Protein AF-A0A3P7FXG3-F1 (afdb_monomer_lite)

Secondary structure (DSSP, 8-state):
------S-------PPPP------SS---------EEEEEP--------SS---EEEEE--SSS--EEEEEPPGGG-BSEEEEEE-SSEEEEEEEEEPPPTT--S--EEEEEEEEEETTEEEEEEEEEETT-EEEEEEEESS-EEEEEE--B--S---S-TTS-S-------EEEEEEEEEE--TT--SPEEEEE-PPPP-TT--S--SS-EEEEEETTT--EEEEE-S-TTPPPEEEEEETBSS-EEEE-TTSPPPPEE-TTTBSSSEEEEEESS---EEEEEEETTEEEEEE---GGG-B--SEEEEEE-TT-EEEEEEEEE---HHHHHHHTTSTT-GGGG--EEEEEEEE-SEEEEEE--S-TT-EEEEEEEEEETTEEEEEE----

Organism: Wuchereria bancrofti (NCBI:txid6293)

Structure (mmCIF, N/CA/C/O backbone):
data_AF-A0A3P7FXG3-F1
#
_entry.id   AF-A0A3P7FXG3-F1
#
loop_
_atom_site.group_PDB
_atom_site.id
_atom_site.type_symbol
_atom_site.label_atom_id
_atom_site.label_alt_id
_atom_site.label_comp_id
_atom_site.label_asym_id
_atom_site.label_entity_id
_atom_site.label_seq_id
_atom_site.pdbx_PDB_ins_code
_atom_site.Cartn_x
_atom_site.Cartn_y
_atom_site.Cartn_z
_atom_site.occupancy
_atom_site.B_iso_or_equiv
_atom_site.auth_seq_id
_atom_site.auth_comp_id
_atom_site.auth_asym_id
_atom_site.auth_atom_id
_atom_site.pdbx_PDB_model_num
ATOM 1 N N . MET A 1 1 ? 7.313 59.011 19.244 1.00 30.88 1 MET A N 1
ATOM 2 C CA . MET A 1 1 ? 7.027 57.582 19.508 1.00 30.88 1 MET A CA 1
ATOM 3 C C . MET A 1 1 ? 5.616 57.299 19.027 1.00 30.88 1 MET A C 1
ATOM 5 O O . MET A 1 1 ? 4.718 57.995 19.468 1.00 30.88 1 MET A O 1
ATOM 9 N N . GLY A 1 2 ? 5.422 56.340 18.124 1.00 29.98 2 GLY A N 1
ATOM 10 C CA . GLY A 1 2 ? 4.086 55.937 17.671 1.00 29.98 2 GLY A CA 1
ATOM 11 C C . GLY A 1 2 ? 4.071 55.624 16.181 1.00 29.98 2 GLY A C 1
ATOM 12 O O . GLY A 1 2 ? 4.159 56.531 15.365 1.00 29.98 2 GLY A O 1
ATOM 13 N N . GLY A 1 3 ? 4.009 54.33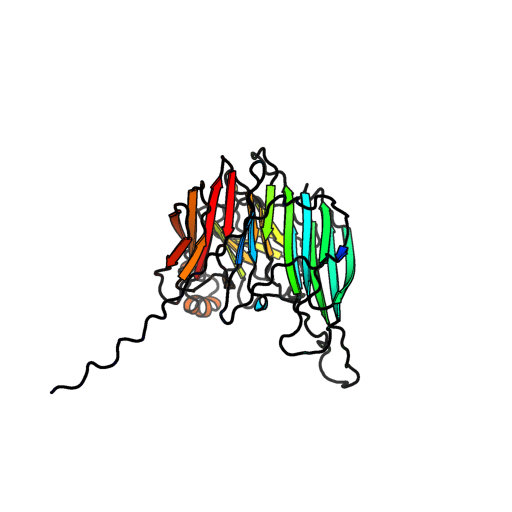8 15.836 1.00 28.70 3 GLY A N 1
ATOM 14 C CA . GLY A 1 3 ? 3.935 53.896 14.442 1.00 28.70 3 GLY A CA 1
ATOM 15 C C . GLY A 1 3 ? 4.480 52.492 14.201 1.00 28.70 3 GLY A C 1
ATOM 16 O O . GLY A 1 3 ? 5.283 52.304 13.297 1.00 28.70 3 GLY A O 1
ATOM 17 N N . ARG A 1 4 ? 4.100 51.507 15.018 1.00 30.52 4 ARG A N 1
ATOM 18 C CA . ARG A 1 4 ? 4.293 50.081 14.719 1.00 30.52 4 ARG A CA 1
ATOM 19 C C . ARG A 1 4 ? 3.147 49.321 15.364 1.00 30.52 4 ARG A C 1
ATOM 21 O O . ARG A 1 4 ? 3.246 49.047 16.542 1.00 30.52 4 ARG A O 1
ATOM 28 N N . ASP A 1 5 ? 2.078 49.088 14.605 1.00 36.06 5 ASP A N 1
ATOM 29 C CA . ASP A 1 5 ? 1.119 47.984 14.810 1.00 36.06 5 ASP A CA 1
ATOM 30 C C . ASP A 1 5 ? 0.177 47.858 13.597 1.00 36.06 5 ASP A C 1
ATOM 32 O O . ASP A 1 5 ? -1.046 47.843 13.689 1.00 36.06 5 ASP A O 1
ATOM 36 N N . LYS A 1 6 ? 0.767 47.771 12.401 1.00 26.84 6 LYS A N 1
ATOM 37 C CA . LYS A 1 6 ? 0.071 47.321 11.189 1.00 26.84 6 LYS A CA 1
ATOM 38 C C . LYS A 1 6 ? 0.920 46.270 10.487 1.00 26.84 6 LYS A C 1
ATOM 40 O O . LYS A 1 6 ? 1.536 46.607 9.490 1.00 26.84 6 LYS A O 1
ATOM 45 N N . GLU A 1 7 ? 0.990 45.034 11.003 1.00 27.50 7 GLU A N 1
ATOM 46 C CA . GLU A 1 7 ? 1.368 43.891 10.139 1.00 27.50 7 GLU A CA 1
ATOM 47 C C . GLU A 1 7 ? 1.173 42.460 10.684 1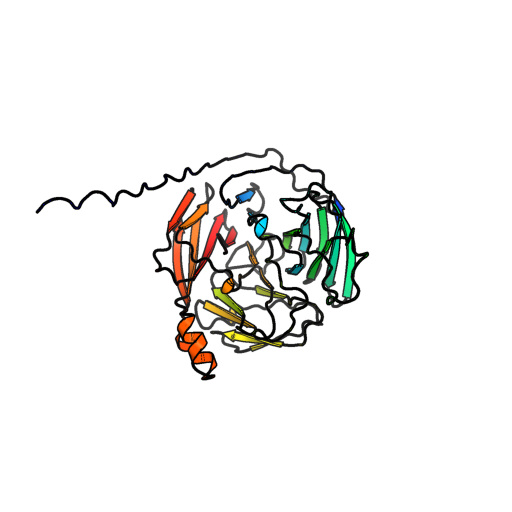.00 27.50 7 GLU A C 1
ATOM 49 O O . GLU A 1 7 ? 1.892 41.543 10.283 1.00 27.50 7 GLU A O 1
ATOM 54 N N . ARG A 1 8 ? 0.204 42.181 11.569 1.00 26.30 8 ARG A N 1
ATOM 55 C CA . ARG A 1 8 ? -0.053 40.782 11.986 1.00 26.30 8 ARG A CA 1
ATOM 56 C C . ARG A 1 8 ? -1.520 40.376 12.039 1.00 26.30 8 ARG A C 1
ATOM 58 O O . ARG A 1 8 ? -1.944 39.689 12.954 1.00 26.30 8 ARG A O 1
ATOM 65 N N . GLU A 1 9 ? -2.252 40.664 10.972 1.00 28.97 9 GLU A N 1
ATOM 66 C CA . GLU A 1 9 ? -3.419 39.857 10.598 1.00 28.97 9 GLU A CA 1
ATOM 67 C C . GLU A 1 9 ? -3.231 39.331 9.173 1.00 28.97 9 GLU A C 1
ATOM 69 O O . GLU A 1 9 ? -3.934 39.690 8.234 1.00 28.97 9 GLU A O 1
ATOM 74 N N . ARG A 1 10 ? -2.228 38.459 8.987 1.00 30.73 10 ARG A N 1
ATOM 75 C CA . ARG A 1 10 ? -2.203 37.585 7.809 1.00 30.73 10 ARG A CA 1
ATOM 76 C C . ARG A 1 10 ? -3.427 36.680 7.901 1.00 30.73 10 ARG A C 1
ATOM 78 O O . ARG A 1 10 ? -3.492 35.815 8.774 1.00 30.73 10 ARG A O 1
ATOM 85 N N . GLY A 1 11 ? -4.397 36.947 7.031 1.00 33.59 11 GLY A N 1
ATOM 86 C CA . GLY A 1 11 ? -5.686 36.276 6.972 1.00 33.59 11 GLY A CA 1
ATOM 87 C C . GLY A 1 11 ? -5.559 34.762 7.096 1.00 33.59 11 GLY A C 1
ATOM 88 O O . GLY A 1 11 ? -4.901 34.102 6.292 1.00 33.59 11 GLY A O 1
ATOM 89 N N . LYS A 1 12 ? -6.222 34.199 8.108 1.00 38.75 12 LYS A N 1
ATOM 90 C CA . LYS A 1 12 ? -6.519 32.769 8.148 1.00 38.75 12 LYS A CA 1
ATOM 91 C C . LYS A 1 12 ? -7.417 32.476 6.948 1.00 38.75 12 LYS A C 1
ATOM 93 O O . LYS A 1 12 ? -8.604 32.797 6.987 1.00 38.75 12 LYS A O 1
ATOM 98 N N . LYS A 1 13 ? -6.862 31.902 5.878 1.00 42.47 13 LYS A N 1
ATOM 99 C CA . LYS A 1 13 ? -7.648 31.317 4.785 1.00 42.47 13 LYS A CA 1
ATOM 100 C C . LYS A 1 13 ? -8.609 30.320 5.452 1.00 42.47 13 LYS A C 1
ATOM 102 O O . LYS A 1 13 ? -8.161 29.332 6.028 1.00 42.47 13 LYS A O 1
ATOM 107 N N . LYS A 1 14 ? -9.909 30.632 5.499 1.00 46.38 14 LYS A N 1
ATOM 108 C CA . LYS A 1 14 ? -10.931 29.680 5.953 1.00 46.38 14 LYS A CA 1
ATOM 109 C C . LYS A 1 14 ? -10.997 28.594 4.884 1.00 46.38 14 LYS A C 1
ATOM 111 O O . LYS A 1 14 ? -11.667 28.774 3.873 1.00 46.38 14 LYS A O 1
ATOM 116 N N . GLU A 1 15 ? -10.243 27.517 5.064 1.00 53.44 15 GLU A N 1
ATOM 117 C CA . GLU A 1 15 ? -10.407 26.315 4.249 1.00 53.44 15 GLU A CA 1
ATOM 118 C C . GLU A 1 15 ? -11.840 25.809 4.427 1.00 53.44 15 GLU A C 1
ATOM 120 O O . GLU A 1 15 ? -12.291 25.575 5.551 1.00 53.44 15 GLU A O 1
ATOM 125 N N . LYS A 1 16 ? -12.571 25.710 3.316 1.00 59.38 16 LYS A N 1
ATOM 126 C CA . LYS A 1 16 ? -13.904 25.114 3.279 1.00 59.38 16 LYS A CA 1
ATOM 127 C C . LYS A 1 16 ? -13.732 23.609 3.122 1.00 59.38 16 LYS A C 1
ATOM 129 O O . LYS A 1 16 ? -13.081 23.167 2.183 1.00 59.38 16 LYS A O 1
ATOM 134 N N . ILE A 1 17 ? -14.313 22.844 4.038 1.00 57.34 17 ILE A N 1
ATOM 135 C CA . ILE A 1 17 ? -14.453 21.397 3.890 1.00 57.34 17 ILE A CA 1
ATOM 136 C C . ILE A 1 17 ? -15.788 21.163 3.194 1.00 57.34 17 ILE A C 1
ATOM 138 O O . ILE A 1 17 ? -16.821 21.635 3.668 1.00 57.34 17 ILE A O 1
ATOM 142 N N . PHE A 1 18 ? -15.753 20.453 2.074 1.00 61.31 18 PHE A N 1
ATOM 143 C CA . PHE A 1 18 ? -16.949 19.966 1.404 1.00 61.31 18 PHE A CA 1
ATOM 144 C C . PHE A 1 18 ? -17.074 18.480 1.722 1.00 61.31 18 PHE A C 1
ATOM 146 O O . PHE A 1 18 ? -16.184 17.704 1.386 1.00 61.31 18 PHE A O 1
ATOM 153 N N . ILE A 1 19 ? -18.154 18.099 2.403 1.00 60.50 19 ILE A N 1
ATOM 154 C CA . ILE A 1 19 ? -18.521 16.695 2.575 1.00 60.50 19 ILE A CA 1
ATOM 155 C C . ILE A 1 19 ? -19.571 16.411 1.511 1.00 60.50 19 ILE A C 1
ATOM 157 O O . ILE A 1 19 ? -20.688 16.920 1.586 1.00 60.50 19 ILE A O 1
ATOM 161 N N . LEU A 1 20 ? -19.181 15.652 0.493 1.00 64.38 20 LEU A N 1
ATOM 162 C CA . LEU A 1 20 ? -20.101 15.110 -0.493 1.00 64.38 20 LEU A CA 1
ATOM 163 C C . LEU A 1 20 ? -20.374 13.665 -0.094 1.00 64.38 20 LEU A C 1
ATOM 165 O O . LEU A 1 20 ? -19.472 12.833 -0.132 1.00 64.38 20 LEU A O 1
ATOM 169 N N . GLN A 1 21 ? -21.606 13.389 0.320 1.00 65.69 21 GLN A N 1
ATOM 170 C CA . GLN A 1 21 ? -22.068 12.031 0.559 1.00 65.69 21 GLN A CA 1
ATOM 171 C C . GLN A 1 21 ? -22.906 11.599 -0.638 1.00 65.69 21 GLN A C 1
ATOM 173 O O . GLN A 1 21 ? -23.910 12.233 -0.961 1.00 65.69 21 GLN A O 1
ATOM 178 N N . TYR A 1 22 ? -22.479 10.525 -1.290 1.00 66.38 22 TYR A N 1
ATOM 179 C CA . TYR A 1 22 ? -23.241 9.871 -2.340 1.00 66.38 22 TYR A CA 1
ATOM 180 C C . TYR A 1 22 ? -23.592 8.466 -1.866 1.00 66.38 22 TYR A C 1
ATOM 182 O O . TYR A 1 22 ? -22.704 7.667 -1.572 1.00 66.38 22 TYR A O 1
ATOM 190 N N . ASN A 1 23 ? -24.887 8.182 -1.760 1.00 66.50 23 ASN A N 1
ATOM 191 C CA . ASN A 1 23 ? -25.370 6.859 -1.396 1.00 66.50 23 ASN A CA 1
ATOM 192 C C . ASN A 1 23 ? -25.625 6.094 -2.689 1.00 66.50 23 ASN A C 1
ATOM 194 O O . ASN A 1 23 ? -26.597 6.356 -3.396 1.00 66.50 23 ASN A O 1
ATOM 198 N N . PHE A 1 24 ? -24.737 5.164 -3.009 1.00 67.56 24 PHE A N 1
ATOM 199 C CA . PHE A 1 24 ? -24.991 4.233 -4.092 1.00 67.56 24 PHE A CA 1
ATOM 200 C C . PHE A 1 24 ? -26.044 3.217 -3.644 1.00 67.56 24 PHE A C 1
ATOM 202 O O . PHE A 1 24 ? -25.938 2.632 -2.566 1.00 67.56 24 PHE A O 1
ATOM 209 N N . HIS A 1 25 ? -27.053 2.993 -4.480 1.00 63.50 25 HIS A N 1
ATOM 210 C CA . HIS A 1 25 ? -28.057 1.956 -4.266 1.00 63.50 25 HIS A CA 1
ATOM 211 C C . HIS A 1 25 ? -27.761 0.769 -5.177 1.00 63.50 25 HIS A C 1
ATOM 213 O O . HIS A 1 25 ? -27.412 0.965 -6.338 1.00 63.50 25 HIS A O 1
ATOM 219 N N . ASN A 1 26 ? -27.925 -0.451 -4.657 1.00 60.62 26 ASN A N 1
ATOM 220 C CA . ASN A 1 26 ? -27.692 -1.696 -5.396 1.00 60.62 26 ASN A CA 1
ATOM 221 C C . ASN A 1 26 ? -26.272 -1.805 -5.978 1.00 60.62 26 ASN A C 1
ATOM 223 O O . ASN A 1 26 ? -26.096 -2.337 -7.073 1.00 60.62 26 ASN A O 1
ATOM 227 N N . LEU A 1 27 ? -25.259 -1.301 -5.259 1.00 60.12 27 LEU A N 1
ATOM 228 C CA . LEU A 1 27 ? -23.875 -1.664 -5.556 1.00 60.12 27 LEU A CA 1
ATOM 229 C C . LEU A 1 27 ? -23.746 -3.169 -5.354 1.00 60.12 27 LEU A C 1
ATOM 231 O O . LEU A 1 27 ? -23.733 -3.657 -4.227 1.00 60.12 27 LEU A O 1
ATOM 235 N N . VAL A 1 28 ? -23.667 -3.891 -6.461 1.00 56.38 28 VAL A N 1
ATOM 236 C CA . VAL A 1 28 ? -23.235 -5.278 -6.457 1.00 56.38 28 VAL A CA 1
ATOM 237 C C . VAL A 1 28 ? -21.746 -5.232 -6.737 1.00 56.38 28 VAL A C 1
ATOM 239 O O . VAL A 1 28 ? -21.314 -4.670 -7.745 1.00 56.38 28 VAL A O 1
ATOM 242 N N . MET A 1 29 ? -20.950 -5.766 -5.815 1.00 57.44 29 MET A N 1
ATOM 243 C CA . MET A 1 29 ? -19.556 -6.049 -6.122 1.00 57.44 29 MET A CA 1
ATOM 244 C C . MET A 1 29 ? -19.543 -6.989 -7.321 1.00 57.44 29 MET A C 1
ATOM 246 O O . MET A 1 29 ? -20.226 -8.009 -7.308 1.00 57.44 29 MET A O 1
ATOM 250 N N . ASP A 1 30 ? -18.797 -6.628 -8.361 1.00 57.78 30 ASP A N 1
ATOM 251 C CA . ASP A 1 30 ? -18.545 -7.529 -9.477 1.00 57.78 30 ASP A CA 1
ATOM 252 C C . ASP A 1 30 ? -17.748 -8.735 -8.951 1.00 57.78 30 ASP A C 1
ATOM 254 O O . ASP A 1 30 ? -16.520 -8.705 -8.839 1.00 57.78 30 ASP A O 1
ATOM 258 N N . ASP A 1 31 ? -18.487 -9.757 -8.526 1.00 53.53 31 ASP A N 1
ATOM 259 C CA . ASP A 1 31 ? -17.983 -11.065 -8.124 1.00 53.53 31 ASP A CA 1
ATOM 260 C C . ASP A 1 31 ? -17.897 -12.012 -9.328 1.00 53.53 31 ASP A C 1
ATOM 262 O O . ASP A 1 31 ? -17.456 -13.154 -9.176 1.00 53.53 31 ASP A O 1
ATOM 266 N N . THR A 1 32 ? -18.271 -11.557 -10.535 1.00 56.34 32 THR A N 1
ATOM 267 C CA . THR A 1 32 ? -17.887 -12.234 -11.775 1.00 56.34 32 THR A CA 1
ATOM 268 C C . THR A 1 32 ? -16.390 -12.022 -11.982 1.00 56.34 32 THR A C 1
ATOM 270 O O . THR A 1 32 ? -15.911 -11.155 -12.709 1.00 56.34 32 THR A O 1
ATOM 273 N N . VAL A 1 33 ? -15.627 -12.823 -11.241 1.00 60.97 33 VAL A N 1
ATOM 274 C CA . VAL A 1 33 ? -14.176 -12.908 -11.306 1.00 60.97 33 VAL A CA 1
ATOM 275 C C . VAL A 1 33 ? -13.811 -13.616 -12.605 1.00 60.97 33 VAL A C 1
ATOM 277 O O . VAL A 1 33 ? -13.507 -14.805 -12.629 1.00 60.97 33 VAL A O 1
ATOM 280 N N . GLU A 1 34 ? -13.868 -12.895 -13.720 1.00 76.25 34 GLU A N 1
ATOM 281 C CA . GLU A 1 34 ? -13.102 -13.311 -14.884 1.00 76.25 34 GLU A CA 1
ATOM 282 C C . GLU A 1 34 ? -11.622 -13.162 -14.527 1.00 76.25 34 GLU A C 1
ATOM 284 O O . GLU A 1 34 ? -11.108 -12.053 -14.362 1.00 76.25 34 GLU A O 1
ATOM 289 N N . GLU A 1 35 ? -10.942 -14.294 -14.345 1.00 85.56 35 GLU A N 1
ATOM 290 C CA . GLU A 1 35 ? -9.495 -14.302 -14.165 1.00 85.56 35 GLU A CA 1
ATOM 291 C C . GLU A 1 35 ? -8.796 -13.658 -15.367 1.00 85.56 35 GLU A C 1
ATOM 293 O O . GLU A 1 35 ? -9.268 -13.693 -16.507 1.00 85.56 35 GLU A O 1
ATOM 298 N N . GLY A 1 36 ? -7.616 -13.103 -15.110 1.00 90.38 36 GLY A N 1
ATOM 299 C CA . GLY A 1 36 ? -6.800 -12.459 -16.123 1.00 90.38 36 GLY A CA 1
ATOM 300 C C . GLY A 1 36 ? -6.976 -10.949 -16.150 1.00 90.38 36 GLY A C 1
ATOM 301 O O . GLY A 1 36 ? -7.348 -10.325 -15.158 1.00 90.38 36 GLY A O 1
ATOM 302 N N . LEU A 1 37 ? -6.584 -10.357 -17.276 1.00 93.38 37 LEU A N 1
ATOM 303 C CA . LEU A 1 37 ? -6.463 -8.917 -17.455 1.00 93.38 37 LEU A CA 1
ATOM 304 C C . LEU A 1 37 ? -7.520 -8.426 -18.442 1.00 93.38 37 LEU A C 1
ATOM 306 O O . LEU A 1 37 ? -7.502 -8.821 -19.605 1.00 93.38 37 LEU A O 1
ATOM 310 N N . HIS A 1 38 ? -8.378 -7.521 -17.980 1.00 91.50 38 HIS A N 1
ATOM 311 C CA . HIS A 1 38 ? -9.521 -7.007 -18.730 1.00 91.50 38 HIS A CA 1
ATOM 312 C C . HIS A 1 38 ? -9.587 -5.485 -18.636 1.00 91.50 38 HIS A C 1
ATOM 314 O O . HIS A 1 38 ? -9.245 -4.900 -17.607 1.00 91.50 38 HIS A O 1
ATOM 320 N N . MET A 1 39 ? -10.039 -4.835 -19.704 1.00 90.75 39 MET A N 1
ATOM 321 C CA . MET A 1 39 ? -10.354 -3.408 -19.673 1.00 90.75 39 MET A CA 1
ATOM 322 C C . MET A 1 39 ? -11.755 -3.228 -19.086 1.00 90.75 39 MET A C 1
ATOM 324 O O . MET A 1 39 ? -12.685 -3.928 -19.481 1.00 90.75 39 MET A O 1
ATOM 328 N N . LEU A 1 40 ? -11.905 -2.302 -18.145 1.00 86.62 40 LEU A N 1
ATOM 329 C CA . LEU A 1 40 ? -13.198 -1.948 -17.573 1.00 86.62 40 LEU A CA 1
ATOM 330 C C . LEU A 1 40 ? -13.849 -0.819 -18.369 1.00 86.62 40 LEU A C 1
ATOM 332 O O . LEU A 1 40 ? -13.170 0.063 -18.899 1.00 86.62 40 LEU A O 1
ATOM 336 N N . GLU A 1 41 ? -15.180 -0.821 -18.395 1.00 81.31 41 GLU A N 1
ATOM 337 C CA . GLU A 1 41 ? -15.947 0.342 -18.829 1.00 81.31 41 GLU A CA 1
ATOM 338 C C . GLU A 1 41 ? -15.669 1.542 -17.917 1.00 81.31 41 GLU A C 1
ATOM 340 O O . GLU A 1 41 ? -15.467 1.404 -16.704 1.00 81.31 41 GLU A O 1
ATOM 345 N N . ASP A 1 42 ? -15.677 2.739 -18.500 1.00 72.31 42 ASP A N 1
ATOM 346 C CA . ASP A 1 42 ? -15.415 3.963 -17.756 1.00 72.31 42 ASP A CA 1
ATOM 347 C C . ASP A 1 42 ? -16.650 4.419 -16.965 1.00 72.31 42 ASP A C 1
ATOM 349 O O . ASP A 1 42 ? -17.410 5.286 -17.389 1.00 72.31 42 ASP A O 1
ATOM 353 N N . ASN A 1 43 ? -16.836 3.816 -15.790 1.00 72.69 43 ASN A N 1
ATOM 354 C CA . ASN A 1 43 ? -17.875 4.173 -14.819 1.00 72.69 43 ASN A CA 1
ATOM 355 C C . ASN A 1 43 ? -17.314 5.006 -13.649 1.00 72.69 43 ASN A C 1
ATOM 357 O O . ASN A 1 43 ? -17.832 4.965 -12.529 1.00 72.69 43 ASN A O 1
ATOM 361 N N . ARG A 1 44 ? -16.204 5.725 -13.863 1.00 74.50 44 ARG A N 1
ATOM 362 C CA . ARG A 1 44 ? -15.504 6.445 -12.791 1.00 74.50 44 ARG A CA 1
ATOM 363 C C . ARG A 1 44 ? -16.245 7.715 -12.381 1.00 74.50 44 ARG A C 1
ATOM 365 O O . ARG A 1 44 ? -16.773 8.462 -13.201 1.00 74.50 44 ARG A O 1
ATOM 372 N N . ILE A 1 45 ? -16.184 8.027 -11.088 1.00 73.38 45 ILE A N 1
ATOM 373 C CA . ILE A 1 45 ? -16.513 9.365 -10.594 1.00 73.38 45 ILE A CA 1
ATOM 374 C C . ILE A 1 45 ? -15.266 10.235 -10.713 1.00 73.38 45 ILE A C 1
ATOM 376 O O . ILE A 1 45 ? -14.281 10.033 -10.003 1.00 73.38 45 ILE A O 1
ATOM 380 N N . HIS A 1 46 ? -15.321 11.230 -11.594 1.00 72.56 46 HIS A N 1
ATOM 381 C CA . HIS A 1 46 ? -14.256 12.214 -11.732 1.00 72.56 46 HIS A CA 1
ATOM 382 C C . HIS A 1 46 ? -14.414 13.320 -10.692 1.00 72.56 46 HIS A C 1
ATOM 384 O O . HIS A 1 46 ? -15.424 14.023 -10.653 1.00 72.56 46 HIS A O 1
ATOM 390 N N . VAL A 1 47 ? -13.383 13.502 -9.868 1.00 72.62 47 VAL A N 1
ATOM 391 C CA . VAL A 1 47 ? -13.304 14.606 -8.911 1.00 72.62 47 VAL A CA 1
ATOM 392 C C . VAL A 1 47 ? -12.107 15.477 -9.275 1.00 72.62 47 VAL A C 1
ATOM 394 O O . VAL A 1 47 ? -10.963 15.036 -9.222 1.00 72.62 47 VAL A O 1
ATOM 397 N N . THR A 1 48 ? -12.367 16.730 -9.642 1.00 73.25 48 THR A N 1
ATOM 398 C CA . THR A 1 48 ? -11.333 17.708 -10.011 1.00 73.25 48 THR A CA 1
ATOM 399 C C . THR A 1 48 ? -11.235 18.813 -8.966 1.00 73.25 48 THR A C 1
ATOM 401 O O . THR A 1 48 ? -12.255 19.306 -8.486 1.00 73.25 48 THR A O 1
ATOM 404 N N . SER A 1 49 ? -10.018 19.257 -8.650 1.00 69.25 49 SER A N 1
ATOM 405 C CA . SER A 1 49 ? -9.772 20.410 -7.776 1.00 69.25 49 SER A CA 1
ATOM 406 C C . SER A 1 49 ? -8.551 21.191 -8.228 1.00 69.25 49 SER A C 1
ATOM 408 O O . SER A 1 49 ? -7.581 20.619 -8.718 1.00 69.25 49 SER A O 1
ATOM 410 N N . SER A 1 50 ? -8.597 22.506 -8.018 1.00 73.38 50 SER A N 1
ATOM 411 C CA . SER A 1 50 ? -7.450 23.402 -8.180 1.00 73.38 50 SER A CA 1
ATOM 412 C C . SER A 1 50 ? -6.419 23.273 -7.052 1.00 73.38 50 SER A C 1
ATOM 414 O O . SER A 1 50 ? -5.283 23.707 -7.209 1.00 73.38 50 SER A O 1
ATOM 416 N N . ASP A 1 51 ? -6.816 22.701 -5.913 1.00 68.06 51 ASP A N 1
ATOM 417 C CA . ASP A 1 51 ? -5.964 22.414 -4.756 1.00 68.06 51 ASP A CA 1
ATOM 418 C C . ASP A 1 51 ? -5.715 20.897 -4.624 1.00 68.06 51 ASP A C 1
ATOM 420 O O . ASP A 1 51 ? -6.558 20.086 -5.021 1.00 68.06 51 ASP A O 1
ATOM 424 N N . LYS A 1 52 ? -4.585 20.499 -4.018 1.00 64.94 52 LYS A N 1
ATOM 425 C CA . LYS A 1 52 ? -4.306 19.087 -3.691 1.00 64.94 52 LYS A CA 1
ATOM 426 C C . LYS A 1 52 ? -5.424 18.522 -2.807 1.00 64.94 52 LYS A C 1
ATOM 428 O O . LYS A 1 52 ? -5.740 19.113 -1.776 1.00 64.94 52 LYS A O 1
ATOM 433 N N . MET A 1 53 ? -5.976 17.371 -3.184 1.00 64.38 53 MET A N 1
ATOM 434 C CA . MET A 1 53 ? -7.001 16.666 -2.413 1.00 64.38 53 MET A CA 1
ATOM 435 C C . MET A 1 53 ? -6.596 15.219 -2.135 1.00 64.38 53 MET A C 1
ATOM 437 O O . MET A 1 53 ? -5.865 14.621 -2.922 1.00 64.38 53 MET A O 1
ATOM 441 N N . SER A 1 54 ? -7.134 14.661 -1.054 1.00 62.56 54 SER A N 1
ATOM 442 C CA . SER A 1 54 ? -7.137 13.222 -0.784 1.00 62.56 54 SER A CA 1
ATOM 443 C C . SER A 1 54 ? -8.585 12.757 -0.722 1.00 62.56 54 SER A C 1
ATOM 445 O O . SER A 1 54 ? -9.417 13.425 -0.101 1.00 62.56 54 SER A O 1
ATOM 447 N N . ILE A 1 55 ? -8.886 11.624 -1.350 1.00 67.75 55 ILE A N 1
ATOM 448 C CA . ILE A 1 55 ? -10.226 11.034 -1.345 1.00 67.75 55 ILE A CA 1
ATOM 449 C C . ILE A 1 55 ? -10.202 9.839 -0.395 1.00 67.75 55 ILE A C 1
ATOM 451 O O . ILE A 1 55 ? -9.381 8.938 -0.551 1.00 67.75 55 ILE A O 1
ATOM 455 N N . ASN A 1 56 ? -11.101 9.857 0.589 1.00 65.56 56 ASN A N 1
ATOM 456 C CA . ASN A 1 56 ? -11.364 8.724 1.469 1.00 65.56 56 ASN A CA 1
ATOM 457 C C . ASN A 1 56 ? -12.737 8.171 1.093 1.00 65.56 56 ASN A C 1
ATOM 459 O O . ASN A 1 56 ? -13.730 8.897 1.175 1.00 65.56 56 ASN A O 1
ATOM 463 N N . CYS A 1 57 ? -12.788 6.915 0.662 1.00 68.69 57 CYS A N 1
ATOM 464 C CA . CYS A 1 57 ? -14.038 6.231 0.353 1.00 68.69 57 CYS A CA 1
ATOM 465 C C . CYS A 1 57 ? -14.290 5.152 1.402 1.00 68.69 57 CYS A C 1
ATOM 467 O O . CYS A 1 57 ? -13.383 4.383 1.713 1.00 68.69 57 CYS A O 1
ATOM 469 N N . HIS A 1 58 ? -15.515 5.107 1.922 1.00 64.56 58 HIS A N 1
ATOM 470 C CA . HIS A 1 58 ? -15.986 4.035 2.786 1.00 64.56 58 HIS A CA 1
ATOM 471 C C . HIS A 1 58 ? -17.107 3.298 2.060 1.00 64.56 58 HIS A C 1
ATOM 473 O O . HIS A 1 58 ? -18.096 3.925 1.671 1.00 64.56 58 HIS A O 1
ATOM 479 N N . ILE A 1 59 ? -16.970 1.987 1.906 1.00 64.25 59 ILE A N 1
ATOM 480 C CA . ILE A 1 59 ? -18.050 1.132 1.408 1.00 64.25 59 ILE A CA 1
ATOM 481 C C . ILE A 1 59 ? -18.566 0.336 2.599 1.00 64.25 59 ILE A C 1
ATOM 483 O O . ILE A 1 59 ? -17.769 -0.263 3.311 1.00 64.25 59 ILE A O 1
ATOM 487 N N . PHE A 1 60 ? -19.877 0.362 2.829 1.00 60.16 60 PHE A N 1
ATOM 488 C CA . PHE A 1 60 ? -20.535 -0.428 3.867 1.00 60.16 60 PHE A CA 1
ATOM 489 C C . PHE A 1 60 ? -21.455 -1.426 3.195 1.00 60.16 60 PHE A C 1
ATOM 491 O O . PHE A 1 60 ? -22.308 -1.032 2.400 1.00 60.16 60 PHE A O 1
ATOM 498 N N . ASP A 1 61 ? -21.333 -2.686 3.577 1.00 58.16 61 ASP A N 1
ATOM 499 C CA . ASP A 1 61 ? -22.423 -3.634 3.450 1.00 58.16 61 ASP A CA 1
ATOM 500 C C . ASP A 1 61 ? -23.017 -3.880 4.848 1.00 58.16 61 ASP A C 1
ATOM 502 O O . ASP A 1 61 ? -22.318 -3.850 5.862 1.00 58.16 61 ASP A O 1
ATOM 506 N N . LEU A 1 62 ? -24.334 -4.069 4.918 1.00 52.47 62 LEU A N 1
ATOM 507 C CA . LEU A 1 62 ? -25.026 -4.430 6.154 1.00 52.47 62 LEU A CA 1
ATOM 508 C C . LEU A 1 62 ? -24.588 -5.822 6.640 1.00 52.47 62 LEU A C 1
ATOM 510 O O . LEU A 1 62 ? -24.647 -6.096 7.841 1.00 52.47 62 LEU A O 1
ATOM 514 N N . GLU A 1 63 ? -24.138 -6.683 5.721 1.00 52.22 63 GLU A N 1
ATOM 515 C CA . GLU A 1 63 ? -23.701 -8.054 6.005 1.00 52.22 63 GLU A CA 1
ATOM 516 C C . GLU A 1 63 ? -22.169 -8.220 6.017 1.00 52.22 63 GLU A C 1
ATOM 518 O O . GLU A 1 63 ? -21.629 -9.010 6.806 1.00 52.22 63 GLU A O 1
ATOM 523 N N . SER A 1 64 ? -21.458 -7.458 5.180 1.00 46.22 64 SER A N 1
ATOM 524 C CA . SER A 1 64 ? -20.024 -7.608 4.922 1.00 46.22 64 SER A CA 1
ATOM 525 C C . SER A 1 64 ? -19.184 -6.340 5.156 1.00 46.22 64 SER A C 1
ATOM 527 O O . SER A 1 64 ? -19.635 -5.318 5.664 1.00 46.22 64 SER A O 1
ATOM 529 N N . VAL A 1 65 ? -17.882 -6.511 4.950 1.00 50.59 65 VAL A N 1
ATOM 530 C CA . VAL A 1 65 ? -16.770 -5.703 5.455 1.00 50.59 65 VAL A CA 1
ATOM 531 C C . VAL A 1 65 ? -16.869 -4.234 5.042 1.00 50.59 65 VAL A C 1
ATOM 533 O O . VAL A 1 65 ? -17.209 -3.915 3.908 1.00 50.59 65 VAL A O 1
ATOM 536 N N . VAL A 1 66 ? -16.497 -3.344 5.965 1.00 53.34 66 VAL A N 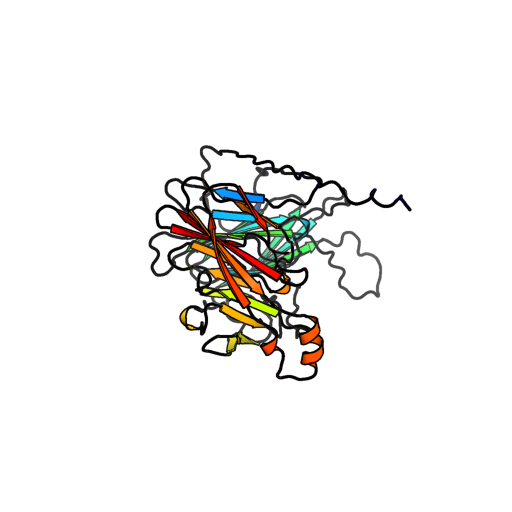1
ATOM 537 C CA . VAL A 1 66 ? -16.192 -1.951 5.633 1.00 53.34 66 VAL A CA 1
ATOM 538 C C . VAL A 1 66 ? -14.756 -1.895 5.143 1.00 53.34 66 VAL A C 1
ATOM 540 O O . VAL A 1 66 ? -13.858 -2.304 5.871 1.00 53.34 66 VAL A O 1
ATOM 543 N N . ASP A 1 67 ? -14.523 -1.382 3.943 1.00 55.66 67 ASP A N 1
ATOM 544 C CA . ASP A 1 67 ? -13.160 -1.081 3.504 1.00 55.66 67 ASP A CA 1
ATOM 545 C C . ASP A 1 67 ? -12.976 0.412 3.328 1.00 55.66 67 ASP A C 1
ATOM 547 O O . ASP A 1 67 ? -13.913 1.149 2.990 1.00 55.66 67 ASP A O 1
ATOM 551 N N . LEU A 1 68 ? -11.745 0.834 3.584 1.00 61.09 68 LEU A N 1
ATOM 552 C CA . LEU A 1 68 ? -11.312 2.183 3.344 1.00 61.09 68 LEU A CA 1
ATOM 553 C C . LEU A 1 68 ? -10.211 2.194 2.299 1.00 61.09 68 LEU A C 1
ATOM 555 O O . LEU A 1 68 ? -9.082 1.774 2.540 1.00 61.09 68 LEU A O 1
ATOM 559 N N . LEU A 1 69 ? -10.525 2.824 1.179 1.00 64.62 69 LEU A N 1
ATOM 560 C CA . LEU A 1 69 ? -9.532 3.176 0.188 1.00 64.62 69 LEU A CA 1
ATOM 561 C C . LEU A 1 69 ? -9.065 4.619 0.413 1.00 64.62 69 LEU A C 1
ATOM 563 O O . LEU A 1 69 ? -9.848 5.565 0.274 1.00 64.62 69 LEU A O 1
ATOM 567 N N . THR A 1 70 ? -7.771 4.780 0.692 1.00 63.59 70 THR A N 1
ATOM 568 C CA . THR A 1 70 ? -7.067 6.057 0.526 1.00 63.59 70 THR A CA 1
ATOM 569 C C . THR A 1 70 ? -6.423 6.061 -0.856 1.00 63.59 70 THR A C 1
ATOM 571 O O . THR A 1 70 ? -5.421 5.381 -1.074 1.00 63.59 70 THR A O 1
ATOM 574 N N . VAL A 1 71 ? -6.987 6.826 -1.794 1.00 67.62 71 VAL A N 1
ATOM 575 C CA . VAL A 1 71 ? -6.328 7.084 -3.084 1.00 67.62 71 VAL A CA 1
ATOM 576 C C . VAL A 1 71 ? -5.436 8.305 -2.926 1.00 67.62 71 VAL A C 1
ATOM 578 O O . VAL A 1 71 ? -5.907 9.395 -2.578 1.00 67.62 71 VAL A O 1
ATOM 581 N N . TYR A 1 72 ? -4.141 8.122 -3.164 1.00 69.19 72 TYR A N 1
ATOM 582 C CA . TYR A 1 72 ? -3.195 9.227 -3.165 1.00 69.19 72 TYR A CA 1
ATOM 583 C C . TYR A 1 72 ? -3.346 10.077 -4.436 1.00 69.19 72 TYR A C 1
ATOM 585 O O . TYR A 1 72 ? -3.853 9.588 -5.447 1.00 69.19 72 TYR A O 1
ATOM 593 N N . PRO A 1 73 ? -2.936 11.359 -4.416 1.00 70.94 73 PRO A N 1
ATOM 594 C CA . PRO A 1 73 ? -2.991 12.207 -5.603 1.00 70.94 73 PRO A CA 1
ATOM 595 C C . PRO A 1 73 ? -2.315 11.550 -6.813 1.00 70.94 73 PRO A C 1
ATOM 597 O O . PRO A 1 73 ? -1.275 10.918 -6.660 1.00 70.94 73 PRO A O 1
ATOM 600 N N . VAL A 1 74 ? -2.833 11.795 -8.022 1.00 71.81 74 VAL A N 1
ATOM 601 C CA . VAL A 1 74 ? -2.289 11.239 -9.282 1.00 71.81 74 VAL A CA 1
ATOM 602 C C . VAL A 1 74 ? -0.789 11.489 -9.476 1.00 71.81 74 VAL A C 1
ATOM 604 O O . VAL A 1 74 ? -0.093 10.666 -10.055 1.00 71.81 74 VAL A O 1
ATOM 607 N N . GLY A 1 75 ? -0.256 12.583 -8.918 1.00 72.12 75 GLY A N 1
ATOM 608 C CA . GLY A 1 75 ? 1.180 12.885 -8.932 1.00 72.12 75 GLY A CA 1
ATOM 609 C C . GLY A 1 75 ? 2.052 11.953 -8.077 1.00 72.12 75 GLY A C 1
ATOM 610 O O . GLY A 1 75 ? 3.267 12.109 -8.082 1.00 72.12 75 GLY A O 1
ATOM 611 N N . MET A 1 76 ? 1.452 11.027 -7.325 1.00 77.31 76 MET A N 1
ATOM 612 C CA . MET A 1 76 ? 2.132 9.935 -6.619 1.00 77.31 76 MET A CA 1
ATOM 613 C C . MET A 1 76 ? 2.082 8.612 -7.398 1.00 77.31 76 MET A C 1
ATOM 615 O O . MET A 1 76 ? 2.588 7.602 -6.910 1.00 77.31 76 MET A O 1
ATOM 619 N N . GLY A 1 77 ? 1.478 8.604 -8.592 1.00 84.06 77 GLY A N 1
ATOM 620 C CA . GLY A 1 77 ? 1.671 7.531 -9.560 1.00 84.06 77 GLY A CA 1
ATOM 621 C C . GLY A 1 77 ? 3.147 7.410 -9.947 1.00 84.06 77 GLY A C 1
ATOM 622 O O . GLY A 1 77 ? 3.897 8.387 -9.919 1.00 84.06 77 GLY A O 1
ATOM 623 N N . GLY A 1 78 ? 3.570 6.202 -10.285 1.00 89.00 78 GLY A N 1
ATOM 624 C CA . GLY A 1 78 ? 4.92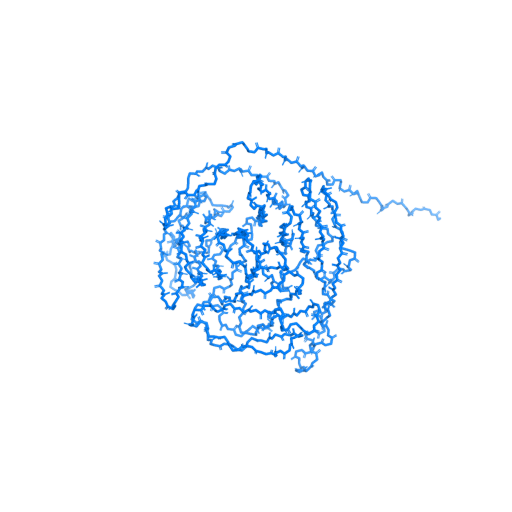7 5.904 -10.725 1.00 89.00 78 GLY A CA 1
ATOM 625 C C . GLY A 1 78 ? 4.911 4.871 -11.836 1.00 89.00 78 GLY A C 1
ATOM 626 O O . GLY A 1 78 ? 3.856 4.420 -12.255 1.00 89.00 78 GLY A O 1
ATOM 627 N N . ASP A 1 79 ? 6.079 4.486 -12.316 1.00 89.56 79 ASP A N 1
ATOM 628 C CA . ASP A 1 79 ? 6.245 3.511 -13.397 1.00 89.56 79 ASP A CA 1
ATOM 629 C C . ASP A 1 79 ? 6.511 2.096 -12.891 1.00 89.56 79 ASP A C 1
ATOM 631 O O . ASP A 1 79 ? 6.585 1.151 -13.675 1.00 89.56 79 ASP A O 1
ATOM 635 N N . TYR A 1 80 ? 6.714 1.933 -11.585 1.00 92.50 80 TYR A N 1
ATOM 636 C CA . TYR A 1 80 ? 7.169 0.669 -11.043 1.00 92.50 80 TYR A CA 1
ATOM 637 C C . TYR A 1 80 ? 6.654 0.388 -9.644 1.00 92.50 80 TYR A C 1
ATOM 639 O O . TYR A 1 80 ? 6.774 1.208 -8.736 1.00 92.50 80 TYR A O 1
ATOM 647 N N . TYR A 1 81 ? 6.132 -0.819 -9.463 1.00 94.25 81 TYR A N 1
ATOM 648 C CA . TYR A 1 81 ? 5.531 -1.280 -8.222 1.00 94.25 81 TYR A CA 1
ATOM 649 C C . TYR A 1 81 ? 5.972 -2.705 -7.921 1.00 94.25 81 TYR A C 1
ATOM 651 O O . TYR A 1 81 ? 6.163 -3.517 -8.825 1.00 94.25 81 TYR A O 1
ATOM 659 N N . GLY A 1 82 ? 6.095 -3.022 -6.638 1.00 93.94 82 GLY A N 1
ATOM 660 C CA . GLY A 1 82 ? 6.351 -4.372 -6.156 1.00 93.94 82 GLY A CA 1
ATOM 661 C C . GLY A 1 82 ? 5.667 -4.565 -4.814 1.00 93.94 82 GLY A C 1
ATOM 662 O O . GLY A 1 82 ? 5.808 -3.725 -3.932 1.00 93.94 82 GLY A O 1
ATOM 663 N N . PHE A 1 83 ? 4.906 -5.640 -4.652 1.00 95.38 83 PHE A N 1
ATOM 664 C CA . PHE A 1 83 ? 4.229 -5.965 -3.396 1.00 95.38 83 PHE A CA 1
ATOM 665 C C . PHE A 1 83 ? 3.923 -7.461 -3.310 1.00 95.38 83 PHE A C 1
ATOM 667 O O . PHE A 1 83 ? 4.007 -8.190 -4.298 1.00 95.38 83 PHE A O 1
ATOM 674 N N . SER A 1 84 ? 3.582 -7.929 -2.112 1.00 95.50 84 SER A N 1
ATOM 675 C CA . SER A 1 84 ? 3.203 -9.319 -1.872 1.00 95.50 84 SER A CA 1
ATOM 676 C C . SER A 1 84 ? 1.929 -9.373 -1.056 1.00 95.50 84 SER A C 1
ATOM 678 O O . SER A 1 84 ? 1.714 -8.541 -0.176 1.00 95.50 84 SER A O 1
ATOM 680 N N . LEU A 1 85 ? 1.099 -10.369 -1.342 1.00 94.31 85 LEU A N 1
ATOM 681 C CA . LEU A 1 85 ? -0.225 -10.525 -0.757 1.00 94.31 85 LEU A CA 1
ATOM 682 C C . LEU A 1 85 ? -0.415 -11.953 -0.237 1.00 94.31 85 LEU A C 1
ATOM 684 O O . LEU A 1 85 ? 0.118 -12.889 -0.839 1.00 94.31 85 LEU A O 1
ATOM 688 N N . PRO A 1 86 ? -1.147 -12.144 0.873 1.00 91.38 86 PRO A N 1
ATOM 689 C CA . PRO A 1 86 ? -1.391 -13.468 1.439 1.00 91.38 86 PRO A CA 1
ATOM 690 C C . PRO A 1 86 ? -2.401 -14.278 0.607 1.00 91.38 86 PRO A C 1
ATOM 692 O O . PRO A 1 86 ? -3.288 -13.714 -0.030 1.00 91.38 86 PRO A O 1
ATOM 695 N N . GLY A 1 87 ? -2.309 -15.606 0.681 1.00 88.38 87 GLY A N 1
ATOM 696 C CA . GLY A 1 87 ? -3.357 -16.545 0.248 1.00 88.38 87 GLY A CA 1
ATOM 697 C C . GLY A 1 87 ? -3.923 -17.328 1.445 1.00 88.38 87 GLY A C 1
ATOM 698 O O . GLY A 1 87 ? -3.370 -17.255 2.543 1.00 88.38 87 GLY A O 1
ATOM 699 N N . ASN A 1 88 ? -5.013 -18.089 1.328 1.00 89.56 88 ASN A N 1
ATOM 700 C CA . ASN A 1 88 ? -5.896 -18.258 0.169 1.00 89.56 88 ASN A CA 1
ATOM 701 C C . ASN A 1 88 ? -6.780 -17.013 -0.023 1.00 89.56 88 ASN A C 1
ATOM 703 O O . ASN A 1 88 ? -7.440 -16.590 0.927 1.00 89.56 88 ASN A O 1
ATOM 707 N N . SER A 1 89 ? -6.761 -16.400 -1.205 1.00 88.38 89 SER A N 1
ATOM 708 C CA . SER A 1 89 ? -7.423 -15.121 -1.457 1.00 88.38 89 SER A CA 1
ATOM 709 C C . SER A 1 89 ? -7.771 -14.911 -2.932 1.00 88.38 89 SER A C 1
ATOM 711 O O . SER A 1 89 ? -7.356 -15.647 -3.826 1.00 88.38 89 SER A O 1
ATOM 713 N N . THR A 1 90 ? -8.582 -13.888 -3.194 1.00 89.62 90 THR A N 1
ATOM 714 C CA . THR A 1 90 ? -8.803 -13.353 -4.543 1.00 89.62 90 THR A CA 1
ATOM 715 C C . THR A 1 90 ? -8.137 -11.996 -4.627 1.00 89.62 90 THR A C 1
ATOM 717 O O . THR A 1 90 ? -8.511 -11.085 -3.888 1.00 89.62 90 THR A O 1
ATOM 720 N N . VAL A 1 91 ? -7.152 -11.868 -5.507 1.00 91.69 91 VAL A N 1
ATOM 721 C CA . VAL A 1 91 ? -6.401 -10.632 -5.718 1.00 91.69 91 VAL A CA 1
ATOM 722 C C . VAL A 1 91 ? -6.972 -9.921 -6.931 1.00 91.69 91 VAL A C 1
ATOM 724 O O . VAL A 1 91 ? -7.130 -10.523 -7.987 1.00 91.69 91 VAL A O 1
ATOM 727 N N . THR A 1 92 ? -7.268 -8.635 -6.786 1.00 91.38 92 THR A N 1
ATOM 728 C CA . THR A 1 92 ? -7.664 -7.746 -7.878 1.00 91.38 92 THR A CA 1
ATOM 729 C C . THR A 1 92 ? -6.767 -6.518 -7.879 1.00 91.38 92 THR A C 1
ATOM 731 O O . THR A 1 92 ? -6.613 -5.847 -6.862 1.00 91.38 92 THR A O 1
ATOM 734 N N . ILE A 1 93 ? -6.173 -6.214 -9.024 1.00 93.94 93 ILE A N 1
ATOM 735 C CA . ILE A 1 93 ? -5.302 -5.064 -9.226 1.00 93.94 93 ILE A CA 1
ATOM 736 C C . ILE A 1 93 ? -5.935 -4.174 -10.282 1.00 93.94 93 ILE A C 1
ATOM 738 O O . ILE A 1 93 ? -6.151 -4.599 -11.415 1.00 93.94 93 ILE A O 1
ATOM 742 N N . TYR A 1 94 ? -6.199 -2.930 -9.909 1.00 92.38 94 TYR A N 1
ATOM 743 C CA . TYR A 1 94 ? -6.652 -1.900 -10.826 1.00 92.38 94 TYR A CA 1
ATOM 744 C C . TYR A 1 94 ? -5.455 -1.100 -11.324 1.00 92.38 94 TYR A C 1
ATOM 746 O O . TYR A 1 94 ? -4.605 -0.678 -10.536 1.00 92.38 94 TYR A O 1
ATOM 754 N N . LEU A 1 95 ? -5.409 -0.901 -12.635 1.00 94.00 95 LEU A N 1
ATOM 755 C CA . LEU A 1 95 ? -4.332 -0.233 -13.349 1.00 94.00 95 LEU A CA 1
ATOM 756 C C . LEU A 1 95 ? -4.924 0.951 -14.101 1.00 94.00 95 LEU A C 1
ATOM 758 O O . LEU A 1 95 ? -5.850 0.790 -14.897 1.00 94.00 95 LEU A O 1
ATOM 762 N N . LEU A 1 96 ? -4.391 2.136 -13.826 1.00 91.94 96 LEU A N 1
ATOM 763 C CA . LEU A 1 96 ? -4.806 3.379 -14.459 1.00 91.94 96 LEU A CA 1
ATOM 764 C C . LEU A 1 96 ? -3.571 4.094 -15.019 1.00 91.94 96 LEU A C 1
ATOM 766 O O . LEU A 1 96 ? -2.904 4.816 -14.273 1.00 91.94 96 LEU A O 1
ATOM 770 N N . PRO A 1 97 ? -3.240 3.870 -16.303 1.00 92.00 97 PRO A N 1
ATOM 771 C CA . PRO A 1 97 ? -2.193 4.615 -16.985 1.00 92.00 97 PRO A CA 1
ATOM 772 C C . PRO A 1 97 ? -2.601 6.086 -17.075 1.00 92.00 97 PRO A C 1
ATOM 774 O O . PRO A 1 97 ? -3.722 6.410 -17.478 1.00 92.00 97 PRO A O 1
ATOM 777 N N . LEU A 1 98 ? -1.721 6.979 -16.645 1.00 87.56 98 LEU A N 1
ATOM 778 C CA . LEU A 1 98 ? -1.971 8.411 -16.594 1.00 87.56 98 LEU A CA 1
ATOM 779 C C . LEU A 1 98 ? -1.379 9.090 -17.825 1.00 87.56 98 LEU A C 1
ATOM 781 O O . LEU A 1 98 ? -0.244 8.829 -18.203 1.00 87.56 98 LEU A O 1
ATOM 785 N N . GLU A 1 99 ? -2.135 10.021 -18.396 1.00 80.75 99 GLU A N 1
ATOM 786 C CA . GLU A 1 99 ? -1.627 10.918 -19.431 1.00 80.75 99 GLU A CA 1
ATOM 787 C C . GLU A 1 99 ? -0.648 11.925 -18.811 1.00 80.75 99 GLU A C 1
ATOM 789 O O . GLU A 1 99 ? -0.855 12.404 -17.684 1.00 80.75 99 GLU A O 1
ATOM 794 N N . ARG A 1 100 ? 0.409 12.304 -19.538 1.00 69.81 100 ARG A N 1
ATOM 795 C CA . ARG A 1 100 ? 1.198 13.469 -19.137 1.00 69.81 100 ARG A CA 1
ATOM 796 C C . ARG A 1 100 ? 0.336 14.719 -19.215 1.00 69.81 100 ARG A C 1
ATOM 798 O O . ARG A 1 100 ? -0.301 15.004 -20.218 1.00 69.81 100 ARG A O 1
ATOM 805 N N . ILE A 1 101 ? 0.423 15.544 -18.173 1.00 59.50 101 ILE A N 1
ATOM 806 C CA . ILE A 1 101 ? -0.371 16.775 -17.993 1.00 59.50 101 ILE A CA 1
ATOM 807 C C . ILE A 1 101 ? -0.258 17.760 -19.186 1.00 59.50 101 ILE A C 1
ATOM 809 O O . ILE A 1 101 ? -1.099 18.644 -19.323 1.00 59.50 101 ILE A O 1
ATOM 813 N N . ASN A 1 102 ? 0.753 17.620 -20.053 1.00 53.84 102 ASN A N 1
ATOM 814 C CA . ASN A 1 102 ? 1.078 18.585 -21.106 1.00 53.84 102 ASN A CA 1
ATOM 815 C C . ASN A 1 102 ? 1.065 18.026 -22.541 1.00 53.84 102 ASN A C 1
ATOM 817 O O . ASN A 1 102 ? 1.437 18.766 -23.453 1.00 53.84 102 ASN A O 1
ATOM 821 N N . GLU A 1 103 ? 0.681 16.769 -22.773 1.00 54.34 103 GLU A N 1
ATOM 822 C CA . GLU A 1 103 ? 0.759 16.166 -24.110 1.00 54.34 103 GLU A CA 1
ATOM 823 C C . GLU A 1 103 ? -0.643 15.868 -24.653 1.00 54.34 103 GLU A C 1
ATOM 825 O O . GLU A 1 103 ? -1.448 15.225 -24.003 1.00 54.34 103 GLU A O 1
ATOM 830 N N . THR A 1 104 ? -0.959 16.372 -25.850 1.00 56.03 104 THR A N 1
ATOM 831 C CA . THR A 1 104 ? -2.224 16.096 -26.567 1.00 56.03 104 THR A CA 1
ATOM 832 C C . THR A 1 104 ? -2.174 14.806 -27.391 1.00 56.03 104 THR A C 1
ATOM 834 O O . THR A 1 104 ? -3.057 14.561 -28.215 1.00 56.03 104 THR A O 1
ATOM 837 N N . ILE A 1 105 ? -1.093 14.035 -27.275 1.00 60.34 105 ILE A N 1
ATOM 838 C CA . ILE A 1 105 ? -0.877 12.820 -28.056 1.00 60.34 105 ILE A CA 1
ATOM 839 C C . ILE A 1 105 ? -1.234 11.638 -27.155 1.00 60.34 105 ILE A C 1
ATOM 841 O O . ILE A 1 105 ? -0.645 11.522 -26.085 1.00 60.34 105 ILE A O 1
ATOM 845 N N . PRO A 1 106 ? -2.147 10.745 -27.578 1.00 64.88 106 PRO A N 1
ATOM 846 C CA . PRO A 1 106 ? -2.435 9.525 -26.838 1.00 64.88 106 PRO A CA 1
ATOM 847 C C . PRO A 1 106 ? -1.155 8.710 -26.628 1.00 64.88 106 PRO A C 1
ATOM 849 O O . PRO A 1 106 ? -0.566 8.198 -27.584 1.00 64.88 106 PRO A O 1
ATOM 852 N N . GLU A 1 107 ? -0.727 8.603 -25.375 1.00 76.69 107 GLU A N 1
ATOM 853 C CA . GLU A 1 107 ? 0.417 7.792 -24.978 1.00 76.69 107 GLU A CA 1
ATOM 854 C C . GLU A 1 107 ? 0.026 6.308 -24.928 1.00 76.69 107 GLU A C 1
ATOM 856 O O . GLU A 1 107 ? -1.028 5.927 -24.403 1.00 76.69 107 GLU A O 1
ATOM 861 N N . ASN A 1 108 ? 0.896 5.462 -25.485 1.00 83.88 108 ASN A N 1
ATOM 862 C CA . ASN A 1 108 ? 0.780 4.012 -25.392 1.00 83.88 108 ASN A CA 1
ATOM 863 C C . ASN A 1 108 ? 1.711 3.505 -24.288 1.00 83.88 108 ASN A C 1
ATOM 865 O O . ASN A 1 108 ? 2.936 3.569 -24.403 1.00 83.88 108 ASN A O 1
ATOM 869 N N . HIS A 1 109 ? 1.101 2.972 -23.237 1.00 91.69 109 HIS A N 1
ATOM 870 C CA . HIS A 1 109 ? 1.766 2.401 -22.076 1.00 91.69 109 HIS A CA 1
ATOM 871 C C . HIS A 1 109 ? 1.996 0.903 -22.294 1.00 91.69 109 HIS A C 1
ATOM 873 O O . HIS A 1 109 ? 1.060 0.161 -22.600 1.00 91.69 109 HIS A O 1
ATOM 879 N N . HIS A 1 110 ? 3.233 0.441 -22.138 1.00 92.50 110 HIS A N 1
ATOM 880 C CA . HIS A 1 110 ? 3.625 -0.965 -22.203 1.00 92.50 110 HIS A CA 1
ATOM 881 C C . HIS A 1 110 ? 3.771 -1.529 -20.795 1.00 92.50 110 HIS A C 1
ATOM 883 O O . HIS A 1 110 ? 4.845 -1.490 -20.189 1.00 92.50 110 HIS A O 1
ATOM 889 N N . ILE A 1 111 ? 2.690 -2.108 -20.287 1.00 93.75 111 ILE A N 1
ATOM 890 C CA . ILE A 1 111 ? 2.648 -2.619 -18.924 1.00 93.75 111 ILE A CA 1
ATOM 891 C C . ILE A 1 111 ? 3.061 -4.089 -18.899 1.00 93.75 111 ILE A C 1
ATOM 893 O O . ILE A 1 111 ? 2.534 -4.923 -19.640 1.00 93.75 111 ILE A O 1
ATOM 897 N N . SER A 1 112 ? 4.006 -4.419 -18.019 1.00 94.50 112 SER A N 1
ATOM 898 C CA . SER A 1 112 ? 4.390 -5.791 -17.693 1.00 94.50 112 SER A CA 1
ATOM 899 C C . SER A 1 112 ? 4.053 -6.101 -16.241 1.00 94.50 112 SER A C 1
ATOM 901 O O . SER A 1 112 ? 4.478 -5.370 -15.345 1.00 94.50 112 SER A O 1
ATOM 903 N N . ILE A 1 113 ? 3.350 -7.204 -16.015 1.00 95.56 113 ILE A N 1
ATOM 904 C CA . ILE A 1 113 ? 3.019 -7.736 -14.695 1.00 95.56 113 ILE A CA 1
ATOM 905 C C . ILE A 1 113 ? 3.753 -9.064 -14.551 1.00 95.56 113 ILE A C 1
ATOM 907 O O . ILE A 1 113 ? 3.562 -9.972 -15.357 1.00 95.56 113 ILE A O 1
ATOM 911 N N . ILE A 1 114 ? 4.604 -9.174 -13.541 1.00 94.88 114 ILE A N 1
ATOM 912 C CA . ILE A 1 114 ? 5.281 -10.413 -13.172 1.00 94.88 114 ILE A CA 1
ATOM 913 C C . ILE A 1 114 ? 4.635 -10.899 -11.886 1.00 94.88 114 ILE A C 1
ATOM 915 O O . ILE A 1 114 ? 4.772 -10.251 -10.850 1.00 94.88 114 ILE A O 1
ATOM 919 N N . GLU A 1 115 ? 3.965 -12.042 -11.944 1.00 94.12 115 GLU A N 1
ATOM 920 C CA . GLU A 1 115 ? 3.484 -12.745 -10.760 1.00 94.12 115 GLU A CA 1
ATOM 921 C C . GLU A 1 115 ? 4.456 -13.854 -10.366 1.00 94.12 115 GLU A C 1
ATOM 923 O O . GLU A 1 115 ? 5.084 -14.499 -11.212 1.00 94.12 115 GLU A O 1
ATOM 928 N N . LYS A 1 116 ? 4.574 -14.077 -9.059 1.00 93.56 116 LYS A N 1
ATOM 929 C CA . LYS A 1 116 ? 5.328 -15.182 -8.487 1.00 93.56 116 LYS A CA 1
ATOM 930 C C . LYS A 1 116 ? 4.535 -15.876 -7.400 1.00 93.56 116 LYS A C 1
ATOM 932 O O . LYS A 1 116 ? 4.285 -15.287 -6.349 1.00 93.56 116 LYS A O 1
ATOM 937 N N . GLN A 1 117 ? 4.268 -17.156 -7.610 1.00 91.12 117 GLN A N 1
ATOM 938 C CA . GLN A 1 117 ? 3.628 -18.041 -6.644 1.00 91.12 117 GLN A CA 1
ATOM 939 C C . GLN A 1 117 ? 4.365 -19.380 -6.651 1.00 91.12 117 GLN A C 1
ATOM 941 O O . GLN A 1 117 ? 4.783 -19.846 -7.701 1.00 91.12 117 GLN A O 1
ATOM 946 N N . ASP A 1 118 ? 4.616 -19.971 -5.481 1.00 88.56 118 ASP A N 1
ATOM 947 C CA . ASP A 1 118 ? 5.315 -21.267 -5.360 1.00 88.56 118 ASP A CA 1
ATOM 948 C C . ASP A 1 118 ? 6.677 -21.375 -6.087 1.00 88.56 118 ASP A C 1
ATOM 950 O O . ASP A 1 118 ? 7.201 -22.462 -6.319 1.00 88.56 118 ASP A O 1
ATOM 954 N N . ASN A 1 119 ? 7.335 -20.234 -6.324 1.00 87.44 119 ASN A N 1
ATOM 955 C CA . ASN A 1 119 ? 8.562 -20.073 -7.124 1.00 87.44 119 ASN A CA 1
ATOM 956 C C . ASN A 1 119 ? 8.383 -20.195 -8.643 1.00 87.44 119 ASN A C 1
ATOM 958 O O . ASN A 1 119 ? 9.377 -20.082 -9.361 1.00 87.44 119 ASN A O 1
ATOM 962 N N . GLU A 1 120 ? 7.160 -20.357 -9.126 1.00 91.69 120 GLU A N 1
ATOM 963 C CA . GLU A 1 120 ? 6.827 -20.213 -10.536 1.00 91.69 120 GLU A CA 1
ATOM 964 C C . GLU A 1 120 ? 6.621 -18.735 -10.863 1.00 91.69 120 GLU A C 1
ATOM 966 O O . GLU A 1 120 ? 6.129 -17.963 -10.037 1.00 91.69 120 GLU A O 1
ATOM 971 N N . LEU A 1 121 ? 7.067 -18.332 -12.052 1.00 92.81 121 LEU A N 1
ATOM 972 C CA . LEU A 1 121 ? 6.913 -16.977 -12.564 1.00 92.81 121 LEU A CA 1
ATOM 973 C C . LEU A 1 121 ? 6.014 -17.016 -13.787 1.00 92.81 121 LEU A C 1
ATOM 975 O O . LEU A 1 121 ? 6.280 -17.772 -14.723 1.00 92.81 121 LEU A O 1
ATOM 979 N N . LYS A 1 122 ? 5.023 -16.135 -13.817 1.00 94.38 122 LYS A N 1
ATOM 980 C CA . LYS A 1 122 ? 4.247 -15.851 -15.020 1.00 94.38 122 LYS A CA 1
ATOM 981 C C . LYS A 1 122 ? 4.342 -14.363 -15.299 1.00 94.38 122 LYS A C 1
ATOM 983 O O . LYS A 1 122 ? 4.280 -13.529 -14.398 1.00 94.38 122 LYS A O 1
ATOM 988 N N . THR A 1 123 ? 4.527 -14.042 -16.570 1.00 95.25 123 THR A N 1
ATOM 989 C CA . THR A 1 123 ? 4.649 -12.664 -17.031 1.00 95.25 123 THR A CA 1
ATOM 990 C C . THR A 1 123 ? 3.517 -12.373 -17.993 1.00 95.25 123 THR A C 1
ATOM 992 O O . THR A 1 123 ? 3.348 -13.074 -18.989 1.00 95.25 123 THR A O 1
ATOM 995 N N . ILE A 1 124 ? 2.774 -11.315 -17.709 1.00 95.69 124 ILE A N 1
ATOM 996 C CA . ILE A 1 124 ? 1.703 -10.789 -18.546 1.00 95.69 124 ILE A CA 1
ATOM 997 C C . ILE A 1 124 ? 2.190 -9.454 -19.099 1.00 95.69 124 ILE A C 1
ATOM 999 O O . ILE A 1 124 ? 2.776 -8.652 -18.373 1.00 95.69 124 ILE A O 1
ATOM 1003 N N . LYS A 1 125 ? 1.988 -9.224 -20.395 1.00 95.38 125 LYS A N 1
ATOM 1004 C CA . LYS A 1 125 ? 2.334 -7.967 -21.062 1.00 95.38 125 LYS A CA 1
ATOM 1005 C C . LYS A 1 125 ? 1.106 -7.438 -21.776 1.00 95.38 125 LYS A C 1
ATOM 1007 O O . LYS A 1 125 ? 0.445 -8.208 -22.466 1.00 95.38 125 LYS A O 1
ATOM 1012 N N . GLN A 1 126 ? 0.833 -6.148 -21.630 1.00 94.88 126 GLN A N 1
ATOM 1013 C CA . GLN A 1 126 ? -0.334 -5.509 -22.218 1.00 94.88 126 GLN A CA 1
ATOM 1014 C C . GLN A 1 126 ? -0.024 -4.066 -22.601 1.00 94.88 126 GLN A C 1
ATOM 1016 O O . GLN A 1 126 ? 0.592 -3.331 -21.833 1.00 94.88 126 GLN A O 1
ATOM 1021 N N . ASN A 1 127 ? -0.502 -3.659 -23.776 1.00 93.31 127 ASN A N 1
ATOM 1022 C CA . ASN A 1 127 ? -0.503 -2.257 -24.170 1.00 93.31 127 ASN A CA 1
ATOM 1023 C C . ASN A 1 127 ? -1.795 -1.609 -23.673 1.00 93.31 127 ASN A C 1
ATOM 1025 O O . ASN A 1 127 ? -2.878 -2.161 -23.888 1.00 93.31 127 ASN A O 1
ATOM 1029 N N . MET A 1 128 ? -1.683 -0.457 -23.024 1.00 92.62 128 MET A N 1
ATOM 1030 C CA . MET A 1 128 ? -2.811 0.290 -22.476 1.00 92.62 128 MET A CA 1
ATOM 1031 C C . MET A 1 128 ? -2.750 1.738 -22.954 1.00 92.62 128 MET A C 1
ATOM 1033 O O . MET A 1 128 ? -1.672 2.313 -23.087 1.00 92.62 128 MET A O 1
ATOM 1037 N N . THR A 1 129 ? -3.907 2.335 -23.218 1.00 89.94 129 THR A N 1
ATOM 1038 C CA . THR A 1 129 ? -3.994 3.759 -23.552 1.00 89.94 129 THR A CA 1
ATOM 1039 C C . THR A 1 129 ? -4.066 4.586 -22.276 1.00 89.94 129 THR A C 1
ATOM 1041 O O . THR A 1 129 ? -4.722 4.177 -21.310 1.00 89.94 129 THR A O 1
ATOM 1044 N N . ALA A 1 130 ? -3.457 5.768 -22.273 1.00 87.88 130 ALA A N 1
ATOM 1045 C CA . ALA A 1 130 ? -3.638 6.728 -21.189 1.00 87.88 130 ALA A CA 1
ATOM 1046 C C . ALA A 1 130 ? -5.132 6.961 -20.880 1.00 87.88 130 ALA A C 1
ATOM 1048 O O . ALA A 1 130 ? -5.984 6.975 -21.773 1.00 87.88 130 ALA A O 1
ATOM 1049 N N . GLY A 1 131 ? -5.469 7.074 -19.596 1.00 85.31 131 GLY A N 1
ATOM 1050 C CA . GLY A 1 131 ? -6.833 7.292 -19.119 1.00 85.31 131 GLY A CA 1
ATOM 1051 C C . GLY A 1 131 ? -7.736 6.054 -19.108 1.00 85.31 131 GLY A C 1
ATOM 1052 O O . GLY A 1 131 ? -8.795 6.120 -18.482 1.00 85.31 131 GLY A O 1
ATOM 1053 N N . SER A 1 132 ? -7.346 4.931 -19.722 1.00 89.88 132 SER A N 1
ATOM 1054 C CA . SER A 1 132 ? -8.103 3.672 -19.626 1.00 89.88 132 SER A CA 1
ATOM 1055 C C . SER A 1 132 ? -8.045 3.076 -18.212 1.00 89.88 132 SER A C 1
ATOM 1057 O O . SER A 1 132 ? -7.126 3.358 -17.446 1.00 89.88 132 SER A O 1
ATOM 1059 N N . LEU A 1 133 ? -9.037 2.262 -17.844 1.00 90.06 133 LEU A N 1
ATOM 1060 C CA . LEU A 1 133 ? -9.054 1.538 -16.573 1.00 90.06 133 LEU A CA 1
ATOM 1061 C C . LEU A 1 133 ? -8.985 0.041 -16.849 1.00 90.06 133 LEU A C 1
ATOM 1063 O O . LEU A 1 133 ? -9.808 -0.499 -17.582 1.00 90.06 133 LEU A O 1
ATOM 1067 N N . TRP A 1 134 ? -8.022 -0.631 -16.232 1.00 92.69 134 TRP A N 1
ATOM 1068 C CA . TRP A 1 134 ? -7.826 -2.066 -16.384 1.00 92.69 134 TRP A CA 1
ATOM 1069 C C . TRP A 1 134 ? -7.917 -2.769 -15.040 1.00 92.69 134 TRP A C 1
ATOM 1071 O O . TRP A 1 134 ? -7.550 -2.215 -14.004 1.00 92.69 134 TRP A O 1
ATOM 1081 N N . LYS A 1 135 ? -8.401 -4.007 -15.075 1.00 91.56 135 LYS A N 1
ATOM 1082 C CA . LYS A 1 135 ? -8.559 -4.900 -13.932 1.00 91.56 135 LYS A CA 1
ATOM 1083 C C . LYS A 1 135 ? -7.793 -6.181 -14.218 1.00 91.56 135 LYS A C 1
ATOM 1085 O O . LYS A 1 135 ? -8.059 -6.850 -15.212 1.00 91.56 135 LYS A O 1
ATOM 1090 N N . PHE A 1 136 ? -6.850 -6.518 -13.350 1.00 94.00 136 PHE A N 1
ATOM 1091 C CA . PHE A 1 136 ? -6.212 -7.825 -13.316 1.00 94.00 136 PHE A CA 1
ATOM 1092 C C . PHE A 1 136 ? -6.714 -8.595 -12.101 1.00 94.00 136 PHE A C 1
ATOM 1094 O O . PHE A 1 136 ? -6.516 -8.137 -10.977 1.00 94.00 136 PHE A O 1
ATOM 1101 N N . THR A 1 137 ? -7.326 -9.756 -12.309 1.00 92.38 137 THR A N 1
ATOM 1102 C CA . THR A 1 137 ? -7.825 -10.593 -11.215 1.00 92.38 137 THR A CA 1
ATOM 1103 C C . THR A 1 137 ? -7.226 -11.991 -11.281 1.00 92.38 137 THR A C 1
ATOM 1105 O O . THR A 1 137 ? -7.096 -12.579 -12.353 1.00 92.38 137 THR A O 1
ATOM 1108 N N . THR A 1 138 ? -6.842 -12.526 -10.124 1.00 92.19 138 THR A N 1
ATOM 1109 C CA . THR A 1 138 ? -6.291 -13.878 -9.997 1.00 92.19 138 THR A CA 1
ATOM 1110 C C . THR A 1 138 ? -6.671 -14.502 -8.655 1.00 92.19 138 THR A C 1
ATOM 1112 O O . THR A 1 138 ? -6.755 -13.811 -7.629 1.00 92.19 138 THR A O 1
ATOM 1115 N N . HIS A 1 139 ? -6.918 -15.811 -8.656 1.00 91.62 139 HIS A N 1
ATOM 1116 C CA . HIS A 1 139 ? -7.102 -16.596 -7.443 1.00 91.62 139 HIS A CA 1
ATOM 1117 C C . HIS A 1 139 ? -5.768 -17.165 -6.976 1.00 91.62 139 HIS A C 1
ATOM 1119 O O . HIS A 1 139 ? -4.988 -17.704 -7.757 1.00 91.62 139 HIS A O 1
ATOM 1125 N N . VAL A 1 140 ? -5.503 -17.045 -5.676 1.00 90.81 140 VAL A N 1
ATOM 1126 C CA . VAL A 1 140 ? -4.193 -17.374 -5.125 1.00 90.81 140 VAL A CA 1
ATOM 1127 C C . VAL A 1 140 ? -4.354 -18.234 -3.886 1.00 90.81 140 VAL A C 1
ATOM 1129 O O . VAL A 1 140 ? -4.919 -17.802 -2.887 1.00 90.81 140 VAL A O 1
ATOM 1132 N N . GLU A 1 141 ? -3.820 -19.452 -3.920 1.00 90.00 141 GLU A N 1
ATOM 1133 C CA . GLU A 1 141 ? -3.887 -20.383 -2.787 1.00 90.00 141 GLU A CA 1
ATOM 1134 C C . GLU A 1 141 ? -2.872 -20.058 -1.682 1.00 90.00 141 GLU A C 1
ATOM 1136 O O . GLU A 1 141 ? -3.107 -20.326 -0.503 1.00 90.00 141 GLU A O 1
ATOM 1141 N N . LYS A 1 142 ? -1.730 -19.478 -2.059 1.00 90.38 142 LYS A N 1
ATOM 1142 C CA . LYS A 1 142 ? -0.603 -19.155 -1.172 1.00 90.38 142 LYS A CA 1
ATOM 1143 C C . LYS A 1 142 ? -0.203 -17.695 -1.326 1.00 90.38 142 LYS A C 1
ATOM 1145 O O . LYS A 1 142 ? -0.854 -16.937 -2.021 1.00 90.38 142 LYS A O 1
ATOM 1150 N N . THR A 1 143 ? 0.863 -17.270 -0.665 1.00 92.94 143 THR A N 1
ATOM 1151 C CA . THR A 1 143 ? 1.381 -15.918 -0.864 1.00 92.94 143 THR A CA 1
ATOM 1152 C C . THR A 1 143 ? 1.838 -15.708 -2.312 1.00 92.94 143 THR A C 1
ATOM 1154 O O . THR A 1 143 ? 2.575 -16.534 -2.857 1.00 92.94 143 THR A O 1
ATOM 1157 N N . ILE A 1 144 ? 1.454 -14.577 -2.901 1.00 94.56 144 ILE A N 1
ATOM 1158 C CA . ILE A 1 144 ? 1.885 -14.124 -4.229 1.00 94.56 144 ILE A CA 1
ATOM 1159 C C . ILE A 1 144 ? 2.761 -12.881 -4.092 1.00 94.56 144 ILE A C 1
ATOM 1161 O O . ILE A 1 144 ? 2.474 -12.015 -3.266 1.00 94.56 144 ILE A O 1
ATOM 1165 N N . SER A 1 145 ? 3.815 -12.775 -4.900 1.00 95.56 145 SER A N 1
ATOM 1166 C CA . SER A 1 145 ? 4.508 -11.504 -5.155 1.00 95.56 145 SER A CA 1
ATOM 1167 C C . SER A 1 145 ? 4.176 -11.009 -6.550 1.00 95.56 145 SER A C 1
ATOM 1169 O O . SER A 1 145 ? 4.122 -11.803 -7.489 1.00 95.56 145 SER A O 1
ATOM 1171 N N . ILE A 1 146 ? 3.991 -9.703 -6.689 1.00 95.88 146 ILE A N 1
ATOM 1172 C CA . ILE A 1 146 ? 3.634 -9.057 -7.946 1.00 95.88 146 ILE A CA 1
ATOM 1173 C C . ILE A 1 146 ? 4.568 -7.873 -8.161 1.00 95.88 146 ILE A C 1
ATOM 1175 O O . ILE A 1 146 ? 4.735 -7.043 -7.267 1.00 95.88 146 ILE A O 1
ATOM 1179 N N . TRP A 1 147 ? 5.156 -7.797 -9.353 1.00 95.19 147 TRP A N 1
ATOM 1180 C CA . TRP A 1 147 ? 5.885 -6.628 -9.838 1.00 95.19 147 TRP A CA 1
ATOM 1181 C C . TRP A 1 147 ? 5.202 -6.090 -11.081 1.00 95.19 147 TRP A C 1
ATOM 1183 O O . TRP A 1 147 ? 4.852 -6.853 -11.979 1.00 95.19 147 TRP A O 1
ATOM 1193 N N . ILE A 1 148 ? 5.021 -4.778 -11.133 1.00 95.31 148 ILE A N 1
ATOM 1194 C CA . ILE A 1 148 ? 4.349 -4.089 -12.230 1.00 95.31 148 ILE A CA 1
ATOM 1195 C C . ILE A 1 148 ? 5.295 -3.019 -12.734 1.00 95.31 148 ILE A C 1
ATOM 1197 O O . ILE A 1 148 ? 5.816 -2.237 -11.941 1.00 95.31 148 ILE A O 1
ATOM 1201 N N . ARG A 1 149 ? 5.518 -2.999 -14.043 1.00 93.25 149 ARG A N 1
ATOM 1202 C CA . ARG A 1 149 ? 6.341 -2.000 -14.716 1.00 93.25 149 ARG A CA 1
ATOM 1203 C C . ARG A 1 149 ? 5.575 -1.404 -15.874 1.00 93.25 149 ARG A C 1
ATOM 1205 O O . ARG A 1 149 ? 5.041 -2.161 -16.677 1.00 93.25 149 ARG A O 1
ATOM 1212 N N . ASP A 1 150 ? 5.590 -0.090 -15.968 1.00 91.75 150 ASP A N 1
ATOM 1213 C CA . ASP A 1 150 ? 5.094 0.677 -17.096 1.00 91.75 150 ASP A CA 1
ATOM 1214 C C . ASP A 1 150 ? 6.265 1.315 -17.851 1.00 91.75 150 ASP A C 1
ATOM 1216 O O . ASP A 1 150 ? 7.269 1.725 -17.264 1.00 91.75 150 ASP A O 1
ATOM 1220 N N . GLN A 1 151 ? 6.167 1.341 -19.173 1.00 89.38 151 GLN A N 1
ATOM 1221 C CA . GLN A 1 151 ? 7.135 1.950 -20.074 1.00 89.38 151 GLN A CA 1
ATOM 1222 C C . GLN A 1 151 ? 6.376 2.558 -21.241 1.00 89.38 151 GLN A C 1
ATOM 1224 O O . GLN A 1 151 ? 5.561 1.881 -21.860 1.00 89.38 151 GLN A O 1
ATOM 1229 N N . LEU A 1 152 ? 6.665 3.802 -21.592 1.00 84.19 152 LEU A N 1
ATOM 1230 C CA . LEU A 1 152 ? 6.063 4.399 -22.777 1.00 84.19 152 LEU A CA 1
ATOM 1231 C C . LEU A 1 152 ? 6.744 3.882 -24.042 1.00 84.19 152 LEU A C 1
ATOM 1233 O O . LEU A 1 152 ? 7.944 3.583 -24.051 1.00 84.19 152 LEU A O 1
ATOM 1237 N N . SER A 1 153 ? 5.973 3.768 -25.124 1.00 72.12 153 SER A N 1
ATOM 1238 C CA . SER A 1 153 ? 6.548 3.586 -26.455 1.00 72.12 153 SER A CA 1
ATOM 1239 C C . SER A 1 153 ? 7.413 4.798 -26.802 1.00 72.12 153 SER A C 1
ATOM 1241 O O . SER A 1 153 ? 6.925 5.925 -26.814 1.00 72.12 153 SER A O 1
ATOM 1243 N N . ASP A 1 154 ? 8.671 4.570 -27.165 1.00 60.22 154 ASP A N 1
ATOM 1244 C CA . ASP A 1 154 ? 9.514 5.591 -27.785 1.00 60.22 154 ASP A CA 1
ATOM 1245 C C . ASP A 1 154 ? 8.943 5.887 -29.188 1.00 60.22 154 ASP A C 1
ATOM 1247 O O . ASP A 1 154 ? 9.227 5.170 -30.149 1.00 60.22 154 ASP A O 1
ATOM 1251 N N . ILE A 1 155 ? 8.088 6.906 -29.341 1.00 51.56 155 ILE A N 1
ATOM 1252 C CA . ILE A 1 155 ? 7.543 7.248 -30.671 1.00 51.56 155 ILE A CA 1
ATOM 1253 C C . ILE A 1 155 ? 8.614 7.961 -31.531 1.00 51.56 155 ILE A C 1
ATOM 1255 O O . ILE A 1 155 ? 8.455 8.062 -32.743 1.00 51.56 155 ILE A O 1
ATOM 1259 N N . ASN A 1 156 ? 9.750 8.396 -30.960 1.00 42.19 156 ASN A N 1
ATOM 1260 C CA . ASN A 1 156 ? 10.726 9.235 -31.672 1.00 42.19 156 ASN A CA 1
ATOM 1261 C C . ASN A 1 156 ? 12.226 8.916 -31.477 1.00 42.19 156 ASN A C 1
ATOM 1263 O O . ASN A 1 156 ? 13.056 9.777 -31.772 1.00 42.19 156 ASN A O 1
ATOM 1267 N N . SER A 1 157 ? 12.642 7.698 -31.104 1.00 42.84 157 SER A N 1
ATOM 1268 C CA . SER A 1 157 ? 14.080 7.344 -31.102 1.00 42.84 157 SER A CA 1
ATOM 1269 C C . SER A 1 157 ? 14.618 6.890 -32.469 1.00 42.84 157 SER A C 1
ATOM 1271 O O . SER A 1 157 ? 15.284 5.870 -32.625 1.00 42.84 157 SER A O 1
ATOM 1273 N N . THR A 1 158 ? 14.437 7.728 -33.489 1.00 41.34 158 THR A N 1
ATOM 1274 C CA . THR A 1 158 ? 15.495 7.909 -34.496 1.00 41.34 158 THR A CA 1
ATOM 1275 C C . THR A 1 158 ? 16.207 9.216 -34.166 1.00 41.34 158 THR A C 1
ATOM 1277 O O . THR A 1 158 ? 15.604 10.260 -34.404 1.00 41.34 158 THR A O 1
ATOM 1280 N N . LYS A 1 159 ? 17.461 9.133 -33.667 1.00 37.06 159 LYS A N 1
ATOM 1281 C CA . LYS A 1 159 ? 18.408 10.187 -33.177 1.00 37.06 159 LYS A CA 1
ATOM 1282 C C . LYS A 1 159 ? 18.605 10.031 -31.654 1.00 37.06 159 LYS A C 1
ATOM 1284 O O . LYS A 1 159 ? 17.627 10.017 -30.936 1.00 37.06 159 LYS A O 1
ATOM 1289 N N . GLU A 1 160 ? 19.773 9.850 -31.042 1.00 36.06 160 GLU A N 1
ATOM 1290 C CA . GLU A 1 160 ? 21.181 10.019 -31.397 1.00 36.06 160 GLU A CA 1
ATOM 1291 C C . GLU A 1 160 ? 22.004 8.869 -30.787 1.00 36.06 160 GLU A C 1
ATOM 1293 O O . GLU A 1 160 ? 21.809 8.463 -29.640 1.00 36.06 160 GLU A O 1
ATOM 1298 N N . ILE A 1 161 ? 22.973 8.362 -31.547 1.00 38.00 161 ILE A N 1
ATOM 1299 C CA . ILE A 1 161 ? 23.980 7.409 -31.076 1.00 38.00 161 ILE A CA 1
ATOM 1300 C C . ILE A 1 161 ? 24.896 8.158 -30.095 1.00 38.00 161 ILE A C 1
ATOM 1302 O O . ILE A 1 161 ? 25.746 8.929 -30.530 1.00 38.00 161 ILE A O 1
ATOM 1306 N N . GLY A 1 162 ? 24.740 7.965 -28.781 1.00 41.16 162 GLY A N 1
ATOM 1307 C CA . GLY A 1 162 ? 25.741 8.452 -27.819 1.00 41.16 162 GLY A CA 1
ATOM 1308 C C . GLY A 1 162 ? 25.277 8.778 -26.401 1.00 41.16 162 GLY A C 1
ATOM 1309 O O . GLY A 1 162 ? 26.124 8.872 -25.514 1.00 41.16 162 GLY A O 1
ATOM 1310 N N . GLN A 1 163 ? 23.976 8.909 -26.135 1.00 35.06 163 GLN A N 1
ATOM 1311 C CA . GLN A 1 163 ? 23.482 9.058 -24.762 1.00 35.06 163 GLN A CA 1
ATOM 1312 C C . GLN A 1 163 ? 23.066 7.695 -24.200 1.00 35.06 163 GLN A C 1
ATOM 1314 O O . GLN A 1 163 ? 22.464 6.877 -24.891 1.00 35.06 163 GLN A O 1
ATOM 1319 N N . ARG A 1 164 ? 23.490 7.408 -22.960 1.00 36.75 164 ARG A N 1
ATOM 1320 C CA . ARG A 1 164 ? 23.248 6.133 -22.264 1.00 36.75 164 ARG A CA 1
ATOM 1321 C C . ARG A 1 164 ? 21.770 5.763 -22.385 1.00 36.75 164 ARG A C 1
ATOM 1323 O O . ARG A 1 164 ? 20.936 6.548 -21.962 1.00 36.75 164 ARG A O 1
ATOM 1330 N N . ALA A 1 165 ? 21.493 4.572 -22.915 1.00 35.75 165 ALA A N 1
ATOM 1331 C CA . ALA A 1 165 ? 20.168 4.014 -23.179 1.00 35.75 165 ALA A CA 1
ATOM 1332 C C . ALA A 1 165 ? 19.304 3.828 -21.911 1.00 35.75 165 ALA A C 1
ATOM 1334 O O . ALA A 1 165 ? 19.035 2.711 -21.479 1.00 35.75 165 ALA A O 1
ATOM 1335 N N . TRP A 1 166 ? 18.882 4.934 -21.305 1.00 35.44 166 TRP A N 1
ATOM 1336 C CA . TRP A 1 166 ? 17.737 5.032 -20.403 1.00 35.44 166 TRP A CA 1
ATOM 1337 C C . TRP A 1 166 ? 16.685 5.912 -21.102 1.00 35.44 166 TRP A C 1
ATOM 1339 O O . TRP A 1 166 ? 16.229 6.897 -20.539 1.00 35.44 166 TRP A O 1
ATOM 1349 N N . ASN A 1 167 ? 16.358 5.587 -22.361 1.00 39.47 167 ASN A N 1
ATOM 1350 C CA . ASN A 1 167 ? 15.356 6.297 -23.171 1.00 39.47 167 ASN A CA 1
ATOM 1351 C C . ASN A 1 167 ? 13.965 5.652 -23.102 1.00 39.47 167 ASN A C 1
ATOM 1353 O O . ASN A 1 167 ? 13.085 6.015 -23.866 1.00 39.47 167 ASN A O 1
ATOM 1357 N N . ASN A 1 168 ? 13.721 4.718 -22.180 1.00 49.25 168 ASN A N 1
ATOM 1358 C CA . ASN A 1 168 ? 12.344 4.308 -21.933 1.00 49.25 168 ASN A CA 1
ATOM 1359 C C . ASN A 1 168 ? 11.697 5.436 -21.134 1.00 49.25 168 ASN A C 1
ATOM 1361 O O . ASN A 1 168 ? 11.933 5.571 -19.933 1.00 49.25 168 ASN A O 1
ATOM 1365 N N . GLU A 1 169 ? 10.952 6.280 -21.836 1.00 64.56 169 GLU A N 1
ATOM 1366 C CA . GLU A 1 169 ? 10.142 7.322 -21.240 1.00 64.56 169 GLU A CA 1
ATOM 1367 C C . GLU A 1 169 ? 9.215 6.713 -20.166 1.00 64.56 169 GLU A C 1
ATOM 1369 O O . GLU A 1 169 ? 8.555 5.691 -20.372 1.00 64.56 169 GLU A O 1
ATOM 1374 N N . ILE A 1 170 ? 9.247 7.299 -18.967 1.00 68.56 170 ILE A N 1
ATOM 1375 C CA . ILE A 1 170 ? 8.542 6.815 -17.771 1.00 68.56 170 ILE A CA 1
ATOM 1376 C C . ILE A 1 170 ? 7.043 7.067 -17.964 1.00 68.56 170 ILE A C 1
ATOM 1378 O O . ILE A 1 170 ? 6.633 8.223 -18.087 1.00 68.56 170 ILE A O 1
ATOM 1382 N N . GLY A 1 171 ? 6.246 5.995 -17.979 1.00 72.56 171 GLY A N 1
ATOM 1383 C CA . GLY A 1 171 ? 4.784 6.059 -17.998 1.00 72.56 171 GLY A CA 1
ATOM 1384 C C . GLY A 1 171 ? 4.252 6.180 -16.573 1.00 72.56 171 GLY A C 1
ATOM 1385 O O . GLY A 1 171 ? 4.488 5.273 -15.771 1.00 72.56 171 GLY A O 1
ATOM 1386 N N . PRO A 1 172 ? 3.603 7.293 -16.188 1.00 84.81 172 PRO A N 1
ATOM 1387 C CA . PRO A 1 172 ? 2.990 7.375 -14.875 1.00 84.81 172 PRO A CA 1
ATOM 1388 C C . PRO A 1 172 ? 1.776 6.439 -14.831 1.00 84.81 172 PRO A C 1
ATOM 1390 O O . PRO A 1 172 ? 0.823 6.600 -15.582 1.00 84.81 172 PRO A O 1
ATOM 1393 N N . LEU A 1 173 ? 1.791 5.474 -13.921 1.00 91.38 173 LEU A N 1
ATOM 1394 C CA . LEU A 1 173 ? 0.716 4.518 -13.684 1.00 91.38 173 LEU A CA 1
ATOM 1395 C C . LEU A 1 173 ? 0.205 4.710 -12.256 1.00 91.38 173 LEU A C 1
ATOM 1397 O O . LEU A 1 173 ? 0.985 4.949 -11.340 1.00 91.38 173 LEU A O 1
ATOM 1401 N N . MET A 1 174 ? -1.103 4.593 -12.035 1.00 90.88 174 MET A N 1
ATOM 1402 C CA . MET A 1 174 ? -1.639 4.332 -10.698 1.00 90.88 174 MET A CA 1
ATOM 1403 C C . MET A 1 174 ? -2.014 2.865 -10.569 1.00 90.88 174 MET A C 1
ATOM 1405 O O . MET A 1 174 ? -2.681 2.300 -11.437 1.00 90.88 174 MET A O 1
ATOM 1409 N N . VAL A 1 175 ? -1.614 2.275 -9.447 1.00 93.12 175 VAL A N 1
ATOM 1410 C CA . VAL A 1 175 ? -1.940 0.900 -9.078 1.00 93.12 175 VAL A CA 1
ATOM 1411 C C . VAL A 1 175 ? -2.771 0.935 -7.808 1.00 93.12 175 VAL A C 1
ATOM 1413 O O . VAL A 1 175 ? -2.368 1.549 -6.824 1.00 93.12 175 VAL A O 1
ATOM 1416 N N . ILE A 1 176 ? -3.913 0.258 -7.810 1.00 90.12 176 ILE A N 1
ATOM 1417 C CA . ILE A 1 176 ? -4.703 0.012 -6.602 1.00 90.12 176 ILE A CA 1
ATOM 1418 C C . ILE A 1 176 ? -4.833 -1.494 -6.445 1.00 90.12 176 ILE A C 1
ATOM 1420 O O . ILE A 1 176 ? -5.245 -2.194 -7.366 1.00 90.12 176 ILE A O 1
ATOM 1424 N N . VAL A 1 177 ? -4.464 -1.991 -5.275 1.00 91.00 177 VAL A N 1
ATOM 1425 C CA . VAL A 1 177 ? -4.446 -3.412 -4.958 1.00 91.00 177 VAL A CA 1
ATOM 1426 C C . VAL A 1 177 ? -5.573 -3.704 -4.000 1.00 91.00 177 VAL A C 1
ATOM 1428 O O . VAL A 1 177 ? -5.701 -3.056 -2.968 1.00 91.00 177 VAL A O 1
ATOM 1431 N N . SER A 1 178 ? -6.355 -4.712 -4.337 1.00 87.62 178 SER A N 1
ATOM 1432 C CA . SER A 1 178 ? -7.494 -5.170 -3.575 1.00 87.62 178 SER A CA 1
ATOM 1433 C C . SER A 1 178 ? -7.387 -6.675 -3.374 1.00 87.62 178 SER A C 1
ATOM 1435 O O . SER A 1 178 ? -7.000 -7.414 -4.280 1.00 87.62 178 SER A O 1
ATOM 1437 N N . ILE A 1 179 ? -7.698 -7.144 -2.174 1.00 86.94 179 ILE A N 1
ATOM 1438 C CA . ILE A 1 179 ? -7.622 -8.558 -1.830 1.00 86.94 179 ILE A CA 1
ATOM 1439 C C . ILE A 1 179 ? -8.840 -8.958 -1.005 1.00 86.94 179 ILE A C 1
ATOM 1441 O O . ILE A 1 179 ? -9.201 -8.285 -0.046 1.00 86.94 179 ILE A O 1
ATOM 1445 N N . ARG A 1 180 ? -9.470 -10.069 -1.386 1.00 83.38 180 ARG A N 1
ATOM 1446 C CA . ARG A 1 180 ? -10.664 -10.639 -0.748 1.00 83.38 180 ARG A CA 1
ATOM 1447 C C . ARG A 1 180 ? -10.397 -12.038 -0.227 1.00 83.38 180 ARG A C 1
ATOM 1449 O O . ARG A 1 180 ? -9.484 -12.726 -0.681 1.00 83.38 180 ARG A O 1
ATOM 1456 N N . ASN A 1 181 ? -11.302 -12.503 0.625 1.00 80.88 181 ASN A N 1
ATOM 1457 C CA . ASN A 1 181 ? -11.382 -13.880 1.095 1.00 80.88 181 ASN A CA 1
ATOM 1458 C C . ASN A 1 181 ? -10.221 -14.336 1.988 1.00 80.88 181 ASN A C 1
ATOM 1460 O O . ASN A 1 181 ? -10.028 -15.537 2.155 1.00 80.88 181 ASN A O 1
ATOM 1464 N N . ILE A 1 182 ? -9.482 -13.410 2.605 1.00 78.50 182 ILE A N 1
ATOM 1465 C CA . ILE A 1 182 ? -8.317 -13.781 3.416 1.00 78.50 182 ILE A CA 1
ATOM 1466 C C . ILE A 1 182 ? -8.778 -14.432 4.713 1.00 78.50 182 ILE A C 1
ATOM 1468 O O . ILE A 1 182 ? -9.624 -13.904 5.436 1.00 78.50 182 ILE A O 1
ATOM 1472 N N . SER A 1 183 ? -8.177 -15.576 5.022 1.00 73.81 183 SER A N 1
ATOM 1473 C CA . SER A 1 183 ? -8.347 -16.249 6.302 1.00 73.81 183 SER A CA 1
ATOM 1474 C C . SER A 1 183 ? -7.321 -15.728 7.309 1.00 73.81 183 SER A C 1
ATOM 1476 O O . SER A 1 183 ? -6.129 -16.004 7.181 1.00 73.81 183 SER A O 1
ATOM 1478 N N . ILE A 1 184 ? -7.779 -15.021 8.345 1.00 68.50 184 ILE A N 1
ATOM 1479 C CA . ILE A 1 184 ? -6.940 -14.606 9.478 1.00 68.50 184 ILE A CA 1
ATOM 1480 C C . ILE A 1 184 ? -7.220 -15.524 10.667 1.00 68.50 184 ILE A C 1
ATOM 1482 O O . ILE A 1 184 ? -8.365 -15.730 11.066 1.00 68.50 184 ILE A O 1
ATOM 1486 N N . LEU A 1 185 ? -6.160 -16.070 11.263 1.00 66.81 185 LEU A N 1
ATOM 1487 C CA . LEU A 1 185 ? -6.275 -16.973 12.405 1.00 66.81 185 LEU A CA 1
ATOM 1488 C C . LEU A 1 185 ? -6.995 -16.285 13.579 1.00 66.81 185 LEU A C 1
ATOM 1490 O O . LEU A 1 185 ? -6.548 -15.253 14.074 1.00 66.81 185 LEU A O 1
ATOM 1494 N N . GLY A 1 186 ? -8.106 -16.877 14.024 1.00 63.91 186 GLY A N 1
ATOM 1495 C CA . GLY A 1 186 ? -8.940 -16.347 15.108 1.00 63.91 186 GLY A CA 1
ATOM 1496 C C . GLY A 1 186 ? -10.040 -15.371 14.671 1.00 63.91 186 GLY A C 1
ATOM 1497 O O . GLY A 1 186 ? -10.819 -14.943 15.521 1.00 63.91 186 GLY A O 1
ATOM 1498 N N . VAL A 1 187 ? -10.146 -15.054 13.377 1.00 64.62 187 VAL A N 1
ATOM 1499 C CA . VAL A 1 187 ? -11.227 -14.234 12.812 1.00 64.62 187 VAL A CA 1
ATOM 1500 C C . VAL A 1 187 ? -12.151 -15.137 11.995 1.00 64.62 187 VAL A C 1
ATOM 1502 O O . VAL A 1 187 ? -11.708 -15.852 11.103 1.00 64.62 187 VAL A O 1
ATOM 1505 N N . THR A 1 188 ? -13.445 -15.147 12.325 1.00 63.44 188 THR A N 1
ATOM 1506 C CA . THR A 1 188 ? -14.439 -16.008 11.655 1.00 63.44 188 THR A CA 1
ATOM 1507 C C . THR A 1 188 ? -14.889 -15.461 10.304 1.00 63.44 188 THR A C 1
ATOM 1509 O O . THR A 1 188 ? -15.291 -16.230 9.433 1.00 63.44 188 THR A O 1
ATOM 1512 N N . LYS A 1 189 ? -14.840 -14.136 10.129 1.00 66.25 189 LYS A N 1
ATOM 1513 C CA . LYS A 1 189 ? -15.176 -13.463 8.874 1.00 66.25 189 LYS A CA 1
ATOM 1514 C C . LYS A 1 189 ? -13.969 -13.457 7.943 1.00 66.25 189 LYS A C 1
ATOM 1516 O O . LYS A 1 189 ? -12.839 -13.268 8.386 1.00 66.25 189 LYS A O 1
ATOM 1521 N N . LYS A 1 190 ? -14.226 -13.645 6.652 1.00 69.75 190 LYS A N 1
ATOM 1522 C CA . LYS A 1 190 ? -13.206 -13.475 5.621 1.00 69.75 190 LYS A CA 1
ATOM 1523 C C . LYS A 1 190 ? -12.895 -11.992 5.432 1.00 69.75 190 LYS A C 1
ATOM 1525 O O . LYS A 1 190 ? -13.808 -11.169 5.463 1.00 69.75 190 LYS A O 1
ATOM 1530 N N . ASP A 1 191 ? -11.617 -11.686 5.238 1.00 67.19 191 ASP A N 1
ATOM 1531 C CA . ASP A 1 191 ? -11.133 -10.314 5.104 1.00 67.19 191 ASP A CA 1
ATOM 1532 C C . ASP A 1 191 ? -11.294 -9.764 3.681 1.00 67.19 191 ASP A C 1
ATOM 1534 O O . ASP A 1 191 ? -11.219 -10.506 2.692 1.00 67.19 191 ASP A O 1
ATOM 1538 N N . PHE A 1 192 ? -11.450 -8.449 3.609 1.00 77.94 192 PHE A N 1
ATOM 1539 C CA . PHE A 1 192 ? -11.292 -7.628 2.428 1.00 77.94 192 PHE A CA 1
ATOM 1540 C C . PHE A 1 192 ? -10.451 -6.406 2.790 1.00 77.94 192 PHE A C 1
ATOM 1542 O O . PHE A 1 192 ? -10.702 -5.755 3.800 1.00 77.94 192 PHE A O 1
ATOM 1549 N N . GLY A 1 193 ? -9.489 -6.069 1.940 1.00 78.94 193 GLY A N 1
ATOM 1550 C CA . GLY A 1 193 ? -8.778 -4.811 2.084 1.00 78.94 193 GLY A CA 1
ATOM 1551 C C . GLY A 1 193 ? -8.191 -4.322 0.778 1.00 78.94 193 GLY A C 1
ATOM 1552 O O . GLY A 1 193 ? -7.928 -5.095 -0.153 1.00 78.94 193 GLY A O 1
ATOM 1553 N N . CYS A 1 194 ? -7.976 -3.015 0.733 1.00 82.81 194 CYS A N 1
ATOM 1554 C CA . CYS A 1 194 ? -7.530 -2.314 -0.450 1.00 82.81 194 CYS A CA 1
ATOM 1555 C C . CYS A 1 194 ? -6.503 -1.239 -0.091 1.00 82.81 194 CYS A C 1
ATOM 1557 O O . CYS A 1 194 ? -6.638 -0.524 0.897 1.00 82.81 194 CYS A O 1
ATOM 1559 N N . PHE A 1 195 ? -5.468 -1.084 -0.912 1.00 85.00 195 PHE A N 1
ATOM 1560 C CA . PHE A 1 195 ? -4.479 -0.025 -0.741 1.00 85.00 195 PHE A CA 1
ATOM 1561 C C . PHE A 1 195 ? -3.829 0.353 -2.072 1.00 85.00 195 PHE A C 1
ATOM 1563 O O . PHE A 1 195 ? -3.786 -0.434 -3.016 1.00 85.00 195 PHE A O 1
ATOM 1570 N N . MET A 1 196 ? -3.294 1.569 -2.140 1.00 87.62 196 MET A N 1
ATOM 1571 C CA . MET A 1 196 ? -2.407 1.990 -3.221 1.00 87.62 196 MET A CA 1
ATOM 1572 C C . MET A 1 196 ? -0.959 1.705 -2.794 1.00 87.62 196 MET A C 1
ATOM 1574 O O . MET A 1 196 ? -0.487 2.366 -1.867 1.00 87.62 196 MET A O 1
ATOM 1578 N N . PRO A 1 197 ? -0.253 0.728 -3.398 1.00 90.56 197 PRO A N 1
ATOM 1579 C CA . PRO A 1 197 ? 1.161 0.516 -3.121 1.00 90.56 197 PRO A CA 1
ATOM 1580 C C . PRO A 1 197 ? 1.978 1.748 -3.511 1.00 90.56 197 PRO A C 1
ATOM 1582 O O . PRO A 1 197 ? 1.685 2.436 -4.488 1.00 90.56 197 PRO A O 1
ATOM 1585 N N . THR A 1 198 ? 3.048 1.992 -2.773 1.00 88.25 198 THR A N 1
ATOM 1586 C CA . THR A 1 198 ? 4.017 3.036 -3.088 1.00 88.25 198 THR A CA 1
ATOM 1587 C C . THR A 1 198 ? 4.857 2.628 -4.301 1.00 88.25 198 THR A C 1
ATOM 1589 O O . THR A 1 198 ? 5.362 1.499 -4.332 1.00 88.25 198 THR A O 1
ATOM 1592 N N . PRO A 1 199 ? 5.093 3.537 -5.267 1.00 88.44 199 PRO A N 1
ATOM 1593 C CA . PRO A 1 199 ? 6.064 3.298 -6.323 1.00 88.44 199 PRO A CA 1
ATOM 1594 C C . PRO A 1 199 ? 7.456 2.967 -5.773 1.00 88.44 199 PRO A C 1
ATOM 1596 O O . PRO A 1 199 ? 7.970 3.618 -4.858 1.00 88.44 199 PRO A O 1
ATOM 1599 N N . MET A 1 200 ? 8.097 1.968 -6.363 1.00 86.69 200 MET A N 1
ATOM 1600 C CA . MET A 1 200 ? 9.448 1.546 -6.015 1.00 86.69 200 MET A CA 1
ATOM 1601 C C . MET A 1 200 ? 10.453 2.069 -7.040 1.00 86.69 200 MET A C 1
ATOM 1603 O O . MET A 1 200 ? 10.127 2.306 -8.196 1.00 86.69 200 MET A O 1
ATOM 1607 N N . ILE A 1 201 ? 11.718 2.199 -6.640 1.00 77.31 201 ILE A N 1
ATOM 1608 C CA . ILE A 1 201 ? 12.782 2.527 -7.593 1.00 77.31 201 ILE A CA 1
ATOM 1609 C C . ILE A 1 201 ? 13.188 1.244 -8.328 1.00 77.31 201 ILE A C 1
ATOM 1611 O O . ILE A 1 201 ? 13.721 0.323 -7.701 1.00 77.31 201 ILE A O 1
ATOM 1615 N N . VAL A 1 202 ? 12.948 1.211 -9.642 1.00 70.19 202 VAL A N 1
ATOM 1616 C CA . VAL A 1 202 ? 13.223 0.077 -10.544 1.00 70.19 202 VAL A CA 1
ATOM 1617 C C . VAL A 1 202 ? 14.624 -0.494 -10.336 1.00 70.19 202 VAL A C 1
ATOM 1619 O O . VAL A 1 202 ? 15.605 0.252 -10.299 1.00 70.19 202 VAL A O 1
ATOM 1622 N N . ASP A 1 203 ? 14.707 -1.825 -10.226 1.00 65.12 203 ASP A N 1
ATOM 1623 C CA . ASP A 1 203 ? 15.940 -2.630 -10.232 1.00 65.12 203 ASP A CA 1
ATOM 1624 C C . ASP A 1 203 ? 17.050 -2.155 -9.272 1.00 65.12 203 ASP A C 1
ATOM 1626 O O . ASP A 1 203 ? 18.221 -2.529 -9.390 1.00 65.12 203 ASP A O 1
ATOM 1630 N N . ARG A 1 204 ? 16.700 -1.363 -8.250 1.00 71.31 204 ARG A N 1
ATOM 1631 C CA . ARG A 1 204 ? 17.658 -0.834 -7.276 1.00 71.31 204 ARG A CA 1
ATOM 1632 C C . ARG A 1 204 ? 17.886 -1.811 -6.125 1.00 71.31 204 ARG A C 1
ATOM 1634 O O . ARG A 1 204 ? 17.647 -1.510 -4.955 1.00 71.31 204 ARG A O 1
ATOM 1641 N N . CYS A 1 205 ? 18.424 -2.977 -6.457 1.00 81.88 205 CYS A N 1
ATOM 1642 C CA . CYS A 1 205 ? 18.917 -3.972 -5.501 1.00 81.88 205 CYS A CA 1
ATOM 1643 C C . CYS A 1 205 ? 20.334 -3.633 -4.979 1.00 81.88 205 CYS A C 1
ATOM 1645 O O . CYS A 1 205 ? 21.169 -4.521 -4.807 1.00 81.88 205 CYS A O 1
ATOM 1647 N N . ALA A 1 206 ? 20.650 -2.345 -4.817 1.00 76.75 206 ALA A N 1
ATOM 1648 C CA . ALA A 1 206 ? 21.994 -1.854 -4.523 1.00 76.75 206 ALA A CA 1
ATOM 1649 C C . ALA A 1 206 ? 22.031 -1.085 -3.202 1.00 76.75 206 ALA A C 1
ATOM 1651 O O . ALA A 1 206 ? 21.117 -0.314 -2.909 1.00 76.75 206 ALA A O 1
ATOM 1652 N N . LYS A 1 207 ? 23.142 -1.235 -2.463 1.00 79.19 207 LYS A N 1
ATOM 1653 C CA . LYS A 1 207 ? 23.362 -0.632 -1.140 1.00 79.19 207 LYS A CA 1
ATOM 1654 C C . LYS A 1 207 ? 22.864 0.811 -1.080 1.00 79.19 207 LYS A C 1
ATOM 1656 O O . LYS A 1 207 ? 23.339 1.683 -1.811 1.00 79.19 207 LYS A O 1
ATOM 1661 N N . LEU A 1 208 ? 21.926 1.054 -0.173 1.00 79.56 208 LEU A N 1
ATOM 1662 C CA . LEU A 1 208 ? 21.356 2.371 0.033 1.00 79.56 208 LEU A CA 1
ATOM 1663 C C . LEU A 1 208 ? 22.377 3.272 0.729 1.00 79.56 208 LEU A C 1
ATOM 1665 O O . LEU A 1 208 ? 23.054 2.869 1.675 1.00 79.56 208 LEU A O 1
ATOM 1669 N N . THR A 1 209 ? 22.460 4.525 0.284 1.00 78.94 209 THR A N 1
ATOM 1670 C CA . THR A 1 209 ? 23.282 5.551 0.945 1.00 78.94 209 THR A CA 1
ATOM 1671 C C . THR A 1 209 ? 22.731 5.904 2.328 1.00 78.94 209 THR A C 1
ATOM 1673 O O . THR A 1 209 ? 23.491 6.246 3.228 1.00 78.94 209 THR A O 1
ATOM 1676 N N . ILE A 1 210 ? 21.409 5.811 2.496 1.00 79.44 210 ILE A N 1
ATOM 1677 C CA . ILE A 1 210 ? 20.702 5.961 3.768 1.00 79.44 210 ILE A CA 1
ATOM 1678 C C . ILE A 1 210 ? 19.828 4.714 3.937 1.00 79.44 210 ILE A C 1
ATOM 1680 O O . ILE A 1 210 ? 19.021 4.448 3.044 1.00 79.44 210 ILE A O 1
ATOM 1684 N N . PRO A 1 211 ? 19.958 3.955 5.039 1.00 84.56 211 PRO A N 1
ATOM 1685 C CA . PRO A 1 211 ? 19.095 2.810 5.295 1.00 84.56 211 PRO A CA 1
ATOM 1686 C C . PRO A 1 211 ? 17.611 3.191 5.283 1.00 84.56 211 PRO A C 1
ATOM 1688 O O . PRO A 1 211 ? 17.223 4.259 5.764 1.00 84.56 211 PRO A O 1
ATOM 1691 N N . ALA A 1 212 ? 16.780 2.296 4.759 1.00 87.00 212 ALA A N 1
ATOM 1692 C CA . ALA A 1 212 ? 15.334 2.431 4.821 1.00 87.00 212 ALA A CA 1
ATOM 1693 C C . ALA A 1 212 ? 14.823 1.840 6.140 1.00 87.00 212 ALA A C 1
ATOM 1695 O O . ALA A 1 212 ? 15.224 0.746 6.541 1.00 87.00 212 ALA A O 1
ATOM 1696 N N . TYR A 1 213 ? 13.935 2.571 6.810 1.00 88.81 213 TYR A N 1
ATOM 1697 C CA . TYR A 1 213 ? 13.346 2.181 8.089 1.00 88.81 213 TYR A CA 1
ATOM 1698 C C . TYR A 1 213 ? 11.837 2.072 7.939 1.00 88.81 213 TYR A C 1
ATOM 1700 O O . TYR A 1 213 ? 11.219 2.993 7.411 1.00 88.81 213 TYR A O 1
ATOM 1708 N N . TYR A 1 214 ? 11.251 1.010 8.479 1.00 91.62 214 TYR A N 1
ATOM 1709 C CA . TYR A 1 214 ? 9.815 0.738 8.441 1.00 91.62 214 TYR A CA 1
ATOM 1710 C C . TYR A 1 214 ? 9.316 0.515 9.871 1.00 91.62 214 TYR A C 1
ATOM 1712 O O . TYR A 1 214 ? 9.296 -0.621 10.360 1.00 91.62 214 TYR A O 1
ATOM 1720 N N . PRO A 1 215 ? 9.015 1.597 10.609 1.00 88.75 215 PRO A N 1
ATOM 1721 C CA . PRO A 1 215 ? 8.571 1.486 11.988 1.00 88.75 215 PRO A CA 1
ATOM 1722 C C . PRO A 1 215 ? 7.124 0.998 12.061 1.00 88.75 215 PRO A C 1
ATOM 1724 O O . PRO A 1 215 ? 6.262 1.442 11.309 1.00 88.75 215 PRO A O 1
ATOM 1727 N N . MET A 1 216 ? 6.860 0.111 13.013 1.00 87.50 216 MET A N 1
ATOM 1728 C CA . MET A 1 216 ? 5.583 -0.573 13.203 1.00 87.50 216 MET A CA 1
ATOM 1729 C C . MET A 1 216 ? 5.192 -0.584 14.679 1.00 87.50 216 MET A C 1
ATOM 1731 O O . MET A 1 216 ? 6.039 -0.447 15.570 1.00 87.50 216 MET A O 1
ATOM 1735 N N . ASN A 1 217 ? 3.903 -0.775 14.954 1.00 85.88 217 ASN A N 1
ATOM 1736 C CA . ASN A 1 217 ? 3.377 -0.912 16.307 1.00 85.88 217 ASN A CA 1
ATOM 1737 C C . ASN A 1 217 ? 2.606 -2.220 16.457 1.00 85.88 217 ASN A C 1
ATOM 1739 O O . ASN A 1 217 ? 1.826 -2.598 15.587 1.00 85.88 217 ASN A O 1
ATOM 1743 N N . LYS A 1 218 ? 2.781 -2.857 17.613 1.00 84.19 218 LYS A N 1
ATOM 1744 C CA . LYS A 1 218 ? 2.143 -4.125 17.964 1.00 84.19 218 LYS A CA 1
ATOM 1745 C C . LYS A 1 218 ? 0.610 -4.075 17.898 1.00 84.19 218 LYS A C 1
ATOM 1747 O O . LYS A 1 218 ? -0.021 -5.104 17.723 1.00 84.19 218 LYS A O 1
ATOM 1752 N N . ALA A 1 219 ? 0.004 -2.899 18.062 1.00 79.81 219 ALA A N 1
ATOM 1753 C CA . ALA A 1 219 ? -1.448 -2.744 18.046 1.00 79.81 219 ALA A CA 1
ATOM 1754 C C . ALA A 1 219 ? -2.086 -3.027 16.675 1.00 79.81 219 ALA A C 1
ATOM 1756 O O . ALA A 1 219 ? -3.254 -3.402 16.638 1.00 79.81 219 ALA A O 1
ATOM 1757 N N . PHE A 1 220 ? -1.349 -2.841 15.576 1.00 82.12 220 PHE A N 1
ATOM 1758 C CA . PHE A 1 220 ? -1.909 -2.927 14.222 1.00 82.12 220 PHE A CA 1
ATOM 1759 C C . PHE A 1 220 ? -1.020 -3.652 13.207 1.00 82.12 220 PHE A C 1
ATOM 1761 O O . PHE A 1 220 ? -1.437 -3.801 12.068 1.00 82.12 220 PHE A O 1
ATOM 1768 N N . ALA A 1 221 ? 0.176 -4.113 13.589 1.00 83.69 221 ALA A N 1
ATOM 1769 C CA . ALA A 1 221 ? 1.038 -4.912 12.724 1.00 83.69 221 ALA A CA 1
ATOM 1770 C C . ALA A 1 221 ? 1.306 -6.291 13.338 1.00 83.69 221 ALA A C 1
ATOM 1772 O O . ALA A 1 221 ? 1.947 -6.389 14.389 1.00 83.69 221 ALA A O 1
ATOM 1773 N N . ASN A 1 222 ? 0.842 -7.346 12.666 1.00 84.19 222 ASN A N 1
ATOM 1774 C CA . ASN A 1 222 ? 0.914 -8.724 13.157 1.00 84.19 222 ASN A CA 1
ATOM 1775 C C . ASN A 1 222 ? 1.670 -9.641 12.204 1.00 84.19 222 ASN A C 1
ATOM 1777 O O . ASN A 1 222 ? 2.644 -10.277 12.615 1.00 84.19 222 ASN A O 1
ATOM 1781 N N . ASN A 1 223 ? 1.217 -9.714 10.954 1.00 89.19 223 ASN A N 1
ATOM 1782 C CA . ASN A 1 223 ? 1.823 -10.540 9.922 1.00 89.19 223 ASN A CA 1
ATOM 1783 C C . ASN A 1 223 ? 2.250 -9.632 8.784 1.00 89.19 223 ASN A C 1
ATOM 1785 O O . ASN A 1 223 ? 1.449 -8.845 8.289 1.00 89.19 223 ASN A O 1
ATOM 1789 N N . ILE A 1 224 ? 3.508 -9.742 8.379 1.00 92.69 224 ILE A N 1
ATOM 1790 C CA . ILE A 1 224 ? 4.057 -8.914 7.315 1.00 92.69 224 ILE A CA 1
ATOM 1791 C C . ILE A 1 224 ? 4.557 -9.766 6.158 1.00 92.69 224 ILE A C 1
ATOM 1793 O O . ILE A 1 224 ? 5.027 -10.892 6.348 1.00 92.69 224 ILE A O 1
ATOM 1797 N N . LEU A 1 225 ? 4.482 -9.190 4.967 1.00 94.62 225 LEU A N 1
ATOM 1798 C CA . LEU A 1 225 ? 5.066 -9.703 3.741 1.00 94.62 225 LEU A CA 1
ATOM 1799 C C . LEU A 1 225 ? 6.054 -8.680 3.209 1.00 94.62 225 LEU A C 1
ATOM 1801 O O . LEU A 1 225 ? 5.735 -7.497 3.108 1.00 94.62 225 LEU A O 1
ATOM 1805 N N . LEU A 1 226 ? 7.257 -9.141 2.886 1.00 94.44 226 LEU A N 1
ATOM 1806 C CA . LEU A 1 226 ? 8.339 -8.295 2.401 1.00 94.44 226 LEU A CA 1
ATOM 1807 C C . LEU A 1 226 ? 8.510 -8.513 0.903 1.00 94.44 226 LEU A C 1
ATOM 1809 O O . LEU A 1 226 ? 8.622 -9.658 0.464 1.00 94.44 226 LEU A O 1
ATOM 1813 N N . THR A 1 227 ? 8.578 -7.426 0.136 1.00 94.31 227 THR A N 1
ATOM 1814 C CA . THR A 1 227 ? 8.778 -7.487 -1.316 1.00 94.31 227 THR A CA 1
ATOM 1815 C C . THR A 1 227 ? 9.928 -6.582 -1.744 1.00 94.31 227 THR A C 1
ATOM 1817 O O . THR A 1 227 ? 9.895 -5.380 -1.468 1.00 94.31 227 THR A O 1
ATOM 1820 N N . PRO A 1 228 ? 10.952 -7.122 -2.419 1.00 92.44 228 PRO A N 1
ATOM 1821 C CA . PRO A 1 228 ? 12.062 -6.339 -2.943 1.00 92.44 228 PRO A CA 1
ATOM 1822 C C . PRO A 1 228 ? 11.647 -5.641 -4.247 1.00 92.44 228 PRO A C 1
ATOM 1824 O O . PRO A 1 228 ? 10.671 -6.064 -4.874 1.00 92.44 228 PRO A O 1
ATOM 1827 N N . PRO A 1 229 ? 12.412 -4.650 -4.742 1.00 89.75 229 PRO A N 1
ATOM 1828 C CA . PRO A 1 229 ? 12.140 -4.064 -6.047 1.00 89.75 229 PRO A CA 1
ATOM 1829 C C . PRO A 1 229 ? 12.199 -5.093 -7.165 1.00 89.75 229 PRO A C 1
ATOM 1831 O O . PRO A 1 229 ? 11.542 -4.907 -8.165 1.00 89.75 229 PRO A O 1
ATOM 1834 N N . SER A 1 230 ? 12.961 -6.177 -7.038 1.00 88.81 230 SER A N 1
ATOM 1835 C CA . SER A 1 230 ? 13.028 -7.210 -8.069 1.00 88.81 230 SER A CA 1
ATOM 1836 C C . SER A 1 230 ? 13.198 -8.587 -7.445 1.00 88.81 230 SER A C 1
ATOM 1838 O O . SER A 1 230 ? 13.917 -8.755 -6.456 1.00 88.81 230 SER A O 1
ATOM 1840 N N . ASN A 1 231 ? 12.589 -9.601 -8.061 1.00 83.81 231 ASN A N 1
ATOM 1841 C CA . ASN A 1 231 ? 12.798 -11.007 -7.707 1.00 83.81 231 ASN A CA 1
ATOM 1842 C C . ASN A 1 231 ? 14.254 -11.477 -7.923 1.00 83.81 231 ASN A C 1
ATOM 1844 O O . ASN A 1 231 ? 14.617 -12.562 -7.463 1.00 83.81 231 ASN A O 1
ATOM 1848 N N . GLN A 1 232 ? 15.076 -10.668 -8.599 1.00 86.81 232 GLN A N 1
ATOM 1849 C CA . GLN A 1 232 ? 16.502 -10.902 -8.828 1.00 86.81 232 GLN A CA 1
ATOM 1850 C C . GLN A 1 232 ? 17.407 -10.267 -7.764 1.00 86.81 232 GLN A C 1
ATOM 1852 O O . GLN A 1 232 ? 18.625 -10.433 -7.833 1.00 86.81 232 GLN A O 1
ATOM 1857 N N . CYS A 1 233 ? 16.855 -9.543 -6.781 1.00 88.56 233 CYS A N 1
ATOM 1858 C CA . CYS A 1 233 ? 17.679 -8.954 -5.731 1.00 88.56 233 CYS A CA 1
ATOM 1859 C C . CYS A 1 233 ? 18.487 -10.035 -4.981 1.00 88.56 233 CYS A C 1
ATOM 1861 O O . CYS A 1 233 ? 17.973 -11.128 -4.708 1.00 88.56 233 CYS A O 1
ATOM 1863 N N . PRO A 1 234 ? 19.750 -9.749 -4.612 1.00 87.62 234 PRO A N 1
ATOM 1864 C CA . PRO A 1 234 ? 20.574 -10.692 -3.874 1.00 87.62 234 PRO A CA 1
ATOM 1865 C C . PRO A 1 234 ? 20.001 -10.914 -2.473 1.00 87.62 234 PRO A C 1
ATOM 1867 O O . PRO A 1 234 ? 19.364 -10.032 -1.905 1.00 87.62 234 PRO A O 1
ATOM 1870 N N . MET A 1 235 ? 20.258 -12.089 -1.900 1.00 88.38 235 MET A N 1
ATOM 1871 C CA . MET A 1 235 ? 19.867 -12.404 -0.523 1.00 88.38 235 MET A CA 1
ATOM 1872 C C . MET A 1 235 ? 20.360 -11.321 0.453 1.00 88.38 235 MET A C 1
ATOM 1874 O O . MET A 1 235 ? 21.529 -10.938 0.415 1.00 88.38 235 MET A O 1
ATOM 1878 N N . GLU A 1 236 ? 19.489 -10.883 1.360 1.00 87.38 236 GLU A N 1
ATOM 1879 C CA . GLU A 1 236 ? 19.786 -9.864 2.374 1.00 87.38 236 GLU A CA 1
ATOM 1880 C C . GLU A 1 236 ? 19.494 -10.410 3.779 1.00 87.38 236 GLU A C 1
ATOM 1882 O O . GLU A 1 236 ? 18.600 -11.236 3.972 1.00 87.38 236 GLU A O 1
ATOM 1887 N N . LYS A 1 237 ? 20.251 -9.946 4.779 1.00 88.19 237 LYS A N 1
ATOM 1888 C CA . LYS A 1 237 ? 19.844 -10.040 6.184 1.00 88.19 237 LYS A CA 1
ATOM 1889 C C . LYS A 1 237 ? 19.139 -8.745 6.555 1.00 88.19 237 LYS A C 1
ATOM 1891 O O . LYS A 1 237 ? 19.760 -7.688 6.536 1.00 88.19 237 LYS A O 1
ATOM 1896 N N . ILE A 1 238 ? 17.857 -8.845 6.862 1.00 89.06 238 ILE A N 1
ATOM 1897 C CA . ILE A 1 238 ? 17.035 -7.709 7.258 1.00 89.06 238 ILE A CA 1
ATOM 1898 C C . ILE A 1 238 ? 17.093 -7.586 8.769 1.00 89.06 238 ILE A C 1
ATOM 1900 O O . ILE A 1 238 ? 16.711 -8.525 9.468 1.00 89.06 238 ILE A O 1
ATOM 1904 N N . ASP A 1 239 ? 17.530 -6.436 9.270 1.00 87.88 239 ASP A N 1
ATOM 1905 C CA . ASP A 1 239 ? 17.565 -6.198 10.708 1.00 87.88 239 ASP A CA 1
ATOM 1906 C C . ASP A 1 239 ? 16.166 -5.816 11.209 1.00 87.88 239 ASP A C 1
ATOM 1908 O O . ASP A 1 239 ? 15.471 -4.989 10.609 1.00 87.88 239 ASP A O 1
ATOM 1912 N N . ILE A 1 240 ? 15.747 -6.388 12.336 1.00 87.69 240 ILE A N 1
ATOM 1913 C CA . ILE A 1 240 ? 14.513 -6.007 13.025 1.00 87.69 240 ILE A CA 1
ATOM 1914 C C . ILE A 1 240 ? 14.888 -5.350 14.347 1.00 87.69 240 ILE A C 1
ATOM 1916 O O . ILE A 1 240 ? 15.224 -5.991 15.338 1.00 87.69 240 ILE A O 1
ATOM 1920 N N . MET A 1 241 ? 14.801 -4.029 14.372 1.00 82.69 241 MET A N 1
ATOM 1921 C CA . MET A 1 241 ? 15.102 -3.225 15.546 1.00 82.69 241 MET A CA 1
ATOM 1922 C C . MET A 1 241 ? 14.026 -3.363 16.619 1.00 82.69 241 MET A C 1
ATOM 1924 O O . MET A 1 241 ? 12.833 -3.399 16.314 1.00 82.69 241 MET A O 1
ATOM 1928 N N . PHE A 1 242 ? 14.447 -3.325 17.887 1.00 77.88 242 PHE A N 1
ATOM 1929 C CA . PHE A 1 242 ? 13.579 -3.479 19.067 1.00 77.88 242 PHE A CA 1
ATOM 1930 C C . PHE A 1 242 ? 12.804 -4.805 19.095 1.00 77.88 242 PHE A C 1
ATOM 1932 O O . PHE A 1 242 ? 11.751 -4.900 19.738 1.00 77.88 242 PHE A O 1
ATOM 1939 N N . ALA A 1 243 ? 13.322 -5.818 18.405 1.00 82.25 243 ALA A N 1
ATOM 1940 C CA . ALA A 1 243 ? 12.790 -7.162 18.439 1.00 82.25 243 ALA A CA 1
ATOM 1941 C C . ALA A 1 243 ? 13.637 -8.087 19.320 1.00 82.25 243 ALA A C 1
ATOM 1943 O O . ALA A 1 243 ? 14.754 -7.759 19.702 1.00 82.25 243 ALA A O 1
ATOM 1944 N N . LYS A 1 244 ? 13.079 -9.251 19.661 1.00 77.88 244 LYS A N 1
ATOM 1945 C CA . LYS A 1 244 ? 13.793 -10.345 20.340 1.00 77.88 244 LYS A CA 1
ATOM 1946 C C . LYS A 1 244 ? 14.789 -11.054 19.417 1.00 77.88 244 LYS A C 1
ATOM 1948 O O . LYS A 1 244 ? 15.641 -11.792 19.892 1.00 77.88 244 LYS A O 1
ATOM 1953 N N . ILE A 1 245 ? 14.608 -10.894 18.106 1.00 76.81 245 ILE A N 1
ATOM 1954 C CA . ILE A 1 245 ? 15.456 -11.445 17.052 1.00 76.81 245 ILE A CA 1
ATOM 1955 C C . ILE A 1 245 ? 15.973 -10.258 16.253 1.00 76.81 245 ILE A C 1
ATOM 1957 O O . ILE A 1 245 ? 15.165 -9.509 15.705 1.00 76.81 245 ILE A O 1
ATOM 1961 N N . ASP A 1 246 ? 17.292 -10.126 16.166 1.00 77.62 246 ASP A N 1
ATOM 1962 C CA . ASP A 1 246 ? 17.914 -8.931 15.593 1.00 77.62 246 ASP A CA 1
ATOM 1963 C C . ASP A 1 246 ? 17.907 -8.918 14.064 1.00 77.62 246 ASP A C 1
ATOM 1965 O O . ASP A 1 246 ? 17.900 -7.844 13.474 1.00 77.62 246 ASP A O 1
ATOM 1969 N N . SER A 1 247 ? 17.887 -10.083 13.404 1.00 85.50 247 SER A N 1
ATOM 1970 C CA . SER A 1 247 ? 17.906 -10.157 11.938 1.00 85.50 247 SER A CA 1
ATOM 1971 C C . SER A 1 247 ? 17.182 -11.378 11.368 1.00 85.50 247 SER A C 1
ATOM 1973 O O . SER A 1 247 ? 17.092 -12.427 12.010 1.00 85.50 247 SER A O 1
ATOM 1975 N N . LEU A 1 248 ? 16.678 -11.245 10.139 1.00 87.12 248 LEU A N 1
ATOM 1976 C CA . LEU A 1 248 ? 16.075 -12.316 9.349 1.00 87.12 248 LEU A CA 1
ATOM 1977 C C . LEU A 1 248 ? 16.804 -12.469 8.008 1.00 87.12 248 LEU A C 1
ATOM 1979 O O . LEU A 1 248 ? 16.896 -11.497 7.257 1.00 87.12 248 LEU A O 1
ATOM 1983 N N . PRO A 1 249 ? 17.310 -13.666 7.666 1.00 88.56 249 PRO A N 1
ATOM 1984 C CA . PRO A 1 249 ? 17.829 -13.925 6.331 1.00 88.56 249 PRO A CA 1
ATOM 1985 C C . PRO A 1 249 ? 16.668 -14.077 5.343 1.00 88.56 249 PRO A C 1
ATOM 1987 O O . PRO A 1 249 ? 15.850 -14.981 5.492 1.00 88.56 249 PRO A O 1
ATOM 1990 N N . ILE A 1 250 ? 16.619 -13.232 4.315 1.00 89.25 250 ILE A N 1
ATOM 1991 C CA . ILE A 1 250 ? 15.574 -13.265 3.290 1.00 89.25 250 ILE A CA 1
ATOM 1992 C C . ILE A 1 250 ? 16.172 -13.593 1.925 1.00 89.25 250 ILE A C 1
ATOM 1994 O O . ILE A 1 250 ? 17.082 -12.925 1.431 1.00 89.25 250 ILE A O 1
ATOM 1998 N N . LYS A 1 251 ? 15.625 -14.638 1.299 1.00 90.00 251 LYS A N 1
ATOM 1999 C CA . LYS A 1 251 ? 15.960 -15.065 -0.062 1.00 90.00 251 LYS A CA 1
ATOM 2000 C C . LYS A 1 251 ? 14.890 -14.578 -1.034 1.00 90.00 251 LYS A C 1
ATOM 2002 O O . LYS A 1 251 ? 13.890 -15.252 -1.243 1.00 90.00 251 LYS A O 1
ATOM 2007 N N . TRP A 1 252 ? 15.129 -13.438 -1.671 1.00 88.88 252 TRP A N 1
ATOM 2008 C CA . TRP A 1 252 ? 14.203 -12.822 -2.633 1.00 88.88 252 TRP A CA 1
ATOM 2009 C C . TRP A 1 252 ? 13.902 -13.679 -3.869 1.00 88.88 252 TRP A C 1
ATOM 2011 O O . TRP A 1 252 ? 12.826 -13.597 -4.463 1.00 88.88 252 TRP A O 1
ATOM 2021 N N . ASN A 1 253 ? 14.826 -14.570 -4.229 1.00 85.75 253 ASN A N 1
ATOM 2022 C CA . ASN A 1 253 ? 14.611 -15.536 -5.298 1.00 85.75 253 ASN A CA 1
ATOM 2023 C C . ASN A 1 253 ? 13.648 -16.672 -4.906 1.00 85.75 253 ASN A C 1
ATOM 2025 O O . ASN A 1 253 ? 13.252 -17.438 -5.783 1.00 85.75 253 ASN A O 1
ATOM 2029 N N . LYS A 1 254 ? 13.185 -16.751 -3.653 1.00 87.50 254 LYS A N 1
ATOM 2030 C CA . LYS A 1 254 ? 12.132 -17.676 -3.208 1.00 87.50 254 LYS A CA 1
ATOM 2031 C C . LYS A 1 254 ? 10.762 -17.004 -3.114 1.00 87.50 254 LYS A C 1
ATOM 2033 O O . LYS A 1 254 ? 10.661 -15.787 -3.262 1.00 87.50 254 LYS A O 1
ATOM 2038 N N . ALA A 1 255 ? 9.704 -17.803 -3.011 1.00 86.19 255 ALA A N 1
ATOM 2039 C CA . ALA A 1 255 ? 8.361 -17.307 -2.742 1.00 86.19 255 ALA A CA 1
ATOM 2040 C C . ALA A 1 255 ? 8.349 -16.538 -1.403 1.00 86.19 255 ALA A C 1
ATOM 2042 O O . ALA A 1 255 ? 9.069 -16.931 -0.481 1.00 86.19 255 ALA A O 1
ATOM 2043 N N . PRO A 1 256 ? 7.581 -15.444 -1.295 1.00 86.31 256 PRO A N 1
ATOM 2044 C CA . PRO A 1 256 ? 7.478 -14.675 -0.058 1.00 86.31 256 PRO A CA 1
ATOM 2045 C C . PRO A 1 256 ? 6.857 -15.518 1.066 1.00 86.31 256 PRO A C 1
ATOM 2047 O O . PRO A 1 256 ? 5.765 -16.073 0.926 1.00 86.31 256 PRO A O 1
ATOM 2050 N N . GLU A 1 257 ? 7.533 -15.579 2.209 1.00 87.56 257 GLU A N 1
ATOM 2051 C CA . GLU A 1 257 ? 7.012 -16.236 3.407 1.00 87.56 257 GLU A CA 1
ATOM 2052 C C . GLU A 1 257 ? 6.339 -15.210 4.331 1.00 87.56 257 GLU A C 1
ATOM 2054 O O . GLU A 1 257 ? 6.920 -14.156 4.609 1.00 87.56 257 GLU A O 1
ATOM 2059 N N . PRO A 1 258 ? 5.136 -15.505 4.851 1.00 89.69 258 PRO A N 1
ATOM 2060 C CA . PRO A 1 258 ? 4.550 -14.766 5.957 1.00 89.69 258 PRO A CA 1
ATOM 2061 C C . PRO A 1 258 ? 5.468 -14.671 7.175 1.00 89.69 258 PRO A C 1
ATOM 2063 O O . PRO A 1 258 ? 5.895 -15.686 7.722 1.00 89.69 258 PRO A O 1
ATOM 2066 N N . ILE A 1 259 ? 5.702 -13.455 7.668 1.00 89.94 259 ILE A N 1
ATOM 2067 C CA . ILE A 1 259 ? 6.467 -13.236 8.897 1.00 89.94 259 ILE A CA 1
ATOM 2068 C C . ILE A 1 259 ? 5.517 -12.747 9.985 1.00 89.94 259 ILE A C 1
ATOM 2070 O O . ILE A 1 259 ? 5.057 -11.606 9.955 1.00 89.94 259 ILE A O 1
ATOM 2074 N N . ASN A 1 260 ? 5.274 -13.580 10.997 1.00 88.31 260 ASN A N 1
ATOM 2075 C CA . ASN A 1 260 ? 4.615 -13.120 12.214 1.00 88.31 260 ASN A CA 1
ATOM 2076 C C . ASN A 1 260 ? 5.604 -12.305 13.062 1.00 88.31 260 ASN A C 1
ATOM 2078 O O . ASN A 1 260 ? 6.652 -12.803 13.488 1.00 88.31 260 ASN A O 1
ATOM 2082 N N . VAL A 1 261 ? 5.281 -11.037 13.301 1.00 87.81 261 VAL A N 1
ATOM 2083 C CA . VAL A 1 261 ? 6.098 -10.121 14.106 1.00 87.81 261 VAL A CA 1
ATOM 2084 C C . VAL A 1 261 ? 5.560 -9.912 15.518 1.00 87.81 261 VAL A C 1
ATOM 2086 O O . VAL A 1 261 ? 6.279 -9.369 16.356 1.00 87.81 261 VAL A O 1
ATOM 2089 N N . ASN A 1 262 ? 4.350 -10.387 15.827 1.00 84.94 262 ASN A N 1
ATOM 2090 C CA . ASN A 1 262 ? 3.686 -10.160 17.114 1.00 84.94 262 ASN A CA 1
ATOM 2091 C C . ASN A 1 262 ? 4.539 -10.637 18.306 1.00 84.94 262 ASN A C 1
ATOM 2093 O O . ASN A 1 262 ? 4.706 -9.926 19.302 1.00 84.94 262 ASN A O 1
ATOM 2097 N N . GLU A 1 263 ? 5.147 -11.819 18.184 1.00 83.94 263 GLU A N 1
ATOM 2098 C CA . GLU A 1 263 ? 6.010 -12.391 19.226 1.00 83.94 263 GLU A CA 1
ATOM 2099 C C . GLU A 1 263 ? 7.408 -11.767 19.279 1.00 83.94 263 GLU A C 1
ATOM 2101 O O . GLU A 1 263 ? 8.098 -11.875 20.303 1.00 83.94 263 GLU A O 1
ATOM 2106 N N . LYS A 1 264 ? 7.815 -11.100 18.192 1.00 85.00 264 LYS A N 1
ATOM 2107 C CA . LYS A 1 264 ? 9.138 -10.494 18.041 1.00 85.00 264 LYS A CA 1
ATOM 2108 C C . LYS A 1 264 ? 9.242 -9.159 18.771 1.00 85.00 264 LYS A C 1
ATOM 2110 O O . LYS A 1 264 ? 10.342 -8.819 19.173 1.00 85.00 264 LYS A O 1
ATOM 2115 N N . PHE A 1 265 ? 8.150 -8.426 18.993 1.00 81.44 265 PHE A N 1
ATOM 2116 C CA . PHE A 1 265 ? 8.164 -7.147 19.717 1.00 81.44 265 PHE A CA 1
ATOM 2117 C C . PHE A 1 265 ? 8.766 -7.263 21.138 1.00 81.44 265 PHE A C 1
ATOM 2119 O O . PHE A 1 265 ? 8.223 -7.972 21.989 1.00 81.44 265 PHE A O 1
ATOM 2126 N N . CYS A 1 266 ? 9.827 -6.497 21.440 1.00 77.88 266 CYS A N 1
ATOM 2127 C CA . CYS A 1 266 ? 10.294 -6.268 22.822 1.00 77.88 266 CYS A CA 1
ATOM 2128 C C . CYS A 1 266 ? 9.565 -5.099 23.507 1.00 77.88 266 CYS A C 1
ATOM 2130 O O . CYS A 1 266 ? 9.493 -5.028 24.732 1.00 77.88 266 CYS A O 1
ATOM 2132 N N . ARG A 1 267 ? 9.045 -4.151 22.719 1.00 78.56 267 ARG A N 1
ATOM 2133 C CA . ARG A 1 267 ? 8.301 -2.959 23.167 1.00 78.56 267 ARG A CA 1
ATOM 2134 C C . ARG A 1 267 ? 6.984 -2.845 22.392 1.00 78.56 267 ARG A C 1
ATOM 2136 O O . ARG A 1 267 ? 6.652 -3.715 21.601 1.00 78.56 267 ARG A O 1
ATOM 2143 N N . ARG A 1 268 ? 6.221 -1.760 22.585 1.00 82.44 268 ARG A N 1
ATOM 2144 C CA . ARG A 1 268 ? 5.015 -1.485 21.771 1.00 82.44 268 ARG A CA 1
ATOM 2145 C C . ARG A 1 268 ? 5.333 -1.236 20.291 1.00 82.44 268 ARG A C 1
ATOM 2147 O O . ARG A 1 268 ? 4.446 -1.383 19.460 1.00 82.44 268 ARG A O 1
ATOM 2154 N N . THR A 1 269 ? 6.567 -0.856 19.971 1.00 83.44 269 THR A N 1
ATOM 2155 C CA . THR A 1 269 ? 7.030 -0.550 18.615 1.00 83.44 269 THR A CA 1
ATOM 2156 C C . THR A 1 269 ? 8.278 -1.350 18.260 1.00 83.44 269 THR A C 1
ATOM 2158 O O . THR A 1 269 ? 9.057 -1.715 19.142 1.00 83.44 269 THR A O 1
ATOM 2161 N N . LEU A 1 270 ? 8.456 -1.596 16.964 1.00 86.62 270 LEU A N 1
ATOM 2162 C CA . LEU A 1 270 ? 9.655 -2.172 16.356 1.00 86.62 270 LEU A CA 1
ATOM 2163 C C . LEU A 1 270 ? 9.913 -1.485 15.011 1.00 86.62 270 LEU A C 1
ATOM 2165 O O . LEU A 1 270 ? 9.047 -0.750 14.536 1.00 86.62 270 LEU A O 1
ATOM 2169 N N . ALA A 1 271 ? 11.076 -1.684 14.396 1.00 88.31 271 ALA A N 1
ATOM 2170 C CA . ALA A 1 271 ? 11.304 -1.204 13.032 1.00 88.31 271 ALA A CA 1
ATOM 2171 C C . ALA A 1 271 ? 12.069 -2.226 12.196 1.00 88.31 271 ALA A C 1
ATOM 2173 O O . ALA A 1 271 ? 13.098 -2.731 12.632 1.00 88.31 271 ALA A O 1
ATOM 2174 N N . VAL A 1 272 ? 11.591 -2.493 10.983 1.00 90.69 272 VAL A N 1
ATOM 2175 C CA . VAL A 1 272 ? 12.371 -3.233 9.986 1.00 90.69 272 VAL A CA 1
ATOM 2176 C C . VAL A 1 272 ? 13.368 -2.265 9.349 1.00 90.69 272 VAL A C 1
ATOM 2178 O O . VAL A 1 272 ? 12.985 -1.168 8.938 1.00 90.69 272 VAL A O 1
ATOM 2181 N N . LYS A 1 273 ? 14.647 -2.638 9.306 1.00 88.94 273 LYS A N 1
ATOM 2182 C CA . LYS A 1 273 ? 15.727 -1.872 8.678 1.00 88.94 273 LYS A CA 1
ATOM 2183 C C . LYS A 1 273 ? 16.239 -2.639 7.469 1.00 88.94 273 LYS A C 1
ATOM 2185 O O . LYS A 1 273 ? 16.653 -3.789 7.583 1.00 88.94 273 LYS A O 1
ATOM 2190 N N . SER A 1 274 ? 16.280 -1.950 6.338 1.00 88.00 274 SER A N 1
ATOM 2191 C CA . SER A 1 274 ? 16.935 -2.428 5.129 1.00 88.00 274 SER A CA 1
ATOM 2192 C C . SER A 1 274 ? 18.122 -1.546 4.782 1.00 88.00 274 SER A C 1
ATOM 2194 O O . SER A 1 274 ? 18.034 -0.315 4.828 1.00 88.00 274 SER A O 1
ATOM 2196 N N . THR A 1 275 ? 19.238 -2.171 4.421 1.00 83.38 275 THR A N 1
ATOM 2197 C CA . THR A 1 275 ? 20.451 -1.453 4.001 1.00 83.38 275 THR A CA 1
ATOM 2198 C C . THR A 1 275 ? 20.748 -1.646 2.525 1.00 83.38 275 THR A C 1
ATOM 2200 O O . THR A 1 275 ? 21.488 -0.844 1.950 1.00 83.38 275 THR A O 1
ATOM 2203 N N . THR A 1 276 ? 20.174 -2.674 1.894 1.00 80.31 276 THR A N 1
ATOM 2204 C CA . THR A 1 276 ? 20.465 -2.977 0.492 1.00 80.31 276 THR A CA 1
ATOM 2205 C C . THR A 1 276 ? 19.393 -2.535 -0.478 1.00 80.31 276 THR A C 1
ATOM 2207 O O . THR A 1 276 ? 19.709 -2.310 -1.640 1.00 80.31 276 THR A O 1
ATOM 2210 N N . THR A 1 277 ? 18.146 -2.378 -0.038 1.00 80.06 277 THR A N 1
ATOM 2211 C CA . THR A 1 277 ? 17.085 -1.990 -0.962 1.00 80.06 277 THR A CA 1
ATOM 2212 C C . THR A 1 277 ? 15.868 -1.390 -0.269 1.00 80.06 277 THR A C 1
ATOM 2214 O O . THR A 1 277 ? 15.525 -1.762 0.852 1.00 80.06 277 THR A O 1
ATOM 2217 N N . SER A 1 278 ? 15.193 -0.448 -0.923 1.00 84.56 278 SER A N 1
ATOM 2218 C CA . SER A 1 278 ? 13.856 -0.045 -0.490 1.00 84.56 278 SER A CA 1
ATOM 2219 C C . SER A 1 278 ? 12.897 -1.174 -0.842 1.00 84.56 278 SER A C 1
ATOM 2221 O O . SER A 1 278 ? 12.851 -1.605 -1.986 1.00 84.56 278 SER A O 1
ATOM 2223 N N . MET A 1 279 ? 12.154 -1.662 0.139 1.00 90.69 279 MET A N 1
ATOM 2224 C CA . MET A 1 279 ? 11.184 -2.742 -0.015 1.00 90.69 279 MET A CA 1
ATOM 2225 C C . MET A 1 279 ? 9.769 -2.232 0.232 1.00 90.69 279 MET A C 1
ATOM 2227 O O . MET A 1 279 ? 9.570 -1.236 0.929 1.00 90.69 279 MET A O 1
ATOM 2231 N N . ASN A 1 280 ? 8.797 -2.943 -0.312 1.00 93.44 280 ASN A N 1
ATOM 2232 C CA . ASN A 1 280 ? 7.410 -2.813 0.093 1.00 93.44 280 ASN A CA 1
ATOM 2233 C C . ASN A 1 280 ? 7.137 -3.810 1.227 1.00 93.44 280 ASN A C 1
ATOM 2235 O O . ASN A 1 280 ? 7.602 -4.955 1.187 1.00 93.44 280 ASN A O 1
ATOM 2239 N N . ILE A 1 281 ? 6.415 -3.359 2.251 1.00 94.50 281 ILE A N 1
ATOM 2240 C CA . ILE A 1 281 ? 6.021 -4.188 3.389 1.00 94.50 281 ILE A CA 1
ATOM 2241 C C . ILE A 1 281 ? 4.507 -4.124 3.505 1.00 94.50 281 ILE A C 1
ATOM 2243 O O . ILE A 1 281 ? 3.975 -3.083 3.870 1.00 94.50 281 ILE A O 1
ATOM 2247 N N . VAL A 1 282 ? 3.815 -5.226 3.239 1.00 93.31 282 VAL A N 1
ATOM 2248 C CA . VAL A 1 282 ? 2.365 -5.320 3.456 1.00 93.31 282 VAL A CA 1
ATOM 2249 C C . VAL A 1 282 ? 2.123 -5.951 4.814 1.00 93.31 282 VAL A C 1
ATOM 2251 O O . VAL A 1 282 ? 2.615 -7.048 5.075 1.00 93.31 282 VAL A O 1
ATOM 2254 N N . ASN A 1 283 ? 1.369 -5.275 5.677 1.00 90.94 283 ASN A N 1
ATOM 2255 C CA . ASN A 1 283 ? 0.788 -5.899 6.857 1.00 90.94 283 ASN A CA 1
ATOM 2256 C C . ASN A 1 283 ? -0.575 -6.492 6.504 1.00 90.94 283 ASN A C 1
ATOM 2258 O O . ASN A 1 283 ? -1.362 -5.846 5.813 1.00 90.94 283 ASN A O 1
ATOM 2262 N N . TYR A 1 284 ? -0.853 -7.684 7.028 1.00 87.19 284 TYR A N 1
ATOM 2263 C CA . TYR A 1 284 ? -2.183 -8.269 7.006 1.00 87.19 284 TYR A CA 1
ATOM 2264 C C . TYR A 1 284 ? -2.579 -8.834 8.382 1.00 87.19 284 TYR A C 1
ATOM 2266 O O . TYR A 1 284 ? -1.835 -9.564 9.053 1.00 87.19 284 TYR A O 1
ATOM 2274 N N . GLY A 1 285 ? -3.789 -8.482 8.805 1.00 80.81 285 GLY A N 1
ATOM 2275 C CA . GLY A 1 285 ? -4.341 -8.790 10.116 1.00 80.81 285 GLY A CA 1
ATOM 2276 C C . GLY A 1 285 ? -3.819 -7.901 11.248 1.00 80.81 285 GLY A C 1
ATOM 2277 O O . GLY A 1 285 ? -2.765 -7.266 11.183 1.00 80.81 285 GLY A O 1
ATOM 2278 N N . GLY A 1 286 ? -4.591 -7.872 12.330 1.00 72.50 286 GLY A N 1
ATOM 2279 C CA . GLY A 1 286 ? -4.359 -7.026 13.498 1.00 72.50 286 GLY A CA 1
ATOM 2280 C C . GLY A 1 286 ? -5.397 -7.341 14.568 1.00 72.50 286 GLY A C 1
ATOM 2281 O O . GLY A 1 286 ? -6.550 -7.571 14.239 1.00 72.50 286 GLY A O 1
ATOM 2282 N N . ASN A 1 287 ? -4.999 -7.383 15.840 1.00 67.94 287 ASN A N 1
ATOM 2283 C CA . ASN A 1 287 ? -5.876 -7.598 17.001 1.00 67.94 287 ASN A CA 1
ATOM 2284 C C . ASN A 1 287 ? -7.062 -8.583 16.769 1.00 67.94 287 ASN A C 1
ATOM 2286 O O . ASN A 1 287 ? -6.843 -9.791 16.796 1.00 67.94 287 ASN A O 1
ATOM 2290 N N . LYS A 1 288 ? -8.288 -8.083 16.529 1.00 66.50 288 LYS A N 1
ATOM 2291 C CA . LYS A 1 288 ? -9.508 -8.858 16.196 1.00 66.50 288 LYS A CA 1
ATOM 2292 C C . LYS A 1 288 ? -10.080 -8.539 14.804 1.00 66.50 288 LYS A C 1
ATOM 2294 O O . LYS A 1 288 ? -11.239 -8.834 14.531 1.00 66.50 288 LYS A O 1
ATOM 2299 N N . GLY A 1 289 ? -9.306 -7.868 13.965 1.00 69.31 289 GLY A N 1
ATOM 2300 C CA . GLY A 1 289 ? -9.814 -7.174 12.798 1.00 69.31 289 GLY A CA 1
ATOM 2301 C C . GLY A 1 289 ? -9.028 -7.393 11.517 1.00 69.31 289 GLY A C 1
ATOM 2302 O O . GLY A 1 289 ? -8.051 -8.143 11.447 1.00 69.31 289 GLY A O 1
ATOM 2303 N N . LEU A 1 290 ? -9.521 -6.668 10.528 1.00 73.56 290 LEU A N 1
ATOM 2304 C CA . LEU A 1 290 ? -9.217 -6.677 9.118 1.00 73.56 290 LEU A CA 1
ATOM 2305 C C . LEU A 1 290 ? -8.299 -5.493 8.817 1.00 73.56 290 LEU A C 1
ATOM 2307 O O . LEU A 1 290 ? -8.725 -4.344 8.720 1.00 73.56 290 LEU A O 1
ATOM 2311 N N . PHE A 1 291 ? -6.997 -5.750 8.800 1.00 78.88 291 PHE A N 1
ATOM 2312 C CA . PHE A 1 291 ? -5.988 -4.711 8.605 1.00 78.88 291 PHE A CA 1
ATOM 2313 C C . PHE A 1 291 ? -5.154 -5.116 7.415 1.00 78.88 291 PHE A C 1
ATOM 2315 O O . PHE A 1 291 ? -4.355 -6.035 7.551 1.00 78.88 291 PHE A O 1
ATOM 2322 N N . ILE A 1 292 ? -5.311 -4.447 6.278 1.00 83.62 292 ILE A N 1
ATOM 2323 C CA . ILE A 1 292 ? -4.467 -4.683 5.109 1.00 83.62 292 ILE A CA 1
ATOM 2324 C C . ILE A 1 292 ? -3.968 -3.346 4.620 1.00 83.62 292 ILE A C 1
ATOM 2326 O O . ILE A 1 292 ? -4.733 -2.524 4.129 1.00 83.62 292 ILE A O 1
ATOM 2330 N N . HIS A 1 293 ? -2.675 -3.112 4.783 1.00 85.31 293 HIS A N 1
ATOM 2331 C CA . HIS A 1 293 ? -2.074 -1.875 4.324 1.00 85.31 293 HIS A CA 1
ATOM 2332 C C . HIS A 1 293 ? -0.575 -2.036 4.126 1.00 85.31 293 HIS A C 1
ATOM 2334 O O . HIS A 1 293 ? 0.082 -2.879 4.745 1.00 85.31 293 HIS A O 1
ATOM 2340 N N . GLU A 1 294 ? -0.016 -1.168 3.294 1.00 89.81 294 GLU A N 1
ATOM 2341 C CA . GLU A 1 294 ? 1.423 -0.976 3.243 1.00 89.81 294 GLU A CA 1
ATOM 2342 C C . GLU A 1 294 ? 1.917 -0.323 4.545 1.00 89.81 294 GLU A C 1
ATOM 2344 O O . GLU A 1 294 ? 1.300 0.596 5.085 1.00 89.81 294 GLU A O 1
ATOM 2349 N N . ILE A 1 295 ? 3.045 -0.793 5.067 1.00 92.00 295 ILE A N 1
ATOM 2350 C CA . ILE A 1 295 ? 3.816 -0.116 6.103 1.00 92.00 295 ILE A CA 1
ATOM 2351 C C . ILE A 1 295 ? 4.753 0.872 5.400 1.00 92.00 295 ILE A C 1
ATOM 2353 O O . ILE A 1 295 ? 5.715 0.439 4.761 1.00 92.00 295 ILE A O 1
ATOM 2357 N N . PRO A 1 296 ? 4.527 2.190 5.527 1.00 90.50 296 PRO A N 1
ATOM 2358 C CA . PRO A 1 296 ? 5.323 3.182 4.832 1.00 90.50 296 PRO A CA 1
ATOM 2359 C C . PRO A 1 296 ? 6.727 3.241 5.422 1.00 90.50 296 PRO A C 1
ATOM 2361 O O . PRO A 1 296 ? 6.925 3.203 6.647 1.00 90.50 296 PRO A O 1
ATOM 2364 N N . ALA A 1 297 ? 7.708 3.435 4.548 1.00 90.19 297 ALA A N 1
ATOM 2365 C CA . ALA A 1 297 ? 9.046 3.796 4.969 1.00 90.19 297 ALA A CA 1
ATOM 2366 C C . ALA A 1 297 ? 9.014 5.134 5.726 1.00 90.19 297 ALA A C 1
ATOM 2368 O O . ALA A 1 297 ? 8.217 6.027 5.444 1.00 90.19 297 ALA A O 1
ATOM 2369 N N . TYR A 1 298 ? 9.951 5.332 6.648 1.00 87.62 298 TYR A N 1
ATOM 2370 C CA . TYR A 1 298 ? 10.105 6.575 7.407 1.00 87.62 298 TYR A CA 1
ATOM 2371 C C . TYR A 1 298 ? 10.278 7.822 6.511 1.00 87.62 298 TYR A C 1
ATOM 2373 O O . TYR A 1 298 ? 9.968 8.950 6.909 1.00 87.62 298 TYR A O 1
ATOM 2381 N N . SER A 1 299 ? 10.774 7.640 5.283 1.00 84.31 299 SER A N 1
ATOM 2382 C CA . SER A 1 299 ? 10.851 8.690 4.262 1.00 84.31 299 SER A CA 1
ATOM 2383 C C . SER A 1 299 ? 9.487 9.221 3.823 1.00 84.31 299 SER A C 1
ATOM 2385 O O . SER A 1 299 ? 9.415 10.381 3.442 1.00 84.31 299 SER A O 1
ATOM 2387 N N . GLN A 1 300 ? 8.442 8.402 3.927 1.00 86.50 300 GLN A N 1
ATOM 2388 C CA . GLN A 1 300 ? 7.071 8.682 3.493 1.00 86.50 300 GLN A CA 1
ATOM 2389 C C . GLN A 1 300 ? 6.166 9.127 4.645 1.00 86.50 300 GLN A C 1
ATOM 2391 O O . GLN A 1 300 ? 4.967 9.317 4.477 1.00 86.50 300 GLN A O 1
ATOM 2396 N N . TRP A 1 301 ? 6.705 9.244 5.854 1.00 88.50 301 TRP A N 1
ATOM 2397 C CA . TRP A 1 301 ? 5.930 9.730 6.985 1.00 88.50 301 TRP A CA 1
ATOM 2398 C C . TRP A 1 301 ? 5.649 11.220 6.837 1.00 88.50 301 TRP A C 1
ATOM 2400 O O . TRP A 1 301 ? 6.545 11.992 6.483 1.00 88.50 301 TRP A O 1
ATOM 2410 N N . ILE A 1 302 ? 4.435 11.632 7.192 1.00 84.31 302 ILE A N 1
ATOM 2411 C CA . ILE A 1 302 ? 4.035 13.031 7.092 1.00 84.31 302 ILE A CA 1
ATOM 2412 C C . ILE A 1 302 ? 4.734 13.898 8.134 1.00 84.31 302 ILE A C 1
ATOM 2414 O O . ILE A 1 302 ? 5.033 13.476 9.255 1.00 84.31 302 ILE A O 1
ATOM 2418 N N . ASN A 1 303 ? 4.985 15.141 7.744 1.00 81.62 303 ASN A N 1
ATOM 2419 C CA . ASN A 1 303 ? 5.421 16.235 8.609 1.00 81.62 303 ASN A CA 1
ATOM 2420 C C . ASN A 1 303 ? 4.437 17.416 8.581 1.00 81.62 303 ASN A C 1
ATOM 2422 O O . ASN A 1 303 ? 4.734 18.456 9.169 1.00 81.62 303 ASN A O 1
ATOM 2426 N N . ASP A 1 304 ? 3.296 17.254 7.909 1.00 78.75 304 ASP A N 1
ATOM 2427 C CA . ASP A 1 304 ? 2.248 18.260 7.862 1.00 78.75 304 ASP A CA 1
ATOM 2428 C C . ASP A 1 304 ? 1.662 18.488 9.254 1.00 78.75 304 ASP A C 1
ATOM 2430 O O . ASP A 1 304 ? 1.499 17.564 10.055 1.00 78.75 304 ASP A O 1
ATOM 2434 N N . ASP A 1 305 ? 1.311 19.736 9.551 1.00 76.00 305 ASP A N 1
ATOM 2435 C CA . ASP A 1 305 ? 0.740 20.096 10.849 1.00 76.00 305 ASP A CA 1
ATOM 2436 C C . ASP A 1 305 ? -0.683 19.543 11.023 1.00 76.00 305 ASP A C 1
ATOM 2438 O O . ASP A 1 305 ? -1.191 19.487 12.146 1.00 76.00 305 ASP A O 1
ATOM 2442 N N . ILE A 1 306 ? -1.374 19.232 9.923 1.00 77.81 306 ILE A N 1
ATOM 2443 C CA . ILE A 1 306 ? -2.813 18.981 9.897 1.00 77.81 306 ILE A CA 1
ATOM 2444 C C . ILE A 1 306 ? -3.135 17.871 8.903 1.00 77.81 306 ILE A C 1
ATOM 2446 O O . ILE A 1 306 ? -2.680 17.919 7.767 1.00 77.81 306 ILE A O 1
ATOM 2450 N N . PHE A 1 307 ? -3.997 16.941 9.309 1.00 78.81 307 PHE A N 1
ATOM 2451 C CA . PHE A 1 307 ? -4.531 15.887 8.448 1.00 78.81 307 PHE A CA 1
ATOM 2452 C C . PHE A 1 307 ? -6.007 15.606 8.782 1.00 78.81 307 PHE A C 1
ATOM 2454 O O . PHE A 1 307 ? -6.417 15.758 9.942 1.00 78.81 307 PHE A O 1
ATOM 2461 N N . PRO A 1 308 ? -6.829 15.242 7.785 1.00 79.50 308 PRO A N 1
ATOM 2462 C CA . PRO A 1 308 ? -8.219 14.869 8.005 1.00 79.50 308 PRO A CA 1
ATOM 2463 C C . PRO A 1 308 ? -8.339 13.410 8.467 1.00 79.50 308 PRO A C 1
ATOM 2465 O O . PRO A 1 308 ? -7.574 12.546 8.046 1.00 79.50 308 PRO A O 1
ATOM 2468 N N . VAL A 1 309 ? -9.334 13.132 9.305 1.00 81.00 309 VAL A N 1
ATOM 2469 C CA . VAL A 1 309 ? -9.787 11.777 9.641 1.00 81.00 309 VAL A CA 1
ATOM 2470 C C . VAL A 1 309 ? -11.307 11.751 9.546 1.00 81.00 309 VAL A C 1
ATOM 2472 O O . VAL A 1 309 ? -11.974 12.639 10.075 1.00 81.00 309 VAL A O 1
ATOM 2475 N N . VAL A 1 310 ? -11.853 10.737 8.881 1.00 79.56 310 VAL A N 1
ATOM 2476 C CA . VAL A 1 310 ? -13.298 10.524 8.773 1.00 79.56 310 VAL A CA 1
ATOM 2477 C C . VAL A 1 310 ? -13.655 9.274 9.558 1.00 79.56 310 VAL A C 1
ATOM 2479 O O . VAL A 1 310 ? -13.084 8.210 9.334 1.00 79.56 310 VAL A O 1
ATOM 2482 N N . VAL A 1 311 ? -14.585 9.422 10.498 1.00 82.62 311 VAL A N 1
ATOM 2483 C CA . VAL A 1 311 ? -15.127 8.318 11.289 1.00 82.62 311 VAL A CA 1
ATOM 2484 C C . VAL A 1 311 ? -16.593 8.141 10.900 1.00 82.62 311 VAL A C 1
ATOM 2486 O O . VAL A 1 311 ? -17.379 9.070 11.103 1.00 82.62 311 VAL A O 1
ATOM 2489 N N . PRO A 1 312 ? -16.983 6.995 10.331 1.00 79.75 312 PRO A N 1
ATOM 2490 C CA . PRO A 1 312 ? -18.352 6.780 9.873 1.00 79.75 312 PRO A CA 1
ATOM 2491 C C . PRO A 1 312 ? -19.377 6.766 11.009 1.00 79.75 312 PRO A C 1
ATOM 2493 O O . PRO A 1 312 ? -19.053 6.453 12.160 1.00 79.75 312 PRO A O 1
ATOM 2496 N N . GLU A 1 313 ? -20.631 7.078 10.685 1.00 81.69 313 GLU A N 1
ATOM 2497 C CA . GLU A 1 313 ? -21.741 6.967 11.634 1.00 81.69 313 GLU A CA 1
ATOM 2498 C C . GLU A 1 313 ? -21.920 5.531 12.149 1.00 81.69 313 GLU A C 1
ATOM 2500 O O . GLU A 1 313 ? -21.596 4.559 11.471 1.00 81.69 313 GLU A O 1
ATOM 2505 N N . GLY A 1 314 ? -22.393 5.396 13.392 1.00 82.50 314 GLY A N 1
ATOM 2506 C CA . GLY A 1 314 ? -22.582 4.095 14.049 1.00 82.50 314 GLY A CA 1
ATOM 2507 C C . GLY A 1 314 ? -21.293 3.392 14.497 1.00 82.50 314 GLY A C 1
ATOM 2508 O O . GLY A 1 314 ? -21.370 2.306 15.067 1.00 82.50 314 GLY A O 1
ATOM 2509 N N . SER A 1 315 ? -20.125 4.003 14.285 1.00 84.31 315 SER A N 1
ATOM 2510 C CA . SER A 1 315 ? -18.821 3.418 14.611 1.00 84.31 315 SER A CA 1
ATOM 2511 C C . SER A 1 315 ? -1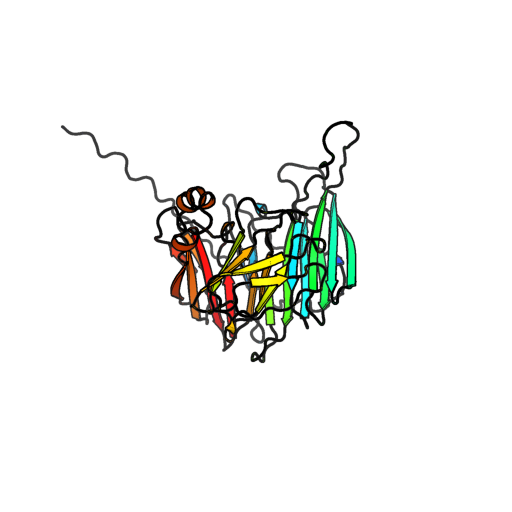8.129 4.093 15.792 1.00 84.31 315 SER A C 1
ATOM 2513 O O . SER A 1 315 ? -18.475 5.201 16.204 1.00 84.31 315 SER A O 1
ATOM 2515 N N . GLN A 1 316 ? -17.121 3.429 16.349 1.00 87.06 316 GLN A N 1
ATOM 2516 C CA . GLN A 1 316 ? -16.145 4.064 17.233 1.00 87.06 316 GLN A CA 1
ATOM 2517 C C . GLN A 1 316 ? -14.773 3.933 16.603 1.00 87.06 316 GLN A C 1
ATOM 2519 O O . GLN A 1 316 ? -14.470 2.899 16.016 1.00 87.06 316 GLN A O 1
ATOM 2524 N N . ALA A 1 317 ? -13.931 4.952 16.741 1.00 88.38 317 ALA A N 1
ATOM 2525 C CA . ALA A 1 317 ? -12.580 4.884 16.215 1.00 88.38 317 ALA A CA 1
ATOM 2526 C C . ALA A 1 317 ? -11.536 5.285 17.250 1.00 88.38 317 ALA A C 1
ATOM 2528 O O . ALA A 1 317 ? -11.800 6.016 18.206 1.00 88.38 317 ALA A O 1
ATOM 2529 N N . SER A 1 318 ? -10.314 4.830 17.030 1.00 88.75 318 SER A N 1
ATOM 2530 C CA . SER A 1 318 ? -9.126 5.294 17.722 1.00 88.75 318 SER A CA 1
ATOM 2531 C C . SER A 1 318 ? -8.077 5.723 16.707 1.00 88.75 318 SER A C 1
ATOM 2533 O O . SER A 1 318 ? -7.773 5.027 15.741 1.00 88.75 318 SER A O 1
ATOM 2535 N N . LEU A 1 319 ? -7.496 6.896 16.934 1.00 88.81 319 LEU A N 1
ATOM 2536 C CA . LEU A 1 319 ? -6.332 7.376 16.211 1.00 88.81 319 LEU A CA 1
ATOM 2537 C C . LEU A 1 319 ? -5.072 6.948 16.956 1.00 88.81 319 LEU A C 1
ATOM 2539 O O . LEU A 1 319 ? -4.790 7.419 18.057 1.00 88.81 319 LEU A O 1
ATOM 2543 N N . HIS A 1 320 ? -4.297 6.095 16.310 1.00 86.62 320 HIS A N 1
ATOM 2544 C CA . HIS A 1 320 ? -3.000 5.606 16.733 1.00 86.62 320 HIS A CA 1
ATOM 2545 C C . HIS A 1 320 ? -1.920 6.377 15.985 1.00 86.62 320 HIS A C 1
ATOM 2547 O O . HIS A 1 320 ? -1.820 6.299 14.766 1.00 86.62 320 HIS A O 1
ATOM 2553 N N . VAL A 1 321 ? -1.076 7.115 16.699 1.00 83.88 321 VAL A N 1
ATOM 2554 C CA . VAL A 1 321 ? 0.003 7.881 16.065 1.00 83.88 321 VAL A CA 1
ATOM 2555 C C . VAL A 1 321 ? 1.339 7.305 16.496 1.00 83.88 321 VAL A C 1
ATOM 2557 O O . VAL A 1 321 ? 1.657 7.311 17.689 1.00 83.88 321 VAL A O 1
ATOM 2560 N N . ILE A 1 322 ? 2.136 6.830 15.533 1.00 83.56 322 ILE A N 1
ATOM 2561 C CA . ILE A 1 322 ? 3.566 6.605 15.761 1.00 83.56 322 ILE A CA 1
ATOM 2562 C C . ILE A 1 322 ? 4.302 7.879 15.368 1.00 83.56 322 ILE A C 1
ATOM 2564 O O . ILE A 1 322 ? 4.197 8.369 14.248 1.00 83.56 322 ILE A O 1
ATOM 2568 N N . LEU A 1 323 ? 5.063 8.410 16.312 1.00 81.88 323 LEU A N 1
ATOM 2569 C CA . LEU A 1 323 ? 5.820 9.646 16.194 1.00 81.88 323 LEU A CA 1
ATOM 2570 C C . LEU A 1 323 ? 7.297 9.324 16.293 1.00 81.88 323 LEU A C 1
ATOM 2572 O O . LEU A 1 323 ? 7.700 8.552 17.160 1.00 81.88 323 LEU A O 1
ATOM 2576 N N . SER A 1 324 ? 8.112 9.962 15.463 1.00 77.19 324 SER A N 1
ATOM 2577 C CA . SER A 1 324 ? 9.561 9.879 15.581 1.00 77.19 324 SER A CA 1
ATOM 2578 C C . SER A 1 324 ? 10.146 11.198 16.071 1.00 77.19 324 SER A C 1
ATOM 2580 O O . SER A 1 324 ? 9.859 12.265 15.524 1.00 77.19 324 SER A O 1
ATOM 2582 N N . ASN A 1 325 ? 11.028 11.117 17.068 1.00 65.88 325 ASN A N 1
ATOM 2583 C CA . ASN A 1 325 ? 11.895 12.227 17.476 1.00 65.88 325 ASN A CA 1
ATOM 2584 C C . ASN A 1 325 ? 13.205 12.289 16.672 1.00 65.88 325 ASN A C 1
ATOM 2586 O O . ASN A 1 325 ? 14.147 12.959 17.093 1.00 65.88 325 ASN A O 1
ATOM 2590 N N . TYR A 1 326 ? 13.273 11.592 15.537 1.00 57.97 326 TYR A N 1
ATOM 2591 C CA . TYR A 1 326 ? 14.459 11.518 14.696 1.00 57.97 326 TYR A CA 1
ATOM 2592 C C . TYR A 1 326 ? 15.029 12.896 14.340 1.00 57.97 326 TYR A C 1
ATOM 2594 O O . TYR A 1 326 ? 14.336 13.770 13.817 1.00 57.97 326 TYR A O 1
ATOM 2602 N N . ASN A 1 327 ? 16.325 13.071 14.596 1.00 55.06 327 ASN A N 1
ATOM 2603 C CA . ASN A 1 327 ? 17.087 14.241 14.185 1.00 55.06 327 ASN A CA 1
ATOM 2604 C C . ASN A 1 327 ? 18.058 13.854 13.064 1.00 55.06 327 ASN A C 1
ATOM 2606 O O . ASN A 1 327 ? 19.141 13.337 13.324 1.00 55.06 327 ASN A O 1
ATOM 2610 N N . GLU A 1 328 ? 17.704 14.167 11.818 1.00 49.69 328 GLU A N 1
ATOM 2611 C CA . GLU A 1 328 ? 18.506 13.842 10.627 1.00 49.69 328 GLU A CA 1
ATOM 2612 C C . GLU A 1 328 ? 19.945 14.402 10.682 1.00 49.69 328 GLU A C 1
ATOM 2614 O O . GLU A 1 328 ? 20.875 13.808 10.135 1.00 49.69 328 GLU A O 1
ATOM 2619 N N . LYS A 1 329 ? 20.165 15.524 11.391 1.00 49.09 329 LYS A N 1
ATOM 2620 C CA . LYS A 1 329 ? 21.511 16.100 11.575 1.00 49.09 329 LYS A CA 1
ATOM 2621 C C . LYS A 1 329 ? 22.416 15.246 12.465 1.00 49.09 329 LYS A C 1
ATOM 2623 O O . LYS A 1 329 ? 23.631 15.367 12.336 1.00 49.09 329 LYS A O 1
ATOM 2628 N N . ALA A 1 330 ? 21.847 14.451 13.368 1.00 45.94 330 ALA A N 1
ATOM 2629 C CA . ALA A 1 330 ? 22.619 13.574 14.238 1.00 45.94 330 ALA A CA 1
ATOM 2630 C C . ALA A 1 330 ? 23.131 12.362 13.442 1.00 45.94 330 ALA A C 1
ATOM 2632 O O . ALA A 1 330 ? 24.330 12.122 13.406 1.00 45.94 330 ALA A O 1
ATOM 2633 N N . VAL A 1 331 ? 22.272 11.740 12.626 1.00 43.06 331 VAL A N 1
ATOM 2634 C CA . VAL A 1 331 ? 22.664 10.587 11.795 1.00 43.06 331 VAL A CA 1
ATOM 2635 C C . VAL A 1 331 ? 23.748 10.908 10.774 1.00 43.06 331 VAL A C 1
ATOM 2637 O O . VAL A 1 331 ? 24.686 10.135 10.640 1.00 43.06 331 VAL A O 1
ATOM 2640 N N . ARG A 1 332 ? 23.720 12.065 10.097 1.00 47.66 332 ARG A N 1
ATOM 2641 C CA . ARG A 1 332 ? 24.820 12.406 9.166 1.00 47.66 332 ARG A CA 1
ATOM 2642 C C . ARG A 1 332 ? 26.185 12.554 9.854 1.00 47.66 332 ARG A C 1
ATOM 2644 O O . ARG A 1 332 ? 27.197 12.400 9.179 1.00 47.66 332 ARG A O 1
ATOM 2651 N N . LYS A 1 333 ? 26.223 12.865 11.155 1.00 44.47 333 LYS A N 1
ATOM 2652 C CA . LYS A 1 333 ? 27.464 12.887 11.947 1.00 44.47 333 LYS A CA 1
ATOM 2653 C C . LYS A 1 333 ? 27.832 11.490 12.451 1.00 44.47 333 LYS A C 1
ATOM 2655 O O . LYS A 1 333 ? 29.000 11.126 12.394 1.00 44.47 333 LYS A O 1
ATOM 2660 N N . ASP A 1 334 ? 26.842 10.697 12.850 1.00 38.34 334 ASP A N 1
ATOM 2661 C CA . ASP A 1 334 ? 27.049 9.364 13.428 1.00 38.34 334 ASP A CA 1
ATOM 2662 C C . ASP A 1 334 ? 27.353 8.288 12.372 1.00 38.34 334 ASP A C 1
ATOM 2664 O O . ASP A 1 334 ? 27.992 7.295 12.687 1.00 38.34 334 ASP A O 1
ATOM 2668 N N . VAL A 1 335 ? 27.019 8.494 11.091 1.00 41.88 335 VAL A N 1
ATOM 2669 C CA . VAL A 1 335 ? 27.450 7.603 9.988 1.00 41.88 335 VAL A CA 1
ATOM 2670 C C . VAL A 1 335 ? 28.987 7.520 9.877 1.00 41.88 335 VAL A C 1
ATOM 2672 O O . VAL A 1 335 ? 29.507 6.550 9.330 1.00 41.88 335 VAL A O 1
ATOM 2675 N N . GLN A 1 336 ? 29.736 8.478 10.442 1.00 43.50 336 GLN A N 1
ATOM 2676 C CA . GLN A 1 336 ? 31.200 8.387 10.562 1.00 43.50 336 GLN A CA 1
ATOM 2677 C C . GLN A 1 336 ? 31.670 7.526 11.751 1.00 43.50 336 GLN A C 1
ATOM 2679 O O . GLN A 1 336 ? 32.783 7.011 11.712 1.00 43.50 336 GLN A O 1
ATOM 2684 N N . ASN A 1 337 ? 30.825 7.309 12.764 1.00 36.62 337 ASN A N 1
ATOM 2685 C CA . ASN A 1 337 ? 31.121 6.537 13.972 1.00 36.62 337 ASN A CA 1
ATOM 2686 C C . ASN A 1 337 ? 30.076 5.421 14.130 1.00 36.62 337 ASN A C 1
ATOM 2688 O O . ASN A 1 337 ? 29.029 5.614 14.740 1.00 36.62 337 ASN A O 1
ATOM 2692 N N . ALA A 1 338 ? 30.374 4.242 13.582 1.00 39.97 338 ALA A N 1
ATOM 2693 C CA . ALA A 1 338 ? 29.460 3.128 13.292 1.00 39.97 338 ALA A CA 1
ATOM 2694 C C . ALA A 1 338 ? 28.541 2.575 14.420 1.00 39.97 338 ALA A C 1
ATOM 2696 O O . ALA A 1 338 ? 27.810 1.626 14.156 1.00 39.97 338 ALA A O 1
ATOM 2697 N N . ASN A 1 339 ? 28.519 3.132 15.637 1.00 33.75 339 ASN A N 1
ATOM 2698 C CA . ASN A 1 339 ? 27.783 2.580 16.783 1.00 33.75 339 ASN A CA 1
ATOM 2699 C C . ASN A 1 339 ? 26.732 3.507 17.436 1.00 33.75 339 ASN A C 1
ATOM 2701 O O . ASN A 1 339 ? 26.065 3.059 18.366 1.00 33.75 339 ASN A O 1
ATOM 2705 N N . GLU A 1 340 ? 26.518 4.752 16.983 1.00 34.62 340 GLU A N 1
ATOM 2706 C CA . GLU A 1 340 ? 25.639 5.707 17.705 1.00 34.62 340 GLU A CA 1
ATOM 2707 C C . GLU A 1 340 ? 24.335 6.144 16.998 1.00 34.62 340 GLU A C 1
ATOM 2709 O O . GLU A 1 340 ? 23.588 6.945 17.561 1.00 34.62 340 GLU A O 1
ATOM 2714 N N . GLU A 1 341 ? 23.945 5.561 15.850 1.00 44.22 341 GLU A N 1
ATOM 2715 C CA . GLU A 1 341 ? 22.647 5.882 15.199 1.00 44.22 341 GLU A CA 1
ATOM 2716 C C . GLU A 1 341 ? 21.432 5.696 16.143 1.00 44.22 341 GLU A C 1
ATOM 2718 O O . GLU A 1 341 ? 20.410 6.379 16.014 1.00 44.22 341 GLU A O 1
ATOM 2723 N N . PHE A 1 342 ? 21.528 4.779 17.113 1.00 47.28 342 PHE A N 1
ATOM 2724 C CA . PHE A 1 342 ? 20.384 4.305 17.895 1.00 47.28 342 PHE A CA 1
ATOM 2725 C C . PHE A 1 342 ? 19.946 5.234 19.033 1.00 47.28 342 PHE A C 1
ATOM 2727 O O . PHE A 1 342 ? 18.761 5.267 19.371 1.00 47.28 342 PHE A O 1
ATOM 2734 N N . ASN A 1 343 ? 20.847 6.047 19.600 1.00 48.66 343 ASN A N 1
ATOM 2735 C CA . ASN A 1 343 ? 20.458 6.996 20.653 1.00 48.66 343 ASN A CA 1
ATOM 2736 C C . ASN A 1 343 ? 19.476 8.069 20.138 1.00 48.66 343 ASN A C 1
ATOM 2738 O O . ASN A 1 343 ? 18.746 8.673 20.930 1.00 48.66 343 ASN A O 1
ATOM 2742 N N . ASN A 1 344 ? 19.395 8.251 18.814 1.00 52.91 344 ASN A N 1
ATOM 2743 C CA . ASN A 1 344 ? 18.637 9.322 18.171 1.00 52.91 344 ASN A CA 1
ATOM 2744 C C . ASN A 1 344 ? 17.262 8.901 17.616 1.00 52.91 344 ASN A C 1
ATOM 2746 O O . ASN A 1 344 ? 16.413 9.768 17.389 1.00 52.91 344 ASN A O 1
ATOM 2750 N N . PHE A 1 345 ? 16.988 7.603 17.432 1.00 61.09 345 PHE A N 1
ATOM 2751 C CA . PHE A 1 345 ? 15.673 7.116 16.994 1.00 61.09 345 PHE A CA 1
ATOM 2752 C C . PHE A 1 345 ? 14.811 6.704 18.192 1.00 61.09 345 PHE A C 1
ATOM 2754 O O . PHE A 1 345 ? 14.855 5.576 18.678 1.00 61.09 345 PHE A O 1
ATOM 2761 N N . ARG A 1 346 ? 13.967 7.628 18.664 1.00 68.19 346 ARG A N 1
ATOM 2762 C CA . ARG A 1 346 ? 12.889 7.307 19.611 1.00 68.19 346 ARG A CA 1
ATOM 2763 C C . ARG A 1 346 ? 11.546 7.381 18.910 1.00 68.19 346 ARG A C 1
ATOM 2765 O O . ARG A 1 346 ? 11.152 8.458 18.457 1.00 68.19 346 ARG A O 1
ATOM 2772 N N . PHE A 1 347 ? 10.841 6.255 18.897 1.00 73.19 347 PHE A N 1
ATOM 2773 C CA . PHE A 1 347 ? 9.430 6.218 18.552 1.00 73.19 347 PHE A CA 1
ATOM 2774 C C . PHE A 1 347 ? 8.598 6.440 19.811 1.00 73.19 347 PHE A C 1
ATOM 2776 O O . PHE A 1 347 ? 8.744 5.713 20.794 1.00 73.19 347 PHE A O 1
ATOM 2783 N N . SER A 1 348 ? 7.735 7.447 19.787 1.00 74.50 348 SER A N 1
ATOM 2784 C CA . SER A 1 348 ? 6.654 7.586 20.756 1.00 74.50 348 SER A CA 1
ATOM 2785 C C . SER A 1 348 ? 5.341 7.169 20.115 1.00 74.50 348 SER A C 1
ATOM 2787 O O . SER A 1 348 ? 5.183 7.202 18.897 1.00 74.50 348 SER A O 1
ATOM 2789 N N . TYR A 1 349 ? 4.401 6.769 20.954 1.00 77.75 349 TYR A N 1
ATOM 2790 C CA . TYR A 1 349 ? 3.121 6.251 20.520 1.00 77.75 349 TYR A CA 1
ATOM 2791 C C . TYR A 1 349 ? 2.020 6.847 21.385 1.00 77.75 349 TYR A C 1
ATOM 2793 O O . TYR A 1 349 ? 2.123 6.823 22.613 1.00 77.75 349 TYR A O 1
ATOM 2801 N N . SER A 1 350 ? 0.987 7.373 20.739 1.00 80.94 350 SER A N 1
ATOM 2802 C CA . SER A 1 350 ? -0.193 7.941 21.387 1.00 80.94 350 SER A CA 1
ATOM 2803 C C . SER A 1 350 ? -1.462 7.373 20.771 1.00 80.94 350 SER A C 1
ATOM 2805 O O . SER A 1 350 ? -1.475 7.025 19.590 1.00 80.94 350 SER A O 1
ATOM 2807 N N . ILE A 1 351 ? -2.522 7.312 21.573 1.00 83.50 351 ILE A N 1
ATOM 2808 C CA . ILE A 1 351 ? -3.849 6.865 21.155 1.00 83.50 351 ILE A CA 1
ATOM 2809 C C . ILE A 1 351 ? -4.854 7.935 21.570 1.00 83.50 351 ILE A C 1
ATOM 2811 O O . ILE A 1 351 ? -4.803 8.402 22.708 1.00 83.50 351 ILE A O 1
ATOM 2815 N N . THR A 1 352 ? -5.772 8.274 20.673 1.00 86.31 352 THR A N 1
ATOM 2816 C CA . THR A 1 352 ? -6.894 9.176 20.946 1.00 86.31 352 THR A CA 1
ATOM 2817 C C . THR A 1 352 ? -8.182 8.532 20.455 1.00 86.31 352 THR A C 1
ATOM 2819 O O . THR A 1 352 ? -8.253 8.142 19.295 1.00 86.31 352 THR A O 1
ATOM 2822 N N . SER A 1 353 ? -9.203 8.433 21.302 1.00 90.69 353 SER A N 1
ATOM 2823 C CA . SER A 1 353 ? -10.533 7.984 20.874 1.00 90.69 353 SER A CA 1
ATOM 2824 C C . SER A 1 353 ? -11.234 9.068 20.055 1.00 90.69 353 SER A C 1
ATOM 2826 O O . SER A 1 353 ? -11.157 10.249 20.394 1.00 90.69 353 SER A O 1
ATOM 2828 N N . LEU A 1 354 ? -11.933 8.663 19.001 1.00 89.69 354 LEU A N 1
ATOM 2829 C CA . LEU A 1 354 ? -12.686 9.521 18.096 1.00 89.69 354 LEU A CA 1
ATOM 2830 C C . LEU A 1 354 ? -14.140 9.038 18.029 1.00 89.69 354 LEU A C 1
ATOM 2832 O O . LEU A 1 354 ? -14.403 7.844 17.866 1.00 89.69 354 LEU A O 1
ATOM 2836 N N . SER A 1 355 ? -15.083 9.972 18.142 1.00 90.00 355 SER A N 1
ATOM 2837 C CA . SER A 1 355 ? -16.491 9.707 17.825 1.00 90.00 355 SER A CA 1
ATOM 2838 C C . SER A 1 355 ? -16.725 9.782 16.311 1.00 90.00 355 SER A C 1
ATOM 2840 O O . SER A 1 355 ? -15.879 10.337 15.601 1.00 90.00 355 SER A O 1
ATOM 2842 N N . PRO A 1 356 ? -17.878 9.305 15.809 1.00 87.38 356 PRO A N 1
ATOM 2843 C CA . PRO A 1 356 ? -18.306 9.571 14.441 1.00 87.38 356 PRO A CA 1
ATOM 2844 C C . PRO A 1 356 ? -18.209 11.046 14.058 1.00 87.38 356 PRO A C 1
ATOM 2846 O O . PRO A 1 356 ? -18.442 11.929 14.890 1.00 87.38 356 PRO A O 1
ATOM 2849 N N . GLY A 1 357 ? -17.872 11.294 12.795 1.00 84.75 357 GLY A N 1
ATOM 2850 C CA . GLY A 1 357 ? -17.764 12.621 12.206 1.00 84.75 357 GLY A CA 1
ATOM 2851 C C . GLY A 1 357 ? -16.433 12.883 11.502 1.00 84.75 357 GLY A C 1
ATOM 2852 O O . GLY A 1 357 ? -15.565 12.018 11.365 1.00 84.75 357 GLY A O 1
ATOM 2853 N N . PHE A 1 358 ? -16.283 14.124 11.044 1.00 83.25 358 PHE A N 1
ATOM 2854 C CA . PHE A 1 358 ? -15.066 14.617 10.410 1.00 83.25 358 PHE A CA 1
ATOM 2855 C C . PHE A 1 358 ? -14.163 15.300 11.440 1.00 83.25 358 PHE A C 1
ATOM 2857 O O . PHE A 1 358 ? -14.562 16.263 12.099 1.00 83.25 358 PHE A O 1
ATOM 2864 N N . TRP A 1 359 ? -12.913 14.856 11.520 1.00 83.25 359 TRP A N 1
ATOM 2865 C CA . TRP A 1 359 ? -11.908 15.385 12.431 1.00 83.25 359 TRP A CA 1
ATOM 2866 C C . TRP A 1 359 ? -10.769 16.045 11.666 1.00 83.25 359 TRP A C 1
ATOM 2868 O O . TRP A 1 359 ? -10.132 15.442 10.805 1.00 83.25 359 TRP A O 1
ATOM 2878 N N . ARG A 1 360 ? -10.455 17.288 12.038 1.00 80.00 360 ARG A N 1
ATOM 2879 C CA . ARG A 1 360 ? -9.225 17.965 11.623 1.00 80.00 360 ARG A CA 1
ATOM 2880 C C . ARG A 1 360 ? -8.179 17.774 12.711 1.00 80.00 360 ARG A C 1
ATOM 2882 O O . ARG A 1 360 ? -8.135 18.533 13.681 1.00 80.00 360 ARG A O 1
ATOM 2889 N N . MET A 1 361 ? -7.340 16.763 12.550 1.00 81.38 361 MET A N 1
ATOM 2890 C CA . MET A 1 361 ? -6.308 16.456 13.528 1.00 81.38 361 MET A CA 1
ATOM 2891 C C . MET A 1 361 ? -5.127 17.397 13.338 1.00 81.38 361 MET A C 1
ATOM 2893 O O . MET A 1 361 ? -4.713 17.669 12.214 1.00 81.38 361 MET A O 1
ATOM 2897 N N . ARG A 1 362 ? -4.600 17.922 14.447 1.00 76.12 362 ARG A N 1
ATOM 2898 C CA . ARG A 1 362 ? -3.433 18.803 14.445 1.00 76.12 362 ARG A CA 1
ATOM 2899 C C . ARG A 1 362 ? -2.281 18.153 15.189 1.00 76.12 362 ARG A C 1
ATOM 2901 O O . ARG A 1 362 ? -2.352 17.963 16.403 1.00 76.12 362 ARG A O 1
ATOM 2908 N N . ALA A 1 363 ? -1.195 17.891 14.480 1.00 71.25 363 ALA A N 1
ATOM 2909 C CA . ALA A 1 363 ? 0.067 17.489 15.068 1.00 71.25 363 ALA A CA 1
ATOM 2910 C C . ALA A 1 363 ? 0.758 18.718 15.680 1.00 71.25 363 ALA A C 1
ATOM 2912 O O . ALA A 1 363 ? 1.305 19.562 14.980 1.00 71.25 363 ALA A O 1
ATOM 2913 N N . GLN A 1 364 ? 0.746 18.846 17.010 1.00 64.94 364 GLN A N 1
ATOM 2914 C CA . GLN A 1 364 ? 1.463 19.919 17.721 1.00 64.94 364 GLN A CA 1
ATOM 2915 C C . GLN A 1 364 ? 2.943 19.574 17.939 1.00 64.94 364 GLN A C 1
ATOM 2917 O O . GLN A 1 364 ? 3.489 19.690 19.037 1.00 64.94 364 GLN A O 1
ATOM 2922 N N . TYR A 1 365 ? 3.609 19.105 16.894 1.00 62.19 365 TYR A N 1
ATOM 2923 C CA . TYR A 1 365 ? 4.973 18.612 16.973 1.00 62.19 365 TYR A CA 1
ATOM 2924 C C . TYR A 1 365 ? 5.840 19.503 16.088 1.00 62.19 365 TYR A C 1
ATOM 2926 O O . TYR A 1 365 ? 5.582 19.630 14.902 1.00 62.19 365 TYR A O 1
ATOM 2934 N N . GLY A 1 366 ? 6.833 20.186 16.673 1.00 55.34 366 GLY A N 1
ATOM 2935 C CA . GLY A 1 366 ? 7.656 21.159 15.942 1.00 55.34 366 GLY A CA 1
ATOM 2936 C C . GLY A 1 366 ? 8.211 20.606 14.618 1.00 55.34 366 GLY A C 1
ATOM 2937 O O . GLY A 1 366 ? 8.472 19.409 14.530 1.00 55.34 366 GLY A O 1
ATOM 2938 N N . ARG A 1 367 ? 8.432 21.503 13.638 1.00 56.03 367 ARG A N 1
ATOM 2939 C CA . ARG A 1 367 ? 8.690 21.317 12.179 1.00 56.03 367 ARG A CA 1
ATOM 2940 C C . ARG A 1 367 ? 9.605 20.172 11.687 1.00 56.03 367 ARG A C 1
ATOM 2942 O O . ARG A 1 367 ? 9.813 20.047 10.487 1.00 56.03 367 ARG A O 1
ATOM 2949 N N . LYS A 1 368 ? 10.230 19.384 12.560 1.00 61.16 368 LYS A N 1
ATOM 2950 C CA . LYS A 1 368 ? 11.157 18.295 12.208 1.00 61.16 368 LYS A CA 1
ATOM 2951 C C . LYS A 1 368 ? 10.680 16.903 12.610 1.00 61.16 368 LYS A C 1
ATOM 2953 O O . LYS A 1 368 ? 11.413 15.944 12.400 1.00 61.16 368 LYS A O 1
ATOM 2958 N N . ARG A 1 369 ? 9.501 16.775 13.218 1.00 75.00 369 ARG A N 1
ATOM 2959 C CA . ARG A 1 369 ? 8.970 15.469 13.614 1.00 75.00 369 ARG A CA 1
ATOM 2960 C C . ARG A 1 369 ? 8.127 14.901 12.487 1.00 75.00 369 ARG A C 1
ATOM 2962 O O . ARG A 1 369 ? 7.271 15.592 11.948 1.00 75.00 369 ARG A O 1
ATOM 2969 N N . ARG A 1 370 ? 8.392 13.641 12.155 1.00 86.12 370 ARG A N 1
ATOM 2970 C CA . ARG A 1 370 ? 7.575 12.864 11.226 1.00 86.12 370 ARG A CA 1
ATOM 2971 C C . ARG A 1 370 ? 6.718 11.882 11.998 1.00 86.12 370 ARG A C 1
ATOM 2973 O O . ARG A 1 370 ? 7.152 11.377 13.042 1.00 86.12 370 ARG A O 1
ATOM 2980 N N . TYR A 1 371 ? 5.539 11.594 11.475 1.00 86.50 371 TYR A N 1
ATOM 2981 C CA . TYR A 1 371 ? 4.606 10.669 12.092 1.00 86.50 371 TYR A CA 1
ATOM 2982 C C . TYR A 1 371 ? 3.778 9.919 11.056 1.00 86.50 371 TYR A C 1
ATOM 2984 O O . TYR A 1 371 ? 3.661 10.345 9.911 1.00 86.50 371 TYR A O 1
ATOM 2992 N N . VAL A 1 372 ? 3.206 8.798 11.486 1.00 88.31 372 VAL A N 1
ATOM 2993 C CA . VAL A 1 372 ? 2.209 8.051 10.720 1.00 88.31 372 VAL A CA 1
ATOM 2994 C C . VAL A 1 372 ? 0.916 7.973 11.540 1.00 88.31 372 VAL A C 1
ATOM 2996 O O . VAL A 1 372 ? 0.937 7.449 12.663 1.00 88.31 372 VAL A O 1
ATOM 2999 N N . PRO A 1 373 ? -0.193 8.554 11.045 1.00 87.25 373 PRO A N 1
ATOM 3000 C CA . PRO A 1 373 ? -1.504 8.412 11.657 1.00 87.25 373 PRO A CA 1
ATOM 3001 C C . PRO A 1 373 ? -2.188 7.142 11.143 1.00 87.25 373 PRO A C 1
ATOM 3003 O O . PRO A 1 373 ? -2.486 7.018 9.958 1.00 87.25 373 PRO A O 1
ATOM 3006 N N . VAL A 1 374 ? -2.460 6.211 12.049 1.00 87.06 374 VAL A N 1
ATOM 3007 C CA . VAL A 1 374 ? -3.231 4.995 11.785 1.00 87.06 374 VAL A CA 1
ATOM 3008 C C . VAL A 1 374 ? -4.569 5.124 12.486 1.00 87.06 374 VAL A C 1
ATOM 3010 O O . VAL A 1 374 ? -4.620 5.386 13.686 1.00 87.06 374 VAL A O 1
ATOM 3013 N N . VAL A 1 375 ? -5.658 4.970 11.753 1.00 86.44 375 VAL A N 1
ATOM 3014 C CA . VAL A 1 375 ? -7.008 5.016 12.313 1.00 86.44 375 VAL A CA 1
ATOM 3015 C C . VAL A 1 375 ? -7.515 3.591 12.380 1.00 86.44 375 VAL A C 1
ATOM 3017 O O . VAL A 1 375 ? -7.423 2.866 11.396 1.00 86.44 375 VAL A O 1
ATOM 3020 N N . ILE A 1 376 ? -8.015 3.196 13.546 1.00 86.69 376 ILE A N 1
ATOM 3021 C CA . ILE A 1 376 ? -8.692 1.920 13.757 1.00 86.69 376 ILE A CA 1
ATOM 3022 C C . ILE A 1 376 ? -10.159 2.233 14.005 1.00 86.69 376 ILE A C 1
ATOM 3024 O O . ILE A 1 376 ? -10.458 3.049 14.872 1.00 86.69 376 ILE A O 1
ATOM 3028 N N . ILE A 1 377 ? -11.059 1.621 13.246 1.00 85.88 377 ILE A N 1
ATOM 3029 C CA . ILE A 1 377 ? -12.504 1.781 13.378 1.00 85.88 377 ILE A CA 1
ATOM 3030 C C . ILE A 1 377 ? -13.112 0.440 13.781 1.00 85.88 377 ILE A C 1
ATOM 3032 O O . ILE A 1 377 ? -12.793 -0.592 13.202 1.00 85.88 377 ILE A O 1
ATOM 3036 N N . GLU A 1 378 ? -13.994 0.460 14.770 1.00 84.69 378 GLU A N 1
ATOM 3037 C CA . GLU A 1 378 ? -14.728 -0.693 15.276 1.00 84.69 378 GLU A CA 1
ATOM 3038 C C . GLU A 1 378 ? -16.175 -0.659 14.762 1.00 84.69 378 GLU A C 1
ATOM 3040 O O . GLU A 1 378 ? -16.920 0.289 15.031 1.00 84.69 378 GLU A O 1
ATOM 3045 N N . PHE A 1 379 ? -16.582 -1.724 14.068 1.00 77.75 379 PHE A N 1
ATOM 3046 C CA . PHE A 1 379 ? -17.939 -1.958 13.567 1.00 77.75 379 PHE A CA 1
ATOM 3047 C C . PHE A 1 379 ? -18.399 -3.366 13.921 1.00 77.75 379 PHE A C 1
ATOM 3049 O O . PHE A 1 379 ? -17.777 -4.327 13.483 1.00 77.75 379 PHE A O 1
ATOM 3056 N N . ASN A 1 380 ? -19.510 -3.524 14.648 1.00 73.75 380 ASN A N 1
ATOM 3057 C CA . ASN A 1 380 ? -20.166 -4.829 14.848 1.00 73.75 380 ASN A CA 1
ATOM 3058 C C . ASN A 1 380 ? -19.176 -5.991 15.118 1.00 73.75 380 ASN A C 1
ATOM 3060 O O . ASN A 1 380 ? -19.175 -7.007 14.420 1.00 73.75 380 ASN A O 1
ATOM 3064 N N . HIS A 1 381 ? -18.294 -5.811 16.112 1.00 70.88 381 HIS A N 1
ATOM 3065 C CA . HIS A 1 381 ? -17.233 -6.754 16.521 1.00 70.88 381 HIS A CA 1
ATOM 3066 C C . HIS A 1 381 ? -16.093 -7.003 15.515 1.00 70.88 381 HIS A C 1
ATOM 3068 O O . HIS A 1 381 ? -15.284 -7.903 15.730 1.00 70.88 381 HIS A O 1
ATOM 3074 N N . THR A 1 382 ? -16.013 -6.216 14.447 1.00 75.12 382 THR A N 1
ATOM 3075 C CA . THR A 1 382 ? -14.935 -6.230 13.454 1.00 75.12 382 THR A CA 1
ATOM 3076 C C . THR A 1 382 ? -14.176 -4.911 13.539 1.00 75.12 382 THR A C 1
ATOM 3078 O O . THR A 1 382 ? -14.783 -3.843 13.478 1.00 75.12 382 THR A O 1
ATOM 3081 N N . SER A 1 383 ? -12.855 -4.976 13.669 1.00 80.06 383 SER A N 1
ATOM 3082 C CA . SER A 1 383 ? -11.995 -3.791 13.605 1.00 80.06 383 SER A CA 1
ATOM 3083 C C . SER A 1 383 ? -11.435 -3.648 12.195 1.00 80.06 383 SER A C 1
ATOM 3085 O O . SER A 1 383 ? -11.074 -4.652 11.592 1.00 80.06 383 SER A O 1
ATOM 3087 N N . ILE A 1 384 ? -11.310 -2.430 11.687 1.00 79.38 384 ILE A N 1
ATOM 3088 C CA . ILE A 1 384 ? -10.604 -2.117 10.438 1.00 79.38 384 ILE A CA 1
ATOM 3089 C C . ILE A 1 384 ? -9.563 -1.066 10.740 1.00 79.38 384 ILE A C 1
ATOM 3091 O O . ILE A 1 384 ? -9.828 -0.160 11.527 1.00 79.38 384 ILE A O 1
ATOM 3095 N N . GLY A 1 385 ? -8.392 -1.149 10.118 1.00 80.94 385 GLY A N 1
ATOM 3096 C CA . GLY A 1 385 ? -7.407 -0.089 10.260 1.00 80.94 385 GLY A CA 1
ATOM 3097 C C . GLY A 1 385 ? -6.695 0.273 8.978 1.00 80.94 385 GLY A C 1
ATOM 3098 O O . GLY A 1 385 ? -6.392 -0.579 8.149 1.00 80.94 385 GLY A O 1
ATOM 3099 N N . TYR A 1 386 ? -6.405 1.563 8.862 1.00 81.06 386 TYR A N 1
ATOM 3100 C C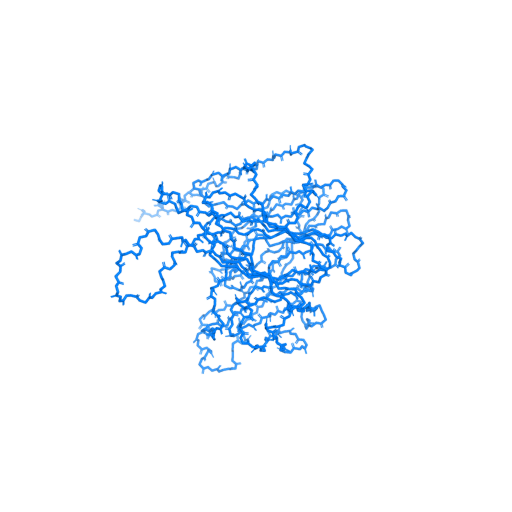A . TYR A 1 386 ? -5.800 2.165 7.685 1.00 81.06 386 TYR A CA 1
ATOM 3101 C C . TYR A 1 386 ? -4.851 3.299 8.075 1.00 81.06 386 TYR A C 1
ATOM 3103 O O . TYR A 1 386 ? -4.921 3.856 9.176 1.00 81.06 386 TYR A O 1
ATOM 3111 N N . ILE A 1 387 ? -3.977 3.681 7.145 1.00 83.88 387 ILE A N 1
ATOM 3112 C CA . ILE A 1 387 ? -3.118 4.857 7.289 1.00 83.88 387 ILE A CA 1
ATOM 3113 C C . ILE A 1 387 ? -3.842 6.072 6.718 1.00 83.88 387 ILE A C 1
ATOM 3115 O O . ILE A 1 387 ? -4.141 6.123 5.526 1.00 83.88 387 ILE A O 1
ATOM 3119 N N . ALA A 1 388 ? -4.095 7.071 7.562 1.00 80.75 388 ALA A N 1
ATOM 3120 C CA . ALA A 1 388 ? -4.870 8.246 7.170 1.00 80.75 388 ALA A CA 1
ATOM 3121 C C . ALA A 1 388 ? -4.107 9.207 6.248 1.00 80.75 388 ALA A C 1
ATOM 3123 O O . ALA A 1 388 ? -4.731 9.967 5.513 1.00 80.75 388 ALA A O 1
ATOM 3124 N N . ALA A 1 389 ? -2.772 9.203 6.293 1.00 78.12 389 ALA A N 1
ATOM 3125 C CA . ALA A 1 389 ? -1.951 10.069 5.456 1.00 78.12 389 ALA A CA 1
ATOM 3126 C C . ALA A 1 389 ? -0.494 9.589 5.367 1.00 78.12 389 ALA A C 1
ATOM 3128 O O . ALA A 1 389 ? 0.074 9.113 6.355 1.00 78.12 389 ALA A O 1
ATOM 3129 N N . ILE A 1 390 ? 0.110 9.790 4.194 1.00 80.62 390 ILE A N 1
ATOM 3130 C CA . ILE A 1 390 ? 1.549 9.660 3.913 1.00 80.62 390 ILE A CA 1
ATOM 3131 C C . ILE A 1 390 ? 2.010 10.887 3.105 1.00 80.62 390 ILE A C 1
ATOM 3133 O O . ILE A 1 390 ? 1.169 11.619 2.579 1.00 80.62 390 ILE A O 1
ATOM 3137 N N . SER A 1 391 ? 3.321 11.140 3.078 1.00 75.94 391 SER A N 1
ATOM 3138 C CA . SER A 1 391 ? 3.945 12.298 2.416 1.00 75.94 391 SER A CA 1
ATOM 3139 C C . SER A 1 391 ? 4.194 12.087 0.932 1.00 75.94 391 SER A C 1
ATOM 3141 O O . SER A 1 391 ? 4.412 10.924 0.528 1.00 75.94 391 SER A O 1
#

Radius of gyration: 22.24 Å; chains: 1; bounding box: 59×79×58 Å

Sequence (391 aa):
MGGRDKERERGKKKEKIFILQYNFHNLVMDDTVEEGLHMLEDNRIHVTSSDKMSINCHIFDLESVVDLLTVYPVGMGGDYYGFSLPGNSTVTIYLLPLERINETIPENHHISIIEKQDNELKTIKQNMTAGSLWKFTTHVEKTISIWIRDQLSDINSTKEIGQRAWNNEIGPLMVIVSIRNISILGVTKKDFGCFMPTPMIVDRCAKLTIPAYYPMNKAFANNILLTPPSNQCPMEKIDIMFAKIDSLPIKWNKAPEPINVNEKFCRRTLAVKSTTTSMNIVNYGGNKGLFIHEIPAYSQWINDDIFPVVVPEGSQASLHVILSNYNEKAVRKDVQNANEEFNNFRFSYSITSLSPGFWRMRAQYGRKRRYVPVVIIEFNHTSIGYIAAIS

pLDDT: mean 75.76, std 17.27, range [26.3, 95.88]

Foldseek 3Di:
DDDDDPDPCPDPPPDDDDDDDDDDDPPDDPPVPPAFKDWDDPPDDDDDDPDADWDWDWDDDPVDDTEIETDHPLVQFWFKFKDKDFDQWKKKKKKAFADDPPDPDWWWKWKWKWKADQLDIDIDIDIDTHGIIMMHIDGHHGMMMMMMGIFTPPPDPPDDPDDPPPPRPITGMWMKMKIWQDDDPPAPDTAIYIYTGGGFDAPQQAFDPDKWKQKDFLQAFFKKWKIFRDLPRQWDWKAKAQFPDGTDTDNSSGGIDIDTCNNGHNDRMIMIIDGRGDIWMWGADGDRAGETYTRDILVFFDLDQKFKDAAAPPKKKKKKKWKWQADPVVVVVCVVPVPPNPVRTDIDIDMDIDDGDMDIDGDPDPRPMGMWIKMWMDDPSHIYIDTRGTD